Protein 3GDI (pdb70)

Foldseek 3Di:
DDAQADCSVDDDPVCPLFKWKFWAQQPQLWTRDTGPSVVVNADTHRQLVFWDVVCSVVVCVLQPVVHAEAPVCSKFKIWGF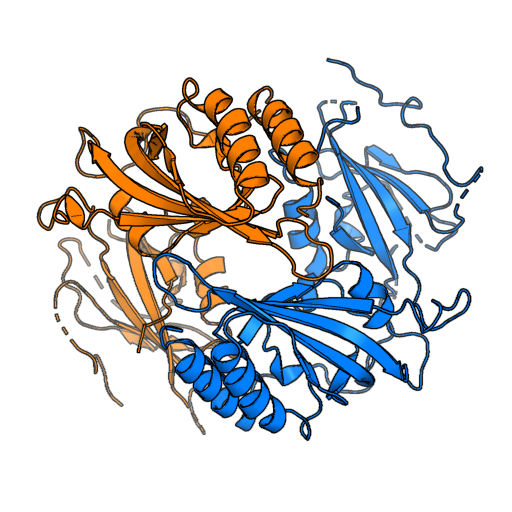PDDVTDTFIWIKHWHWHHSNITIMIMIGTDAQCLDVVHDPLVPLKWKWKDFLLQQTQFTDPSVCNQAQDTGVVRGRHHPLQQWDPVCNVVVLVVLVVALVVVFDKDWDDWTWGAGQQRFTFTWIKIKGFDADPVQQFTGMIMIMIRGNGGGPDRGRNDHYPDPPDDDCPPVSNVSSVVRSVVRRDRSD/DDAQDVHPQKWKFKAFPVAATDDTDDHDPPFDTHHQCVQWDPLCSVVVCVCAPVVNADVVQPWFWTWGHTNDTFIWTWGWHFDDVDTTIIIIIIHTAAACLDPVHDPQQPLKWKWKDFLLQQTQFTDPSCCNQFQD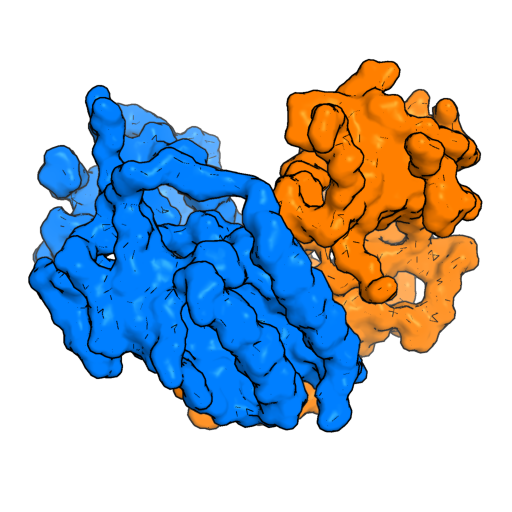TGVVRGRHHNLVFWDPVCSVVVLVVLLVQLVCLFPKDWDDWTWGAGAQGDTFIWTKIKGFDADPPQQATGMIMIMIGGNGGGPPRGRNDHYPDDDPVSNVSSVSSSVSRVDGDD

Solvent-accessible surface area: 25681 Å² total; per-residue (Å²): 126,70,56,77,14,171,134,131,18,100,61,119,66,62,114,78,80,41,32,12,16,0,2,8,5,54,137,61,20,104,12,69,47,56,24,120,51,33,84,84,25,76,117,110,26,85,6,18,109,43,6,10,107,160,0,39,79,18,8,96,39,89,9,34,66,91,25,7,22,66,98,142,146,49,10,5,6,0,27,5,4,86,50,110,205,79,209,72,36,8,0,69,0,13,3,51,33,6,82,54,106,98,0,2,11,0,47,0,58,56,15,71,3,1,8,50,77,122,135,50,63,74,125,147,25,24,0,22,4,15,1,41,18,48,1,13,4,39,34,15,41,58,107,1,1,25,2,0,2,25,2,20,44,48,3,59,82,19,8,5,0,12,9,6,38,77,70,13,50,78,47,1,37,48,0,0,104,97,2,30,139,36,36,23,134,45,41,117,62,55,70,4,83,6,30,0,65,10,31,50,66,0,23,1,32,4,16,11,2,8,10,19,24,40,69,52,92,59,7,31,7,0,6,0,73,6,70,1,118,81,18,16,172,69,65,58,0,37,42,74,44,141,82,106,152,94,141,60,80,30,108,69,7,76,111,25,25,101,69,0,29,191,43,1,29,104,61,10,167,220,101,55,39,77,83,91,102,41,74,44,4,6,11,10,6,48,123,64,13,29,102,47,53,50,84,102,113,57,106,50,122,162,40,101,8,34,107,85,4,7,86,158,0,38,76,18,10,93,41,94,9,36,46,76,45,7,82,144,95,78,116,24,6,12,0,25,15,37,55,89,100,101,56,4,12,62,2,3,8,80,39,58,99,162,111,75,67,12,1,35,1,35,3,57,39,12,64,1,1,24,44,90,83,125,48,70,69,133,148,29,28,0,21,5,18,0,36,29,38,0,17,2,42,31,12,41,56,103,0,0,22,1,1,1,16,3,18,47,45,2,62,71,27,14,5,0,68,15,5,52,75,67,8,42,82,52,1,41,59,3,0,103,87,1,13,143,21,34,22,126,45,30,123,52,63,60,3,78,8,71,0,76,3,27,40,73,0,24,0,45,2,23,10,5,9,9,21,24,35,68,48,71,79,6,28,9,0,7,0,74,5,36,0,138,78,18,16,173,69,94,56,0,34,35,89,34,127,91,129,155,141,61,22,34,105,18,14,42,88,0,28,178,34,3,87,114,69,22,143

GO terms:
  GO:0048471 perinuclear region of cytoplasm (C, IDA)
  GO:0005634 nucleus (C, IDA)
  GO:0005737 cytoplasm (C, IDA)
  GO:0000976 transcription cis-regulatory region binding (F, IDA)
  GO:0000978 RNA polymerase II cis-regulatory region sequence-specific DNA binding (F, IDA)
  GO:0003713 transcription coactivator activity (F, IDA)
  GO:0042754 negative regulation of circadian rhythm (P, IDA)
  GO:0045892 negative regulation of DNA-templated transcription (P, IDA)
  GO:0036002 pre-mRNA binding (F, IDA)
  GO:0031397 negative regulation of protein ubiquitination (P, IDA)
  GO:0032922 circadian regulation of gene expression (P, IDA)
  GO:0060567 negative regulation of termination of DNA-templated transcription (P, IDA)
  GO:0007623 circadian rhythm (P, IEP)
  GO:0002931 response to ischemia (P, IMP)
  GO:0042752 regulation of circadian rhythm (P, IMP)
  GO:0019229 regulation of vasoconstriction (P, IMP)
  GO:0019249 lactate biosynthetic process (P, IMP)
  GO:0032922 circadian regulation of gene expression (P, IMP)
  GO:0050872 white fat cell differentiation (P, IMP)
  GO:0051726 regulation of cell cycle (P, IMP)

B-factor: mean 66.13, std 23.16, range [28.27, 189.88]

Nearest PDB structures (foldseek):
  3gdi-assembly1_A  TM=1.004E+00  e=1.699E-61  Mus mu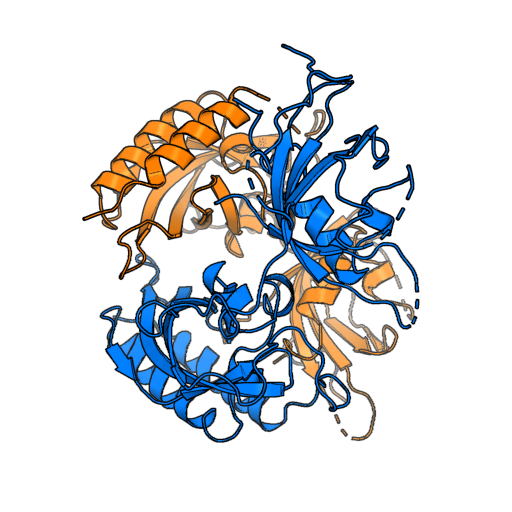sculus
  3gdi-assembly1_B  TM=9.355E-01  e=2.627E-45  Mus musculus
  4dj2-assembly2_B  TM=8.780E-01  e=1.702E-39  Mus musculus
  4dj2-assembly1_A  TM=8.784E-01  e=2.503E-38  Mus musculus
  4dj2-assembly1_C  TM=9.240E-01  e=6.689E-37  Mus musculus

Sequence (519 aa):
GSSYSMEQVEGITSENADMFAVAVSLVSGKILYISNQVASIFSDAKFVEFLAPHDVSVFHSYTTPYKLPPWSEKSFFCRVSVGKEIRYQPFRMTPYLVKVQLCCLLLAERVHSGYEAPRIPPEKRIFTTTHTPNCLFQAVDERAVPLLGYLPQDLIETPVLVQLHPSDRPLMLAIHKKILQAGGQPFDYSPIRFRTRNGEYITLDTSWSSFINPWSRKISFIIGRHKVRVGPLNEDVFAAPPCPEEKTPHPSVQELTEQIHRLLMQPVPITSEYIVADMFAVAVSLVSGKILYISNQVASIDAKFVEFLAPHDVSVFHSYTTPYKLPMEEKSFFCRVSVGRYQPFRMTPYLVKESQLCCLLLAERVHSGYEAPRIPPEKRIFTTTHTPNCLFQAVDERAVPLLGYLPQDLIETPVLVQLHPSDRPLMLAIHKKILQAGGQPFDYSPIRFRTRNGEYITLDTSWSSFINPWSRKISFIIGRHKVRVGPLNEDVFAAPPCPEPSVQELTEQIHRLLMQPVP

Secondary structure (DSSP, 8-state):
--B--TTTT---S---TTEEEEEE-TTT-BEEEE-TTTTTT---SBGGGGB-TTTHHHHHHHT-TTSS-B-----EEEEE--------EEEEEEEEEEE--EEEEEEEEE---TTSSSPPPGGG-EEEEEE-TT-BEEEE-TTHHHHHS--HHHHTTSBHHHHB-TTSHHHHHHHHHHHHHTTT--EEEEEEEEE-TTS-EEEEEEEEEEEE-TTT--EEEEEEEEEEEE--SSS-TTSPPSS----S--HHHHHHHHHHHHHTTS---/--SS-------EEEEESSS-EEEE----SS-----GGGTB-GGGHHHHHHHTSTTT-------EEEEEE---EEEEEEEEEEE-----EEEEE--BPPPTTSTT---GGG-EEEEEE-TTSBEEEE-TTHHHHHS--HHHHTTSBTGGGB-TTTTTHHHHHHHHHHHHTT--EEEEEEEEE-TTS-EEEEEEEEEEEE-TTT--EEEEEEEEEEEE--SSS-TTSPPSS---HHHHHHHHHHHHTTS---

Organism: Mus musculus (NCBI:txid10090)

InterPro domains:
  IPR000014 PAS domain [PS50112] (344-387)
  IPR000014 PAS domain [SM00091] (179-246)
  IPR000014 PAS domain [SM00091] (319-385)
  IPR000014 PAS domain [cd00130] (330-432)
  IPR013655 PAS fold 3 [PF08447] (344-428)
  IPR022728 Period circadian-like, C-terminal [PF12114] (1040-1210)
  IPR035965 PAS domain superfamily [SSF55785] (332-430)
  IPR048814 Period circadian protein homolog 1-3, PAS-A domain [PF21353] (189-313)
  IPR050760 Period circadian regulator [PTHR11269] (18-1247)
  IPR057310 Period circadian protein homolog PER 1-3, bHLH-like domain [PF23170] (102-160)

Radius of gyration: 24.11 Å; Cα contacts (8 Å, |Δi|>4): 1087; chains: 2; bounding box: 59×56×64 Å

Structure (mmCIF, N/CA/C/O backbone):
data_3GDI
#
_entry.id   3GDI
#
_cell.length_a   69.670
_cell.length_b   63.380
_cell.length_c   72.510
_cell.angle_alpha   90.000
_cell.angle_beta   102.250
_cell.angle_gamma   90.000
#
_symmetry.space_group_name_H-M   'P 1 21 1'
#
loop_
_entity.id
_entity.type
_entity.pdbx_description
1 polymer 'Period circadian protein homolog 2'
2 water water
#
loop_
_atom_site.group_PDB
_atom_site.id
_atom_site.type_symbol
_atom_site.label_atom_id
_atom_site.label_alt_id
_atom_site.label_comp_id
_atom_site.label_asym_id
_atom_site.label_entity_id
_atom_site.label_seq_id
_atom_site.pdbx_PDB_ins_code
_atom_site.Cartn_x
_atom_site.Cartn_y
_atom_site.Cartn_z
_atom_site.occupancy
_atom_site.B_iso_or_equiv
_atom_site.auth_seq_id
_atom_site.auth_comp_id
_atom_site.auth_asym_id
_atom_site.auth_atom_id
_atom_site.pdbx_PDB_model_num
ATOM 1 N N . GLY A 1 4 ? -8.418 2.384 37.038 1.00 133.36 168 GLY A N 1
ATOM 2 C CA . GLY A 1 4 ? -8.517 3.545 37.965 1.00 133.74 168 GLY A CA 1
ATOM 3 C C . GLY A 1 4 ? -8.657 3.112 39.411 1.00 134.05 168 GLY A C 1
ATOM 4 O O . GLY A 1 4 ? -9.709 3.294 40.023 1.00 133.98 168 GLY A O 1
ATOM 5 N N . SER A 1 5 ? -7.590 2.537 39.959 1.00 134.42 169 SER A N 1
ATOM 6 C CA . SER A 1 5 ? -7.587 2.068 41.340 1.00 134.44 169 SER A CA 1
ATOM 7 C C . SER A 1 5 ? -6.153 1.855 41.819 1.00 134.88 169 SER A C 1
ATOM 8 O O . SER A 1 5 ? -5.355 1.206 41.142 1.00 135.10 169 SER A O 1
ATOM 11 N N . SER A 1 6 ? -5.831 2.406 42.985 1.00 135.10 170 SER A N 1
ATOM 12 C CA . SER A 1 6 ? -4.492 2.273 43.549 1.00 135.43 170 SER A CA 1
ATOM 13 C C . SER A 1 6 ? -4.530 1.513 44.870 1.00 135.56 170 SER A C 1
ATOM 14 O O . SER A 1 6 ? -5.019 2.025 45.877 1.00 135.50 170 SER A O 1
ATOM 17 N N . TYR A 1 7 ? -4.007 0.291 44.858 1.00 135.83 171 TYR A N 1
ATOM 18 C CA . TYR A 1 7 ? -3.982 -0.548 46.051 1.00 136.07 171 TYR A CA 1
ATOM 19 C C . TYR A 1 7 ? -3.009 0.024 47.079 1.00 136.24 171 TYR A C 1
ATOM 20 O O . TYR A 1 7 ? -3.420 0.606 48.083 1.00 136.31 171 TYR A O 1
ATOM 29 N N . SER A 1 8 ? -1.719 -0.155 46.818 1.00 136.52 172 SER A N 1
ATOM 30 C CA . SER A 1 8 ? -0.659 0.344 47.691 1.00 136.74 172 SER A CA 1
ATOM 31 C C . SER A 1 8 ? -0.821 0.003 49.171 1.00 136.30 172 SER A C 1
ATOM 32 O O . SER A 1 8 ? -1.728 -0.736 49.566 1.00 136.22 172 SER A O 1
ATOM 35 N N . MET A 1 9 ? 0.082 0.552 49.979 1.00 135.64 173 MET A N 1
ATOM 36 C CA . MET A 1 9 ? 0.077 0.343 51.420 1.00 134.73 173 MET A CA 1
ATOM 37 C C . MET A 1 9 ? 0.032 -1.138 51.773 1.00 133.23 173 MET A C 1
ATOM 38 O O . MET A 1 9 ? 0.884 -1.913 51.343 1.00 132.65 173 MET A O 1
ATOM 43 N N . GLU A 1 10 ? -0.964 -1.525 52.561 1.00 131.53 174 GLU A N 1
ATOM 44 C CA . GLU A 1 10 ? -1.108 -2.913 52.966 1.00 130.11 174 GLU A CA 1
ATOM 45 C C . GLU A 1 10 ? -2.035 -3.670 52.024 1.00 129.13 174 GLU A C 1
ATOM 46 O O . GLU A 1 10 ? -2.073 -4.901 52.037 1.00 129.08 174 GLU A O 1
ATOM 52 N N . GLN A 1 11 ? -2.781 -2.937 51.202 1.00 127.81 175 GLN A N 1
ATOM 53 C CA . GLN A 1 11 ? -3.702 -3.570 50.267 1.00 126.63 175 GLN A CA 1
ATOM 54 C C . GLN A 1 11 ? -2.954 -4.465 49.291 1.00 126.31 175 GLN A C 1
ATOM 55 O O . GLN A 1 11 ? -3.560 -5.151 48.470 1.00 126.47 175 GLN A O 1
ATOM 61 N N . VAL A 1 12 ? -1.631 -4.455 49.392 1.00 126.03 176 VAL A N 1
ATOM 62 C CA . VAL A 1 12 ? -0.790 -5.276 48.535 1.00 125.82 176 VAL A CA 1
ATOM 63 C C . VAL A 1 12 ? -0.697 -6.679 49.121 1.00 126.05 176 VAL A C 1
ATOM 64 O O . VAL A 1 12 ? 0.106 -7.498 48.675 1.00 126.16 176 VAL A O 1
ATOM 68 N N . GLU A 1 13 ? -1.528 -6.950 50.123 1.00 126.34 177 GLU A N 1
ATOM 69 C CA . GLU A 1 13 ? -1.534 -8.252 50.777 1.00 126.25 177 GLU A CA 1
ATOM 70 C C . GLU A 1 13 ? -2.277 -9.337 50.010 1.00 126.92 177 GLU A C 1
ATOM 71 O O . GLU A 1 13 ? -3.285 -9.086 49.345 1.00 126.27 177 GLU A O 1
ATOM 77 N N . GLY A 1 14 ? -1.751 -10.550 50.126 1.00 127.75 178 GLY A N 1
ATOM 78 C CA . GLY A 1 14 ? -2.319 -11.706 49.463 1.00 128.89 178 GLY A CA 1
ATOM 79 C C . GLY A 1 14 ? -1.315 -12.832 49.597 1.00 129.88 178 GLY A C 1
ATOM 80 O O . GLY A 1 14 ? -0.791 -13.336 48.602 1.00 130.32 178 GLY A O 1
ATOM 81 N N . ILE A 1 15 ? -1.037 -13.217 50.839 1.00 130.24 179 ILE A N 1
ATOM 82 C CA . ILE A 1 15 ? -0.079 -14.277 51.128 1.00 130.29 179 ILE A CA 1
ATOM 83 C C . ILE A 1 15 ? -0.397 -15.569 50.382 1.00 130.67 179 ILE A C 1
ATOM 84 O O . ILE A 1 15 ? -1.563 -15.939 50.221 1.00 130.54 179 ILE A O 1
ATOM 89 N N . THR A 1 16 ? 0.653 -16.246 49.926 1.00 130.80 180 THR A N 1
ATOM 90 C CA . THR A 1 16 ? 0.511 -17.503 49.201 1.00 130.66 180 THR A CA 1
ATOM 91 C C . THR A 1 16 ? 0.984 -18.644 50.096 1.00 130.44 180 THR A C 1
ATOM 92 O O . THR A 1 16 ? 0.691 -19.813 49.843 1.00 130.43 180 THR A O 1
ATOM 96 N N . SER A 1 17 ? 1.722 -18.290 51.144 1.00 130.00 181 SER A N 1
ATOM 97 C CA . SER A 1 17 ? 2.234 -19.273 52.089 1.00 129.42 181 SER A CA 1
ATOM 98 C C . SER A 1 17 ? 1.077 -20.106 52.624 1.00 129.11 181 SER A C 1
ATOM 99 O O . SER A 1 17 ? 1.122 -21.335 52.606 1.00 128.90 181 SER A O 1
ATOM 102 N N . GLU A 1 18 ? 0.038 -19.424 53.097 1.00 128.79 182 GLU A N 1
ATOM 103 C CA . GLU A 1 18 ? -1.138 -20.093 53.638 1.00 128.60 182 GLU A CA 1
ATOM 104 C C . GLU A 1 18 ? -2.270 -20.096 52.615 1.00 128.55 182 GLU A C 1
ATOM 105 O O . GLU A 1 18 ? -2.096 -19.652 51.480 1.00 128.24 182 GLU A O 1
ATOM 107 N N . ASN A 1 23 ? 3.726 -21.197 49.754 1.00 95.96 187 ASN A N 1
ATOM 108 C CA . ASN A 1 23 ? 5.070 -21.681 49.472 1.00 95.43 187 ASN A CA 1
ATOM 109 C C . ASN A 1 23 ? 6.099 -21.002 50.359 1.00 95.27 187 ASN A C 1
ATOM 110 O O . ASN A 1 23 ? 6.073 -19.784 50.542 1.00 94.26 187 ASN A O 1
ATOM 115 N N . ALA A 1 24 ? 7.009 -21.800 50.904 1.00 95.10 188 ALA A N 1
ATOM 116 C CA . ALA A 1 24 ? 8.060 -21.275 51.762 1.00 95.17 188 ALA A CA 1
ATOM 117 C C . ALA A 1 24 ? 9.159 -20.677 50.892 1.00 94.74 188 ALA A C 1
ATOM 118 O O . ALA A 1 24 ? 10.147 -20.148 51.403 1.00 94.86 188 ALA A O 1
ATOM 120 N N . ASP A 1 25 ? 8.975 -20.760 49.576 1.00 93.75 189 ASP A N 1
ATOM 121 C CA . ASP A 1 25 ? 9.957 -20.240 48.633 1.00 92.39 189 ASP A CA 1
ATOM 122 C C . ASP A 1 25 ? 9.477 -19.068 47.784 1.00 91.24 189 ASP A C 1
ATOM 123 O O . ASP A 1 25 ? 10.180 -18.638 46.874 1.00 92.26 189 ASP A O 1
ATOM 128 N N . MET A 1 26 ? 8.289 -18.549 48.072 1.00 89.71 190 MET A N 1
ATOM 129 C CA . MET A 1 26 ? 7.773 -17.416 47.310 1.00 88.34 190 MET A CA 1
ATOM 130 C C . MET A 1 26 ? 7.848 -16.096 48.069 1.00 86.20 190 MET A C 1
ATOM 131 O O . MET A 1 26 ? 8.103 -16.066 49.272 1.00 86.20 190 MET A O 1
ATOM 136 N N . PHE A 1 27 ? 7.644 -15.002 47.346 1.00 83.29 191 PHE A N 1
ATOM 137 C CA . PHE A 1 27 ? 7.652 -13.675 47.938 1.00 81.16 191 PHE A CA 1
ATOM 138 C C . PHE A 1 27 ? 7.120 -12.679 46.927 1.00 79.84 191 PHE A C 1
ATOM 139 O O . PHE A 1 27 ? 7.160 -12.921 45.724 1.00 80.19 191 PHE A O 1
ATOM 147 N N . ALA A 1 28 ? 6.599 -11.566 47.422 1.00 78.98 192 ALA A N 1
ATOM 148 C CA . ALA A 1 28 ? 6.053 -10.535 46.554 1.00 77.80 192 ALA A CA 1
ATOM 149 C C . ALA A 1 28 ? 6.853 -9.254 46.718 1.00 77.17 192 ALA A C 1
ATOM 150 O O . ALA A 1 28 ? 7.463 -9.024 47.763 1.00 76.75 192 ALA A O 1
ATOM 152 N N . VAL A 1 29 ? 6.852 -8.426 45.680 1.00 76.33 193 VAL A N 1
ATOM 153 C CA . VAL A 1 29 ? 7.578 -7.167 45.711 1.00 75.11 193 VAL A CA 1
ATOM 154 C C . VAL A 1 29 ? 6.981 -6.176 44.720 1.00 74.43 193 VAL A C 1
ATOM 155 O O . VAL A 1 29 ? 6.657 -6.532 43.588 1.00 73.64 193 VAL A O 1
ATOM 159 N N . ALA A 1 30 ? 6.821 -4.934 45.166 1.00 73.90 194 ALA A N 1
ATOM 160 C CA . ALA A 1 30 ? 6.278 -3.872 44.328 1.00 73.53 194 ALA A CA 1
ATOM 161 C C . ALA A 1 30 ? 7.443 -2.945 44.044 1.00 72.80 194 ALA A C 1
ATOM 162 O O . ALA A 1 30 ? 8.120 -2.501 44.965 1.00 72.71 194 ALA A O 1
ATOM 164 N N . VAL A 1 31 ? 7.672 -2.650 42.771 1.00 72.66 195 VAL A N 1
ATOM 165 C CA . VAL A 1 31 ? 8.792 -1.807 42.378 1.00 72.63 195 VAL A CA 1
ATOM 166 C C . VAL A 1 31 ? 8.378 -0.584 41.574 1.00 74.16 195 VAL A C 1
ATOM 167 O O . VAL A 1 31 ? 7.732 -0.706 40.536 1.00 75.52 195 VAL A O 1
ATOM 171 N N . SER A 1 32 ? 8.763 0.594 42.056 1.00 74.92 196 SER A N 1
ATOM 172 C CA . SER A 1 32 ? 8.443 1.839 41.376 1.00 75.62 196 SER A CA 1
ATOM 173 C C . SER A 1 32 ? 8.876 1.747 39.929 1.00 75.66 196 SER A C 1
ATOM 174 O O . SER A 1 32 ? 10.045 1.503 39.648 1.00 75.74 196 SER A O 1
ATOM 177 N N . LEU A 1 33 ? 7.937 1.956 39.014 1.00 76.44 197 LEU A N 1
ATOM 178 C CA . LEU A 1 33 ? 8.242 1.886 37.592 1.00 78.25 197 LEU A CA 1
ATOM 179 C C . LEU A 1 33 ? 9.118 3.063 37.156 1.00 78.82 197 LEU A C 1
ATOM 180 O O . LEU A 1 33 ? 9.681 3.061 36.062 1.00 78.62 197 LEU A O 1
ATOM 185 N N . VAL A 1 34 ? 9.238 4.061 38.028 1.00 79.84 198 VAL A N 1
ATOM 186 C CA . VAL A 1 34 ? 10.040 5.247 37.744 1.00 80.10 198 VAL A CA 1
ATOM 187 C C . VAL A 1 34 ? 11.369 5.210 38.504 1.00 80.36 198 VAL A C 1
ATOM 188 O O . VAL A 1 34 ? 12.430 5.437 37.923 1.00 80.24 198 VAL A O 1
ATOM 192 N N . SER A 1 35 ? 11.296 4.913 39.800 1.00 81.08 199 SER A N 1
ATOM 193 C CA . SER A 1 35 ? 12.474 4.849 40.671 1.00 81.10 199 SER A C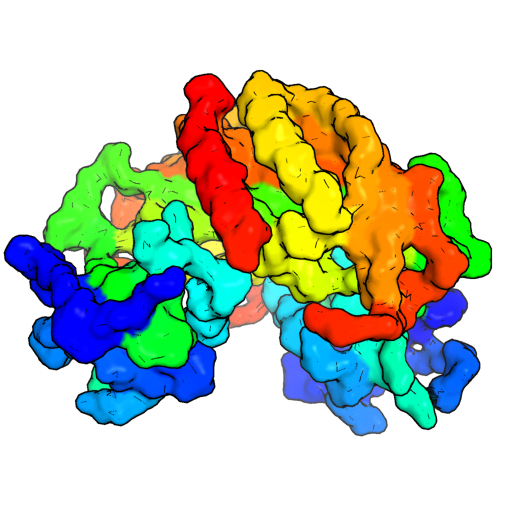A 1
ATOM 194 C C . SER A 1 35 ? 13.297 3.572 40.538 1.00 80.18 199 SER A C 1
ATOM 195 O O . SER A 1 35 ? 14.516 3.615 40.384 1.00 79.06 199 SER A O 1
ATOM 198 N N . GLY A 1 36 ? 12.617 2.434 40.603 1.00 79.68 200 GLY A N 1
ATOM 199 C CA . GLY A 1 36 ? 13.303 1.162 40.544 1.00 78.27 200 GLY A CA 1
ATOM 200 C C . GLY A 1 36 ? 13.405 0.749 41.996 1.00 78.75 200 GLY A C 1
ATOM 201 O O . GLY A 1 36 ? 13.884 -0.332 42.325 1.00 78.51 200 GLY A O 1
ATOM 202 N N . LYS A 1 37 ? 12.930 1.644 42.862 1.00 79.18 201 LYS A N 1
ATOM 203 C CA . LYS A 1 37 ? 12.929 1.449 44.309 1.00 79.28 201 LYS A CA 1
ATOM 204 C C . LYS A 1 37 ? 11.902 0.402 44.724 1.00 79.23 201 LYS A C 1
ATOM 205 O O . LYS A 1 37 ? 10.842 0.286 44.114 1.00 78.41 201 LYS A O 1
ATOM 211 N N . ILE A 1 38 ? 12.217 -0.354 45.770 1.00 79.55 202 ILE A N 1
ATOM 212 C CA . ILE A 1 38 ? 11.303 -1.367 46.279 1.00 79.80 202 ILE A CA 1
ATOM 213 C C . ILE A 1 38 ? 10.282 -0.674 47.175 1.00 81.86 202 ILE A C 1
ATOM 214 O O . ILE A 1 38 ? 10.567 -0.391 48.337 1.00 82.04 202 ILE A O 1
ATOM 219 N N . LEU A 1 39 ? 9.100 -0.391 46.633 1.00 84.39 203 LEU A N 1
ATOM 220 C CA . LEU A 1 39 ? 8.047 0.268 47.405 1.00 87.01 203 LEU A CA 1
ATOM 221 C C . LEU A 1 39 ? 7.540 -0.685 48.487 1.00 89.41 203 LEU A C 1
ATOM 222 O O . LEU A 1 39 ? 7.484 -0.327 49.661 1.00 89.87 203 LEU A O 1
ATOM 227 N N . TYR A 1 40 ? 7.174 -1.900 48.085 1.00 92.42 204 TYR A N 1
ATOM 228 C CA . TYR A 1 40 ? 6.693 -2.917 49.021 1.00 95.25 204 TYR A CA 1
ATOM 229 C C . TYR A 1 40 ? 7.437 -4.235 48.817 1.00 96.87 204 TYR A C 1
ATOM 230 O O . TYR A 1 40 ? 7.689 -4.643 47.682 1.00 97.62 204 TYR A O 1
ATOM 239 N N . ILE A 1 41 ? 7.788 -4.894 49.918 1.00 98.07 205 ILE A N 1
ATOM 240 C CA . ILE A 1 41 ? 8.493 -6.170 49.861 1.00 99.45 205 ILE A CA 1
ATOM 241 C C . ILE A 1 41 ? 7.800 -7.151 50.813 1.00 101.70 205 ILE A C 1
ATOM 242 O O . ILE A 1 41 ? 7.554 -6.832 51.977 1.00 102.23 205 ILE A O 1
ATOM 247 N N . SER A 1 42 ? 7.471 -8.336 50.304 1.00 103.83 206 SER A N 1
ATOM 248 C CA . SER A 1 42 ? 6.795 -9.359 51.098 1.00 105.27 206 SER A CA 1
ATOM 249 C C . SER A 1 42 ? 7.724 -9.992 52.127 1.00 106.61 206 SER A C 1
ATOM 250 O O . SER A 1 42 ? 8.942 -10.028 51.944 1.00 106.68 206 SER A O 1
ATOM 253 N N . ASN A 1 43 ? 7.141 -10.488 53.213 1.00 108.36 207 ASN A N 1
ATOM 254 C CA . ASN A 1 43 ? 7.911 -11.126 54.275 1.00 110.38 207 ASN A CA 1
ATOM 255 C C . ASN A 1 43 ? 8.463 -12.468 53.796 1.00 111.93 207 ASN A C 1
ATOM 256 O O . ASN A 1 43 ? 8.266 -12.848 52.638 1.00 112.73 207 ASN A O 1
ATOM 261 N N . GLN A 1 44 ? 9.153 -13.176 54.688 1.00 112.63 208 GLN A N 1
ATOM 262 C CA . GLN A 1 44 ? 9.734 -14.479 54.369 1.00 113.17 208 GLN A CA 1
ATOM 263 C C . GLN A 1 44 ? 10.959 -14.347 53.464 1.00 113.09 208 GLN A C 1
ATOM 264 O O . GLN A 1 44 ? 11.695 -15.312 53.255 1.00 113.29 208 GLN A O 1
ATOM 270 N N . VAL A 1 45 ? 11.178 -13.149 52.931 1.00 112.81 209 VAL A N 1
ATOM 271 C CA . VAL A 1 45 ? 12.319 -12.904 52.059 1.00 112.56 209 VAL A CA 1
ATOM 272 C C . VAL A 1 45 ? 13.635 -13.178 52.781 1.00 112.59 209 VAL A C 1
ATOM 273 O O . VAL A 1 45 ? 14.473 -13.934 52.289 1.00 113.10 209 VAL A O 1
ATOM 277 N N . ALA A 1 46 ? 13.819 -12.564 53.945 1.00 112.39 210 ALA A N 1
ATOM 278 C CA . ALA A 1 46 ? 15.040 -12.764 54.719 1.00 112.09 210 ALA A CA 1
ATOM 279 C C . ALA A 1 46 ? 15.137 -14.234 55.095 1.00 111.78 210 ALA A C 1
ATOM 280 O O . ALA A 1 46 ? 16.229 -14.758 55.318 1.00 112.31 210 ALA A O 1
ATOM 282 N N . SER A 1 47 ? 13.980 -14.889 55.162 1.00 111.03 211 SER A N 1
ATOM 283 C CA . SER A 1 47 ? 13.903 -16.306 55.500 1.00 110.12 211 SER A CA 1
ATOM 284 C C . SER A 1 47 ? 14.592 -17.151 54.434 1.00 109.65 211 SER A C 1
ATOM 285 O O . SER A 1 47 ? 15.508 -17.917 54.737 1.00 109.54 211 SER A O 1
ATOM 288 N N . ILE A 1 48 ? 14.151 -17.005 53.187 1.00 108.94 212 ILE A N 1
ATOM 289 C CA . ILE A 1 48 ? 14.737 -17.754 52.081 1.00 108.02 212 ILE A CA 1
ATOM 290 C C . ILE A 1 48 ? 16.126 -17.224 51.716 1.00 107.45 212 ILE A C 1
ATOM 291 O O . ILE A 1 48 ? 16.685 -17.589 50.681 1.00 107.64 212 ILE A O 1
ATOM 296 N N . PHE A 1 49 ? 16.670 -16.363 52.577 1.00 106.14 213 PHE A N 1
ATOM 297 C CA . PHE A 1 49 ? 17.998 -15.781 52.388 1.00 104.71 213 PHE A CA 1
ATOM 298 C C . PHE A 1 49 ? 18.721 -15.629 53.727 1.00 104.29 213 PHE A C 1
ATOM 299 O O . PHE A 1 49 ? 18.570 -16.452 54.631 1.00 102.79 213 PHE A O 1
ATOM 307 N N . SER A 1 57 ? 16.569 -3.989 53.581 1.00 93.45 221 SER A N 1
ATOM 308 C CA . SER A 1 57 ? 17.031 -3.654 52.235 1.00 92.90 221 SER A CA 1
ATOM 309 C C . SER A 1 57 ? 16.550 -2.264 51.799 1.00 92.62 221 SER A C 1
ATOM 310 O O . SER A 1 57 ? 17.195 -1.255 52.091 1.00 93.01 221 SER A O 1
ATOM 313 N N . ASP A 1 58 ? 15.420 -2.223 51.096 1.00 91.71 222 ASP A N 1
ATOM 314 C CA . ASP A 1 58 ? 14.826 -0.971 50.618 1.00 90.39 222 ASP A CA 1
ATOM 315 C C . ASP A 1 58 ? 15.741 -0.134 49.718 1.00 87.61 222 ASP A C 1
ATOM 316 O O . ASP A 1 58 ? 16.329 0.859 50.162 1.00 87.53 222 ASP A O 1
ATOM 321 N N . ALA A 1 59 ? 15.839 -0.544 48.452 1.00 83.40 223 ALA A N 1
ATOM 322 C CA . ALA A 1 59 ? 16.657 0.129 47.437 1.00 77.76 223 ALA A CA 1
ATOM 323 C C . ALA A 1 59 ? 16.096 -0.243 46.068 1.00 73.67 223 ALA A C 1
ATOM 324 O O . ALA A 1 59 ? 14.912 -0.556 45.940 1.00 72.63 223 ALA A O 1
ATOM 326 N N . LYS A 1 60 ? 16.932 -0.203 45.039 1.00 69.59 224 LYS A N 1
ATOM 327 C CA . LYS A 1 60 ? 16.459 -0.592 43.717 1.00 66.26 224 LYS A CA 1
ATOM 328 C C . LYS A 1 60 ? 16.475 -2.125 43.671 1.00 62.31 224 LYS A C 1
ATOM 329 O O . LYS A 1 60 ? 17.478 -2.751 44.005 1.00 61.78 224 LYS A O 1
ATOM 335 N N . PHE A 1 61 ? 15.360 -2.730 43.281 1.00 59.45 225 PHE A N 1
ATOM 336 C CA . PHE A 1 61 ? 15.288 -4.187 43.221 1.00 56.18 225 PHE A CA 1
ATOM 337 C C . PHE A 1 61 ? 16.336 -4.790 42.293 1.00 53.87 225 PHE A C 1
ATOM 338 O O . PHE A 1 61 ? 16.871 -5.856 42.579 1.00 52.80 225 PHE A O 1
ATOM 346 N N . VAL A 1 62 ? 16.636 -4.124 41.185 1.00 51.90 226 VAL A N 1
ATOM 347 C CA . VAL A 1 62 ? 17.617 -4.683 40.262 1.00 52.39 226 VAL A CA 1
ATOM 348 C C . VAL A 1 62 ? 18.983 -4.914 40.894 1.00 52.61 226 VAL A C 1
ATOM 349 O O . VAL A 1 62 ? 19.729 -5.785 40.454 1.00 53.91 226 VAL A O 1
ATOM 353 N N . GLU A 1 63 ? 19.310 -4.160 41.936 1.00 53.45 227 GLU A N 1
ATOM 354 C CA . GLU A 1 63 ? 20.611 -4.317 42.578 1.00 53.61 227 GLU A CA 1
ATOM 355 C C . GLU A 1 63 ? 20.822 -5.686 43.231 1.00 52.63 227 GLU A C 1
ATOM 356 O O . GLU A 1 63 ? 21.958 -6.062 43.514 1.00 51.92 227 GLU A O 1
ATOM 362 N N . PHE A 1 64 ? 19.738 -6.430 43.459 1.00 52.49 228 PHE A N 1
ATOM 363 C CA . PHE A 1 64 ? 19.826 -7.767 44.061 1.00 51.31 228 PHE A CA 1
ATOM 364 C C . PHE A 1 64 ? 19.719 -8.893 43.030 1.00 50.67 228 PHE A C 1
ATOM 365 O O . PHE A 1 64 ? 19.538 -10.052 43.394 1.00 52.35 228 PHE A O 1
ATOM 373 N N . LEU A 1 65 ? 19.824 -8.542 41.752 1.00 49.84 229 LEU A N 1
ATOM 374 C CA . LEU A 1 65 ? 19.743 -9.499 40.650 1.00 48.06 229 LEU A CA 1
ATOM 375 C C . LEU A 1 65 ? 21.127 -9.775 40.069 1.00 49.51 229 LEU A C 1
ATOM 376 O O . LEU A 1 65 ? 22.045 -8.966 40.209 1.00 49.84 229 LEU A O 1
ATOM 381 N N . ALA A 1 66 ? 21.280 -10.919 39.418 1.00 50.09 230 ALA A N 1
ATOM 382 C CA . ALA A 1 66 ? 22.545 -11.225 38.781 1.00 51.43 230 ALA A CA 1
ATOM 383 C C . ALA A 1 66 ? 22.694 -10.075 37.782 1.00 53.51 230 ALA A C 1
ATOM 384 O O . ALA A 1 66 ? 21.714 -9.656 37.159 1.00 52.12 230 ALA A O 1
ATOM 386 N N . PRO A 1 67 ? 23.910 -9.534 37.629 1.00 55.20 231 PRO A N 1
ATOM 387 C CA . PRO A 1 67 ? 24.109 -8.424 36.688 1.00 55.91 231 PRO A CA 1
ATOM 388 C C . PRO A 1 67 ? 23.640 -8.699 35.257 1.00 55.47 231 PRO A C 1
ATOM 389 O O . PRO A 1 67 ? 23.225 -7.781 34.553 1.00 55.96 231 PRO A O 1
ATOM 393 N N . HIS A 1 68 ? 23.701 -9.957 34.830 1.00 55.29 232 HIS A N 1
ATOM 394 C CA . HIS A 1 68 ? 23.263 -10.323 33.486 1.00 54.93 232 HIS A CA 1
ATOM 395 C C . HIS A 1 68 ? 21.747 -10.350 33.354 1.00 54.27 232 HIS A C 1
ATOM 396 O O . HIS A 1 68 ? 21.215 -10.208 32.256 1.00 54.89 232 HIS A O 1
ATOM 403 N N . ASP A 1 69 ? 21.047 -10.540 34.469 1.00 54.15 233 ASP A N 1
ATOM 404 C CA . ASP A 1 69 ? 19.595 -10.621 34.439 1.00 51.97 233 ASP A CA 1
ATOM 405 C C . ASP A 1 69 ? 18.879 -9.284 34.546 1.00 51.97 233 ASP A C 1
ATOM 406 O O . ASP A 1 69 ? 17.666 -9.206 34.347 1.00 55.71 233 ASP A O 1
ATOM 411 N N . VAL A 1 70 ? 19.625 -8.227 34.844 1.00 50.23 234 VAL A N 1
ATOM 412 C CA . VAL A 1 70 ? 19.043 -6.893 34.967 1.00 47.15 234 VAL A CA 1
ATOM 413 C C . VAL A 1 70 ? 18.349 -6.432 33.686 1.00 46.97 234 VAL A C 1
ATOM 414 O O . VAL A 1 70 ? 17.201 -5.983 33.729 1.00 46.76 234 VAL A O 1
ATOM 418 N N . SER A 1 71 ? 19.049 -6.536 32.556 1.00 46.58 235 SER A N 1
ATOM 419 C CA . SER A 1 71 ? 18.494 -6.133 31.262 1.00 47.01 235 SER A CA 1
ATOM 420 C C . SER A 1 71 ? 17.239 -6.954 30.980 1.00 47.92 235 SER A C 1
ATOM 421 O O . SER A 1 71 ? 16.271 -6.456 30.388 1.00 49.16 235 SER A O 1
ATOM 424 N N . VAL A 1 72 ? 17.259 -8.212 31.417 1.00 46.78 236 VAL A N 1
ATOM 425 C CA . VAL A 1 72 ? 16.124 -9.114 31.243 1.00 46.79 236 VAL A CA 1
ATOM 426 C C . VAL A 1 72 ? 14.918 -8.596 32.032 1.00 47.27 236 VAL A C 1
ATOM 427 O O . VAL A 1 72 ? 13.822 -8.467 31.493 1.00 46.97 236 VAL A O 1
ATOM 431 N N . PHE A 1 73 ? 15.142 -8.294 33.309 1.00 48.43 237 PHE A N 1
ATOM 432 C CA . PHE A 1 73 ? 14.103 -7.784 34.202 1.00 49.34 237 PHE A CA 1
ATOM 433 C C . PHE A 1 73 ? 13.411 -6.545 33.642 1.00 49.75 237 PHE A C 1
ATOM 434 O O . PHE A 1 73 ? 12.201 -6.432 33.700 1.00 50.94 237 PHE A O 1
ATOM 442 N N . HIS A 1 74 ? 14.187 -5.610 33.113 1.00 51.84 238 HIS A N 1
ATOM 443 C CA . HIS A 1 74 ? 13.633 -4.386 32.546 1.00 53.62 238 HIS A CA 1
ATOM 444 C C . HIS A 1 74 ? 12.802 -4.691 31.310 1.00 56.81 238 HIS A C 1
ATOM 445 O O . HIS A 1 74 ? 11.730 -4.117 31.101 1.00 57.25 238 HIS A O 1
ATOM 452 N N . SER A 1 75 ? 13.304 -5.604 30.488 1.00 59.33 239 SER A N 1
ATOM 453 C CA . SER A 1 75 ? 12.603 -5.988 29.269 1.00 60.02 239 SER A CA 1
ATOM 454 C C . SER A 1 75 ? 11.205 -6.546 29.547 1.00 59.95 239 SER A C 1
ATOM 455 O O . SER A 1 75 ? 10.242 -6.160 28.893 1.00 62.09 239 SER A O 1
ATOM 458 N N . TYR A 1 76 ? 11.097 -7.442 30.521 1.00 58.91 240 TYR A N 1
ATOM 459 C CA . TYR A 1 76 ? 9.819 -8.053 30.858 1.00 60.11 240 TYR A CA 1
ATOM 460 C C . TYR A 1 76 ? 8.958 -7.220 31.800 1.00 61.04 240 TYR A C 1
ATOM 461 O O . TYR A 1 76 ? 7.833 -7.599 32.109 1.00 61.98 240 TYR A O 1
ATOM 470 N N . THR A 1 77 ? 9.480 -6.092 32.263 1.00 61.99 241 THR A N 1
ATOM 471 C CA . THR A 1 77 ? 8.725 -5.237 33.171 1.00 61.46 241 THR A CA 1
ATOM 472 C C . THR A 1 77 ? 8.414 -3.926 32.474 1.00 63.91 241 THR A C 1
ATOM 473 O O . THR A 1 77 ? 7.910 -2.985 33.084 1.00 63.37 241 THR A O 1
ATOM 477 N N . THR A 1 78 ? 8.724 -3.880 31.182 1.00 66.85 242 THR A N 1
ATOM 478 C CA . THR A 1 78 ? 8.472 -2.706 30.354 1.00 69.37 242 THR A CA 1
ATOM 479 C C . THR A 1 78 ? 6.973 -2.423 30.369 1.00 71.81 242 THR A C 1
ATOM 480 O O . THR A 1 78 ? 6.166 -3.325 30.150 1.00 73.00 242 THR A O 1
ATOM 484 N N . PRO A 1 79 ? 6.582 -1.165 30.632 1.00 74.07 243 PRO A N 1
ATOM 485 C CA . PRO A 1 79 ? 5.185 -0.720 30.689 1.00 75.39 243 PRO A CA 1
ATOM 486 C C . PRO A 1 79 ? 4.242 -1.223 29.594 1.00 76.56 243 PRO A C 1
ATOM 487 O O . PRO A 1 79 ? 3.237 -1.860 29.903 1.00 75.80 243 PRO A O 1
ATOM 491 N N . TYR A 1 80 ? 4.547 -0.951 28.326 1.00 78.31 244 TYR A N 1
ATOM 492 C CA . TYR A 1 80 ? 3.656 -1.399 27.255 1.00 80.54 244 TYR A CA 1
ATOM 493 C C . TYR A 1 80 ? 3.467 -2.916 27.225 1.00 81.80 244 TYR A C 1
ATOM 494 O O . TYR A 1 80 ? 2.845 -3.457 26.314 1.00 80.85 244 TYR A O 1
ATOM 503 N N . LYS A 1 81 ? 4.018 -3.596 28.222 1.00 83.57 245 LYS A N 1
ATOM 504 C CA . LYS A 1 81 ? 3.873 -5.041 28.344 1.00 85.64 245 LYS A CA 1
ATOM 505 C C . LYS A 1 81 ? 3.154 -5.254 29.664 1.00 88.62 245 LYS A C 1
ATOM 506 O O . LYS A 1 81 ? 2.561 -4.323 30.210 1.00 89.70 245 LYS A O 1
ATOM 512 N N . LEU A 1 82 ? 3.210 -6.472 30.182 1.00 92.08 246 LEU A N 1
ATOM 513 C CA . LEU A 1 82 ? 2.569 -6.779 31.457 1.00 95.55 246 LEU A CA 1
ATOM 514 C C . LEU A 1 82 ? 1.058 -6.578 31.410 1.00 98.00 246 LEU A C 1
ATOM 515 O O . LEU A 1 82 ? 0.543 -5.782 30.622 1.00 97.54 246 LEU A O 1
ATOM 520 N N . PRO A 1 83 ? 0.327 -7.316 32.257 1.00 100.48 247 PRO A N 1
ATOM 521 C CA . PRO A 1 83 ? -1.129 -7.205 32.315 1.00 102.49 247 PRO A CA 1
ATOM 522 C C . PRO A 1 83 ? -1.570 -6.569 33.637 1.00 103.89 247 PRO A C 1
ATOM 523 O O . PRO A 1 83 ? -1.075 -6.934 34.708 1.00 104.43 247 PRO A O 1
ATOM 527 N N . PRO A 1 84 ? -2.497 -5.598 33.577 1.00 104.62 248 PRO A N 1
ATOM 528 C CA . PRO A 1 84 ? -2.977 -4.943 34.797 1.00 104.76 248 PRO A CA 1
ATOM 529 C C . PRO A 1 84 ? -3.550 -6.008 35.727 1.00 104.98 248 PRO A C 1
ATOM 530 O O . PRO A 1 84 ? -4.212 -6.936 35.266 1.00 104.83 248 PRO A O 1
ATOM 534 N N . TRP A 1 85 ? -3.296 -5.892 37.025 1.00 105.26 249 TRP A N 1
ATOM 535 C CA . TRP A 1 85 ? -3.818 -6.884 37.954 1.00 106.46 249 TRP A CA 1
ATOM 536 C C . TRP A 1 85 ? -5.338 -6.886 37.892 1.00 107.35 249 TRP A C 1
ATOM 537 O O . TRP A 1 85 ? -5.989 -5.996 38.444 1.00 107.87 249 TRP A O 1
ATOM 548 N N . SER A 1 86 ? -5.895 -7.890 37.219 1.00 107.96 250 SER A N 1
ATOM 549 C CA . SER A 1 86 ? -7.343 -8.024 37.067 1.00 108.26 250 SER A CA 1
ATOM 550 C C . SER A 1 86 ? -7.984 -6.726 36.576 1.00 107.94 250 SER A C 1
ATOM 551 O O . SER A 1 86 ? -8.173 -6.530 35.375 1.00 107.61 250 SER A O 1
ATOM 554 N N . GLU A 1 101 ? 3.018 -18.552 29.461 1.00 81.81 265 GLU A N 1
ATOM 555 C CA . GLU A 1 101 ? 2.695 -17.528 30.453 1.00 81.28 265 GLU A CA 1
ATOM 556 C C . GLU A 1 101 ? 3.627 -16.336 30.279 1.00 80.25 265 GLU A C 1
ATOM 557 O O . GLU A 1 101 ? 4.665 -16.448 29.630 1.00 80.59 265 GLU A O 1
ATOM 563 N N . LYS A 1 102 ? 3.253 -15.198 30.856 1.00 78.91 266 LYS A N 1
ATOM 564 C CA . LYS A 1 102 ? 4.070 -13.992 30.762 1.00 76.59 266 LYS A CA 1
ATOM 565 C C . LYS A 1 102 ? 4.991 -13.848 31.968 1.00 74.53 266 LYS A C 1
ATOM 566 O O . LYS A 1 102 ? 5.025 -12.799 32.607 1.00 74.47 266 LYS A O 1
ATOM 572 N N . SER A 1 103 ? 5.731 -14.916 32.268 1.00 71.29 267 SER A N 1
ATOM 573 C CA . SER A 1 103 ? 6.677 -14.935 33.379 1.00 67.60 267 SER A CA 1
ATOM 574 C C . SER A 1 103 ? 8.091 -15.121 32.851 1.00 65.78 267 SER A C 1
ATOM 575 O O . SER A 1 103 ? 8.297 -15.777 31.832 1.00 66.46 267 SER A O 1
ATOM 578 N N . PHE A 1 104 ? 9.064 -14.545 33.548 1.00 63.21 268 PHE A N 1
ATOM 579 C CA . PHE A 1 104 ? 10.463 -14.656 33.152 1.00 60.82 268 PHE A CA 1
ATOM 580 C C . PHE A 1 104 ? 11.257 -15.124 34.368 1.00 59.06 268 PHE A C 1
ATOM 581 O O . PHE A 1 104 ? 10.706 -15.218 35.467 1.00 59.63 268 PHE A O 1
ATOM 589 N N . PHE A 1 105 ? 12.539 -15.420 34.178 1.00 56.93 269 PHE A N 1
ATOM 590 C CA . PHE A 1 105 ? 13.382 -15.883 35.279 1.00 54.55 269 PHE A CA 1
ATOM 591 C C . PHE A 1 105 ? 14.541 -14.951 35.617 1.00 54.30 269 PHE A C 1
ATOM 592 O O . PHE A 1 105 ? 15.137 -14.332 34.742 1.00 51.24 269 PHE A O 1
ATOM 600 N N . CYS A 1 106 ? 14.863 -14.883 36.902 1.00 55.98 270 CYS A N 1
ATOM 601 C CA . CYS A 1 106 ? 15.953 -14.048 37.398 1.00 57.31 270 CYS A CA 1
ATOM 602 C C . CYS A 1 106 ? 16.637 -14.698 38.588 1.00 56.36 270 CYS A C 1
ATOM 603 O O . CYS A 1 106 ? 15.998 -15.395 39.382 1.00 55.34 270 CYS A O 1
ATOM 606 N N . ARG A 1 107 ? 17.945 -14.483 38.697 1.00 56.44 271 ARG A N 1
ATOM 607 C CA . ARG A 1 107 ? 18.715 -15.014 39.815 1.00 56.45 271 ARG A CA 1
ATOM 608 C C . ARG A 1 107 ? 18.811 -13.869 40.818 1.00 56.59 271 ARG A C 1
ATOM 609 O O . ARG A 1 107 ? 19.247 -12.771 40.476 1.00 54.70 271 ARG A O 1
ATOM 617 N N . VAL A 1 108 ? 18.375 -14.121 42.046 1.00 57.71 272 VAL A N 1
ATOM 618 C CA . VAL A 1 108 ? 18.381 -13.094 43.086 1.00 58.30 272 VAL A CA 1
ATOM 619 C C . VAL A 1 108 ? 19.345 -13.416 44.222 1.00 59.36 272 VAL A C 1
ATOM 620 O O . VAL A 1 108 ? 19.557 -14.578 44.556 1.00 58.87 272 VAL A O 1
ATOM 624 N N . SER A 1 109 ? 19.925 -12.374 44.807 1.00 62.01 273 SER A N 1
ATOM 625 C CA . SER A 1 109 ? 20.871 -12.526 45.910 1.00 65.97 273 SER A CA 1
ATOM 626 C C . SER A 1 109 ? 20.848 -11.333 46.847 1.00 68.77 273 SER A C 1
ATOM 627 O O . SER A 1 109 ? 20.924 -10.189 46.399 1.00 69.04 273 SER A O 1
ATOM 630 N N . VAL A 1 110 ? 20.748 -11.602 48.146 1.00 72.45 274 VAL A N 1
ATOM 631 C CA . VAL A 1 110 ? 20.749 -10.537 49.144 1.00 75.09 274 VAL A CA 1
ATOM 632 C C . VAL A 1 110 ? 22.212 -10.243 49.483 1.00 77.42 274 VAL A C 1
ATOM 633 O O . VAL A 1 110 ? 22.639 -10.355 50.636 1.00 78.54 274 VAL A O 1
ATOM 637 N N . GLY A 1 111 ? 22.979 -9.883 48.456 1.00 78.81 275 GLY A N 1
ATOM 638 C CA . GLY A 1 111 ? 24.385 -9.581 48.643 1.00 81.37 275 GLY A CA 1
ATOM 639 C C . GLY A 1 111 ? 25.185 -10.705 49.280 1.00 83.01 275 GLY A C 1
ATOM 640 O O . GLY A 1 111 ? 24.667 -11.789 49.558 1.00 84.80 275 GLY A O 1
ATOM 641 N N . LYS A 1 112 ? 26.464 -10.439 49.512 1.00 83.83 276 LYS A N 1
ATOM 642 C CA . LYS A 1 112 ? 27.355 -11.417 50.113 1.00 84.93 276 LYS A CA 1
ATOM 643 C C . LYS A 1 112 ? 28.326 -10.702 51.042 1.00 85.39 276 LYS A C 1
ATOM 644 O O . LYS A 1 112 ? 28.240 -9.484 51.215 1.00 86.18 276 LYS A O 1
ATOM 646 N N . GLU A 1 117 ? 32.482 -15.256 47.584 1.00 85.79 281 GLU A N 1
ATOM 647 C CA . GLU A 1 117 ? 31.651 -14.904 46.441 1.00 85.03 281 GLU A CA 1
ATOM 648 C C . GLU A 1 117 ? 30.158 -14.896 46.744 1.00 84.41 281 GLU A C 1
ATOM 649 O O . GLU A 1 117 ? 29.700 -15.507 47.712 1.00 84.26 281 GLU A O 1
ATOM 655 N N . ILE A 1 118 ? 29.413 -14.202 45.887 1.00 83.42 282 ILE A N 1
ATOM 656 C CA . ILE A 1 118 ? 27.966 -14.066 46.006 1.00 82.39 282 ILE A CA 1
ATOM 657 C C . ILE A 1 118 ? 27.202 -15.347 45.683 1.00 80.71 282 ILE A C 1
ATOM 658 O O . ILE A 1 118 ? 27.617 -16.133 44.836 1.00 81.11 282 ILE A O 1
ATOM 663 N N . ARG A 1 119 ? 26.079 -15.551 46.361 1.00 78.69 283 ARG A N 1
ATOM 664 C CA . ARG A 1 119 ? 25.261 -16.730 46.126 1.00 76.67 283 ARG A CA 1
ATOM 665 C C . ARG A 1 119 ? 23.872 -16.370 45.605 1.00 73.34 283 ARG A C 1
ATOM 666 O O . ARG A 1 119 ? 23.086 -15.705 46.280 1.00 72.01 283 ARG A O 1
ATOM 674 N N . TYR A 1 120 ? 23.582 -16.824 44.392 1.00 69.88 284 TYR A N 1
ATOM 675 C CA . TYR A 1 120 ? 22.306 -16.559 43.741 1.00 66.03 284 TYR A CA 1
ATOM 676 C C . TYR A 1 120 ? 21.356 -17.752 43.788 1.00 64.87 284 TYR A C 1
ATOM 677 O O . TYR A 1 120 ? 21.772 -18.888 43.992 1.00 66.14 284 TYR A O 1
ATOM 686 N N . GLN A 1 121 ? 20.074 -17.480 43.599 1.00 63.49 285 GLN A N 1
ATOM 687 C CA . GLN A 1 121 ? 19.063 -18.519 43.584 1.00 63.51 285 GLN A CA 1
ATOM 688 C C . GLN A 1 121 ? 18.063 -18.157 42.498 1.00 62.86 285 GLN A C 1
ATOM 689 O O . GLN A 1 121 ? 17.503 -17.061 42.507 1.00 64.05 285 GLN A O 1
ATOM 695 N N . PRO A 1 122 ? 17.826 -19.073 41.546 1.00 61.11 286 PRO A N 1
ATOM 696 C CA . PRO A 1 122 ? 16.882 -18.825 40.455 1.00 59.31 286 PRO A CA 1
ATOM 697 C C . PRO A 1 122 ? 15.460 -18.596 40.960 1.00 58.22 286 PRO A C 1
ATOM 698 O O . PRO A 1 122 ? 15.013 -19.255 41.891 1.00 58.53 286 PRO A O 1
ATOM 702 N N . PHE A 1 123 ? 14.760 -17.650 40.344 1.00 57.55 287 PHE A N 1
ATOM 703 C CA . PHE A 1 123 ? 13.387 -17.327 40.729 1.00 57.31 287 PHE A CA 1
ATOM 704 C C . PHE A 1 123 ? 12.515 -17.140 39.499 1.00 58.63 287 PHE A C 1
ATOM 705 O O . PHE A 1 123 ? 12.928 -16.528 38.515 1.00 58.75 287 PHE A O 1
ATOM 713 N N . ARG A 1 124 ? 11.311 -17.684 39.543 1.00 60.71 288 ARG A N 1
ATOM 714 C CA . ARG A 1 124 ? 10.403 -17.516 38.429 1.00 62.34 288 ARG A CA 1
ATOM 715 C C . ARG A 1 124 ? 9.574 -16.335 38.859 1.00 63.19 288 ARG A C 1
ATOM 716 O O . ARG A 1 124 ? 9.098 -16.301 39.990 1.00 64.20 288 ARG A O 1
ATOM 724 N N . MET A 1 125 ? 9.402 -15.361 37.977 1.00 63.99 289 MET A N 1
ATOM 725 C CA . MET A 1 125 ? 8.636 -14.186 38.339 1.00 64.86 289 MET A CA 1
ATOM 726 C C . MET A 1 125 ? 7.543 -13.813 37.352 1.00 65.63 289 MET A C 1
ATOM 727 O O . MET A 1 125 ? 7.720 -13.920 36.140 1.00 66.12 289 MET A O 1
ATOM 732 N N . THR A 1 126 ? 6.407 -13.379 37.886 1.00 66.25 290 THR A N 1
ATOM 733 C CA . THR A 1 126 ? 5.278 -12.967 37.066 1.00 67.61 290 THR A CA 1
ATOM 734 C C . THR A 1 126 ? 5.048 -11.496 37.388 1.00 68.95 290 THR A C 1
ATOM 735 O O . THR A 1 126 ? 4.813 -11.135 38.544 1.00 68.96 290 THR A O 1
ATOM 739 N N . PRO A 1 127 ? 5.126 -10.628 36.367 1.00 69.91 291 PRO A N 1
ATOM 740 C CA . PRO A 1 127 ? 4.947 -9.180 36.475 1.00 72.18 291 PRO A CA 1
ATOM 741 C C . PRO A 1 127 ? 3.523 -8.668 36.291 1.00 75.41 291 PRO A C 1
ATOM 742 O O . PRO A 1 127 ? 2.842 -9.022 35.324 1.00 75.43 291 PRO A O 1
ATOM 746 N N . TYR A 1 128 ? 3.095 -7.811 37.214 1.00 78.29 292 TYR A N 1
ATOM 747 C CA . TYR A 1 128 ? 1.762 -7.218 37.168 1.00 81.55 292 TYR A CA 1
ATOM 748 C C . TYR A 1 128 ? 1.847 -5.703 37.325 1.00 83.20 292 TYR A C 1
ATOM 749 O O . TYR A 1 128 ? 2.571 -5.202 38.186 1.00 83.44 292 TYR A O 1
ATOM 758 N N . LEU A 1 129 ? 1.110 -4.979 36.488 1.00 85.37 293 LEU A N 1
ATOM 759 C CA . LEU A 1 129 ? 1.095 -3.521 36.548 1.00 87.91 293 LEU A CA 1
ATOM 760 C C . LEU A 1 129 ? 0.133 -3.115 37.673 1.00 89.96 293 LEU A C 1
ATOM 761 O O . LEU A 1 129 ? -1.020 -3.548 37.691 1.00 91.14 293 LEU A O 1
ATOM 766 N N . VAL A 1 130 ? 0.609 -2.296 38.612 1.00 92.09 294 VAL A N 1
ATOM 767 C CA . VAL A 1 130 ? -0.210 -1.865 39.753 1.00 93.44 294 VAL A CA 1
ATOM 768 C C . VAL A 1 130 ? 0.105 -0.449 40.258 1.00 94.72 294 VAL A C 1
ATOM 769 O O . VAL A 1 130 ? 1.267 -0.055 40.351 1.00 95.29 294 VAL A O 1
ATOM 773 N N . LYS A 1 131 ? -0.943 0.301 40.600 1.00 96.13 295 LYS A N 1
ATOM 774 C CA . LYS A 1 131 ? -0.804 1.672 41.098 1.00 97.23 295 LYS A CA 1
ATOM 775 C C . LYS A 1 131 ? -0.601 1.759 42.616 1.00 97.35 295 LYS A C 1
ATOM 776 O O . LYS A 1 131 ? -1.108 0.929 43.372 1.00 97.11 295 LYS A O 1
ATOM 782 N N . VAL A 1 132 ? 0.134 2.779 43.051 1.00 97.37 296 VAL A N 1
ATOM 783 C CA . VAL A 1 132 ? 0.404 2.992 44.470 1.00 97.71 296 VAL A CA 1
ATOM 784 C C . VAL A 1 132 ? -0.026 4.389 44.917 1.00 98.00 296 VAL A C 1
ATOM 785 O O . VAL A 1 132 ? 0.650 5.383 44.642 1.00 98.05 296 VAL A O 1
ATOM 789 N N . GLN A 1 141 ? 0.882 6.940 41.559 1.00 96.98 305 GLN A N 1
ATOM 790 C CA . GLN A 1 141 ? 1.957 6.428 40.716 1.00 97.51 305 GLN A CA 1
ATOM 791 C C . GLN A 1 141 ? 1.722 4.967 40.361 1.00 97.32 305 GLN A C 1
ATOM 792 O O . GLN A 1 141 ? 1.370 4.159 41.224 1.00 96.98 305 GLN A O 1
ATOM 798 N N . LEU A 1 142 ? 1.927 4.628 39.093 1.00 96.68 306 LEU A N 1
ATOM 799 C CA . LEU A 1 142 ? 1.750 3.255 38.644 1.00 95.92 306 LEU A CA 1
ATOM 800 C C . LEU A 1 142 ? 3.103 2.547 38.604 1.00 94.60 306 LEU A C 1
ATOM 801 O O . LEU A 1 142 ? 4.023 2.984 37.908 1.00 93.62 306 LEU A O 1
ATOM 806 N N . CYS A 1 143 ? 3.219 1.459 39.365 1.00 93.03 307 CYS A N 1
ATOM 807 C CA . CYS A 1 143 ? 4.458 0.689 39.428 1.00 90.74 307 CYS A CA 1
ATOM 808 C C . CYS A 1 143 ? 4.301 -0.723 38.846 1.00 88.69 307 CYS A C 1
ATOM 809 O O . CYS A 1 143 ? 3.619 -0.917 37.838 1.00 88.30 307 CYS A O 1
ATOM 812 N N . CYS A 1 144 ? 4.937 -1.703 39.485 1.00 86.09 308 CYS A N 1
ATOM 813 C CA . CYS A 1 144 ? 4.886 -3.090 39.026 1.00 82.54 308 CYS A CA 1
ATOM 814 C C . CYS A 1 144 ? 5.085 -4.084 40.164 1.00 78.91 308 CYS A C 1
ATOM 815 O O . CYS A 1 144 ? 6.127 -4.100 40.809 1.00 78.16 308 CYS A O 1
ATOM 818 N N . LEU A 1 145 ? 4.081 -4.911 40.412 1.00 75.33 309 LEU A N 1
ATOM 819 C CA . LEU A 1 145 ? 4.195 -5.900 41.464 1.00 73.52 309 LEU A CA 1
ATOM 820 C C . LEU A 1 145 ? 4.615 -7.188 40.785 1.00 71.90 309 LEU A C 1
ATOM 821 O O . LEU A 1 145 ? 4.350 -7.385 39.598 1.00 72.00 309 LEU A O 1
ATOM 826 N N . LEU A 1 146 ? 5.284 -8.058 41.529 1.00 69.40 310 LEU A N 1
ATOM 827 C CA . LEU A 1 146 ? 5.741 -9.320 40.970 1.00 67.81 310 LEU A CA 1
ATOM 828 C C . LEU A 1 146 ? 5.699 -10.446 41.975 1.00 66.84 310 LEU A C 1
ATOM 829 O O . LEU A 1 146 ? 6.114 -10.290 43.122 1.00 65.66 310 LEU A O 1
ATOM 834 N N . LEU A 1 147 ? 5.190 -11.585 41.532 1.00 66.78 311 LEU A N 1
ATOM 835 C CA . LEU A 1 147 ? 5.131 -12.761 42.378 1.00 67.97 311 LEU A CA 1
ATOM 836 C C . LEU A 1 147 ? 6.364 -13.567 41.992 1.00 68.87 311 LEU A C 1
ATOM 837 O O . LEU A 1 147 ? 6.512 -13.966 40.834 1.00 70.17 311 LEU A O 1
ATOM 842 N N . ALA A 1 148 ? 7.253 -13.787 42.956 1.00 67.69 312 ALA A N 1
ATOM 843 C CA . ALA A 1 148 ? 8.483 -14.515 42.707 1.00 66.73 312 ALA A CA 1
ATOM 844 C C . ALA A 1 148 ? 8.509 -15.845 43.424 1.00 68.14 312 ALA A C 1
ATOM 845 O O . ALA A 1 148 ? 8.322 -15.908 44.634 1.00 68.66 312 ALA A O 1
ATOM 847 N N . GLU A 1 149 ? 8.760 -16.909 42.672 1.00 69.81 313 GLU A N 1
ATOM 848 C CA . GLU A 1 149 ? 8.824 -18.248 43.237 1.00 70.61 313 GLU A CA 1
ATOM 849 C C . GLU A 1 149 ? 10.187 -18.882 43.003 1.00 70.11 313 GLU A C 1
ATOM 850 O O . GLU A 1 149 ? 10.669 -18.945 41.870 1.00 71.23 313 GLU A O 1
ATOM 856 N N . ARG A 1 150 ? 10.805 -19.347 44.081 1.00 69.05 314 ARG A N 1
ATOM 857 C CA . ARG A 1 150 ? 12.112 -19.984 44.003 1.00 68.15 314 ARG A CA 1
ATOM 858 C C . ARG A 1 150 ? 11.952 -21.268 43.187 1.00 67.18 314 ARG A C 1
ATOM 859 O O . ARG A 1 150 ? 11.004 -22.023 43.397 1.00 66.00 314 ARG A O 1
ATOM 867 N N . VAL A 1 151 ? 12.874 -21.499 42.255 1.00 65.88 315 VAL A N 1
ATOM 868 C CA . VAL A 1 151 ? 12.841 -22.677 41.395 1.00 64.41 315 VAL A CA 1
ATOM 869 C C . VAL A 1 151 ? 13.777 -23.782 41.878 1.00 64.98 315 VAL A C 1
ATOM 870 O O . VAL A 1 151 ? 14.918 -23.523 42.272 1.00 64.42 315 VAL A O 1
ATOM 874 N N . HIS A 1 152 ? 13.285 -25.018 41.835 1.00 65.87 316 HIS A N 1
ATOM 875 C CA . HIS A 1 152 ? 14.064 -26.177 42.269 1.00 65.27 316 HIS A CA 1
ATOM 876 C C . HIS A 1 152 ? 14.413 -27.154 41.156 1.00 63.29 316 HIS A C 1
ATOM 877 O O . HIS A 1 152 ? 13.607 -27.424 40.264 1.00 62.50 316 HIS A O 1
ATOM 884 N N . SER A 1 153 ? 15.628 -27.682 41.226 1.00 61.18 317 SER A N 1
ATOM 885 C CA . SER A 1 153 ? 16.095 -28.649 40.256 1.00 59.20 317 SER A CA 1
ATOM 886 C C . SER A 1 153 ? 15.105 -29.803 40.212 1.00 59.42 317 SER A C 1
ATOM 887 O O . SER A 1 153 ? 14.802 -30.401 41.241 1.00 60.39 317 SER A O 1
ATOM 890 N N . GLY A 1 154 ? 14.597 -30.116 39.025 1.00 58.55 318 GLY A N 1
ATOM 891 C CA . GLY A 1 154 ? 13.643 -31.206 38.903 1.00 58.98 318 GLY A CA 1
ATOM 892 C C . GLY A 1 154 ? 14.220 -32.584 39.188 1.00 58.13 318 GLY A C 1
ATOM 893 O O . GLY A 1 154 ? 13.510 -33.584 39.096 1.00 59.05 318 GLY A O 1
ATOM 894 N N . TYR A 1 155 ? 15.502 -32.646 39.533 1.00 57.97 319 TYR A N 1
ATOM 895 C CA . TYR A 1 155 ? 16.149 -33.920 39.825 1.00 59.46 319 TYR A CA 1
ATOM 896 C C . TYR A 1 155 ? 16.343 -34.132 41.327 1.00 61.57 319 TYR A C 1
ATOM 897 O O . TYR A 1 155 ? 17.092 -35.016 41.745 1.00 61.48 319 TYR A O 1
ATOM 906 N N . GLU A 1 156 ? 15.673 -33.320 42.139 1.00 63.30 320 GLU A N 1
ATOM 907 C CA . GLU A 1 156 ? 15.786 -33.454 43.586 1.00 65.58 320 GLU A CA 1
ATOM 908 C C . GLU A 1 156 ? 14.449 -33.186 44.285 1.00 67.63 320 GLU A C 1
ATOM 909 O O . GLU A 1 156 ? 13.713 -32.269 43.919 1.00 68.94 320 GLU A O 1
ATOM 915 N N . ALA A 1 157 ? 14.142 -34.009 45.283 1.00 69.20 321 ALA A N 1
ATOM 916 C CA . ALA A 1 157 ? 12.905 -33.899 46.052 1.00 71.44 321 ALA A CA 1
ATOM 917 C C . ALA A 1 157 ? 12.402 -32.465 46.151 1.00 72.05 321 ALA A C 1
ATOM 918 O O . ALA A 1 157 ? 13.094 -31.601 46.686 1.00 72.61 321 ALA A O 1
ATOM 920 N N . PRO A 1 158 ? 11.191 -32.192 45.636 1.00 73.01 322 PRO A N 1
ATOM 921 C CA . PRO A 1 158 ? 10.275 -33.127 44.961 1.00 73.62 322 PRO A CA 1
ATOM 922 C C . PRO A 1 158 ? 10.719 -33.389 43.520 1.00 73.40 322 PRO A C 1
ATOM 923 O O . PRO A 1 158 ? 10.649 -32.495 42.670 1.00 72.85 322 PRO A O 1
ATOM 927 N N . ARG A 1 159 ? 11.167 -34.610 43.244 1.00 73.00 323 ARG A N 1
ATOM 928 C CA . ARG A 1 159 ? 11.634 -34.951 41.906 1.00 73.23 323 ARG A CA 1
ATOM 929 C C . ARG A 1 159 ? 10.526 -35.035 40.876 1.00 72.04 323 ARG A C 1
ATOM 930 O O . ARG A 1 159 ? 9.525 -35.727 41.074 1.00 73.10 323 ARG A O 1
ATOM 938 N N . ILE A 1 160 ? 10.721 -34.324 39.769 1.00 70.32 324 ILE A N 1
ATOM 939 C CA . ILE A 1 160 ? 9.762 -34.319 38.671 1.00 67.65 324 ILE A CA 1
ATOM 940 C C . ILE A 1 160 ? 9.647 -35.737 38.103 1.00 66.32 324 ILE A C 1
ATOM 941 O O . ILE A 1 160 ? 10.644 -36.347 37.713 1.00 64.92 324 ILE A O 1
ATOM 946 N N . PRO A 1 161 ? 8.427 -36.285 38.059 1.00 66.21 325 PRO A N 1
ATOM 947 C CA . PRO A 1 161 ? 8.272 -37.640 37.519 1.00 66.79 325 PRO A CA 1
ATOM 948 C C . PRO A 1 161 ? 8.929 -37.756 36.133 1.00 65.83 325 PRO A C 1
ATOM 949 O O . PRO A 1 161 ? 8.715 -36.916 35.261 1.00 65.74 325 PRO A O 1
ATOM 953 N N . PRO A 1 162 ? 9.734 -38.803 35.917 1.00 65.35 326 PRO A N 1
ATOM 954 C CA . PRO A 1 162 ? 10.411 -39.002 34.633 1.00 66.67 326 PRO A CA 1
ATOM 955 C C . PRO A 1 162 ? 9.528 -38.910 33.385 1.00 67.99 326 PRO A C 1
ATOM 956 O O . PRO A 1 162 ? 9.992 -38.487 32.328 1.00 69.50 326 PRO A O 1
ATOM 960 N N . GLU A 1 163 ? 8.264 -39.304 33.502 1.00 68.12 327 GLU A N 1
ATOM 961 C CA . GLU A 1 163 ? 7.356 -39.271 32.357 1.00 68.24 327 GLU A CA 1
ATOM 962 C C . GLU A 1 163 ? 6.907 -37.850 32.047 1.00 66.51 327 GLU A C 1
ATOM 963 O O . GLU A 1 163 ? 6.224 -37.609 31.049 1.00 66.94 327 GLU A O 1
ATOM 969 N N . LYS A 1 164 ? 7.285 -36.913 32.907 1.00 63.37 328 LYS A N 1
ATOM 970 C CA . LYS A 1 164 ? 6.900 -35.528 32.713 1.00 61.64 328 LYS A CA 1
ATOM 971 C C . LYS A 1 164 ? 8.086 -34.573 32.644 1.00 58.42 328 LYS A C 1
ATOM 972 O O . LYS A 1 164 ? 7.917 -33.364 32.734 1.00 57.33 328 LYS A O 1
ATOM 978 N N . ARG A 1 165 ? 9.286 -35.122 32.488 1.00 54.90 329 ARG A N 1
ATOM 979 C CA . ARG A 1 165 ? 10.490 -34.306 32.383 1.00 51.98 329 ARG A CA 1
ATOM 980 C C . ARG A 1 165 ? 10.607 -33.984 30.911 1.00 48.86 329 ARG A C 1
ATOM 981 O O . ARG A 1 165 ? 11.460 -34.505 30.210 1.00 48.81 329 ARG A O 1
ATOM 989 N N . ILE A 1 166 ? 9.709 -33.121 30.459 1.00 47.61 330 ILE A N 1
ATOM 990 C CA . ILE A 1 166 ? 9.624 -32.711 29.069 1.00 43.38 330 ILE A CA 1
ATOM 991 C C . ILE A 1 166 ? 9.780 -31.210 28.897 1.00 42.35 330 ILE A C 1
ATOM 992 O O . ILE A 1 166 ? 9.124 -30.418 29.572 1.00 41.13 330 ILE A O 1
ATOM 997 N N . PHE A 1 167 ? 10.656 -30.820 27.987 1.00 42.12 331 PHE A N 1
ATOM 998 C CA . PHE A 1 167 ? 10.840 -29.404 27.691 1.00 43.91 331 PHE A CA 1
ATOM 999 C C . PHE A 1 167 ? 11.057 -29.251 26.181 1.00 43.92 331 PHE A C 1
ATOM 1000 O O . PHE A 1 167 ? 11.413 -30.214 25.498 1.00 43.19 331 PHE A O 1
ATOM 1008 N N . THR A 1 168 ? 10.821 -28.055 25.656 1.00 45.11 332 THR A N 1
ATOM 1009 C CA . THR A 1 168 ? 11.009 -27.834 24.229 1.00 47.58 332 THR A CA 1
ATOM 1010 C C . THR A 1 168 ? 12.006 -26.720 23.934 1.00 46.40 332 THR A C 1
ATOM 1011 O O . THR A 1 168 ? 12.249 -25.849 24.758 1.00 46.21 332 THR A O 1
ATOM 1015 N N . THR A 1 169 ? 12.589 -26.773 22.744 1.00 46.93 333 THR A N 1
ATOM 1016 C CA . THR A 1 169 ? 13.539 -25.772 22.302 1.00 43.56 333 THR A CA 1
ATOM 1017 C C . THR A 1 169 ? 13.173 -25.406 20.873 1.00 43.80 333 THR A C 1
ATOM 1018 O O . THR A 1 169 ? 12.653 -26.236 20.116 1.00 40.95 333 THR A O 1
ATOM 1022 N N . THR A 1 170 ? 13.444 -24.157 20.514 1.00 42.67 334 THR A N 1
ATOM 1023 C CA . THR A 1 170 ? 13.172 -23.662 19.173 1.00 41.83 334 THR A CA 1
ATOM 1024 C C . THR A 1 170 ? 14.433 -22.979 18.663 1.00 41.13 334 THR A C 1
ATOM 1025 O O . THR A 1 170 ? 15.111 -22.303 19.418 1.00 45.60 334 THR A O 1
ATOM 1029 N N . HIS A 1 171 ? 14.776 -23.179 17.403 1.00 40.08 335 HIS A N 1
ATOM 1030 C CA . HIS A 1 171 ? 15.933 -22.497 16.860 1.00 39.87 335 HIS A CA 1
ATOM 1031 C C . HIS A 1 171 ? 15.764 -22.096 15.396 1.00 40.55 335 HIS A C 1
ATOM 1032 O O . HIS A 1 171 ? 14.989 -22.697 14.653 1.00 42.55 335 HIS A O 1
ATOM 1039 N N . THR A 1 172 ? 16.449 -21.028 15.010 1.00 38.97 336 THR A N 1
ATOM 1040 C CA . THR A 1 172 ? 16.387 -20.529 13.650 1.00 36.80 336 THR A CA 1
ATOM 1041 C C . THR A 1 172 ? 17.318 -21.347 12.762 1.00 36.55 336 THR A C 1
ATOM 1042 O O . THR A 1 172 ? 18.119 -22.147 13.246 1.00 36.96 336 THR A O 1
ATOM 1046 N N . PRO A 1 173 ? 17.223 -21.164 11.443 1.00 36.54 337 PRO A N 1
ATOM 1047 C CA . PRO A 1 173 ? 18.097 -21.938 10.562 1.00 35.35 337 PRO A CA 1
ATOM 1048 C C . PRO A 1 173 ? 19.581 -21.766 10.848 1.00 36.71 337 PRO A C 1
ATOM 1049 O O . PRO A 1 173 ? 20.348 -22.706 10.670 1.00 38.56 337 PRO A O 1
ATOM 1053 N N . ASN A 1 174 ? 19.991 -20.578 11.302 1.00 39.62 338 ASN A N 1
ATOM 1054 C CA . ASN A 1 174 ? 21.408 -20.328 11.613 1.00 39.29 338 ASN A CA 1
ATOM 1055 C C . ASN A 1 174 ? 21.822 -21.109 12.863 1.00 40.37 338 ASN A C 1
ATOM 1056 O O . ASN A 1 174 ? 22.947 -20.975 13.352 1.00 40.68 338 ASN A O 1
ATOM 1061 N N . CYS A 1 175 ? 20.899 -21.912 13.383 1.00 40.73 339 CYS A N 1
ATOM 1062 C CA . CYS A 1 175 ? 21.163 -22.751 14.545 1.00 42.95 339 CYS A CA 1
ATOM 1063 C C . CYS A 1 175 ? 21.440 -22.094 15.894 1.00 42.45 339 CYS A C 1
ATOM 1064 O O . CYS A 1 175 ? 22.163 -22.658 16.711 1.00 42.30 339 CYS A O 1
ATOM 1067 N N . LEU A 1 176 ? 20.876 -20.910 16.117 1.00 40.31 340 LEU A N 1
ATOM 1068 C CA . LEU A 1 176 ? 20.999 -20.228 17.399 1.00 40.12 340 LEU A CA 1
ATOM 1069 C C . LEU A 1 176 ? 19.626 -20.388 18.060 1.00 39.55 340 LEU A C 1
ATOM 1070 O O . LEU A 1 176 ? 18.598 -20.217 17.400 1.00 38.09 340 LEU A O 1
ATOM 1075 N N . PHE A 1 177 ? 19.593 -20.720 19.345 1.00 39.02 341 PHE A N 1
ATOM 1076 C CA . PHE A 1 177 ? 18.305 -20.881 20.034 1.00 38.40 341 PHE A CA 1
ATOM 1077 C C . PHE A 1 177 ? 17.449 -19.642 19.817 1.00 37.72 341 PHE A C 1
ATOM 1078 O O . PHE A 1 177 ? 17.973 -18.541 19.692 1.00 41.09 341 PHE A O 1
ATOM 1086 N N . GLN A 1 178 ? 16.133 -19.817 19.769 1.00 35.22 342 GLN A N 1
ATOM 1087 C CA . GLN A 1 178 ? 15.223 -18.688 19.617 1.00 34.52 342 GLN A CA 1
ATOM 1088 C C . GLN A 1 178 ? 14.411 -18.567 20.910 1.00 35.43 342 GLN A C 1
ATOM 1089 O O . GLN A 1 178 ? 13.987 -17.476 21.319 1.00 31.20 342 GLN A O 1
ATOM 1095 N N . ALA A 1 179 ? 14.197 -19.717 21.539 1.00 34.60 343 ALA A N 1
ATOM 1096 C CA . ALA A 1 179 ? 13.457 -19.776 22.775 1.00 36.57 343 ALA A CA 1
ATOM 1097 C C . ALA A 1 179 ? 13.637 -21.144 23.388 1.00 38.77 343 ALA A C 1
ATOM 1098 O O . ALA A 1 179 ? 13.984 -22.111 22.703 1.00 38.10 343 ALA A O 1
ATOM 1100 N N . VAL A 1 180 ? 13.417 -21.191 24.694 1.00 40.06 344 VAL A N 1
ATOM 1101 C CA . VAL A 1 180 ? 13.489 -22.405 25.477 1.00 43.60 344 VAL A CA 1
ATOM 1102 C C . VAL A 1 180 ? 12.249 -22.270 26.348 1.00 44.72 344 VAL A C 1
ATOM 1103 O O . VAL A 1 180 ? 12.005 -21.196 26.909 1.00 43.57 344 VAL A O 1
ATOM 1107 N N . ASP A 1 181 ? 11.451 -23.326 26.460 1.00 45.36 345 ASP A N 1
ATOM 1108 C CA . ASP A 1 181 ? 10.246 -23.199 27.258 1.00 48.04 345 ASP A CA 1
ATOM 1109 C C . ASP A 1 181 ? 10.536 -23.327 28.745 1.00 47.84 345 ASP A C 1
ATOM 1110 O O . ASP A 1 181 ? 11.550 -23.893 29.158 1.00 48.58 345 ASP A O 1
ATOM 1115 N N . GLU A 1 182 ? 9.643 -22.772 29.549 1.00 49.34 346 GLU A N 1
ATOM 1116 C CA . GLU A 1 182 ? 9.812 -22.762 30.993 1.00 51.35 346 GLU A CA 1
ATOM 1117 C C . GLU A 1 182 ? 10.124 -24.081 31.672 1.00 50.52 346 GLU A C 1
ATOM 1118 O O . GLU A 1 182 ? 10.807 -24.095 32.694 1.00 50.93 346 GLU A O 1
ATOM 1124 N N . ARG A 1 183 ? 9.631 -25.185 31.122 1.00 50.04 347 ARG A N 1
ATOM 1125 C CA . ARG A 1 183 ? 9.867 -26.487 31.728 1.00 50.85 347 ARG A CA 1
ATOM 1126 C C . ARG A 1 183 ? 11.335 -26.870 31.663 1.00 50.49 347 ARG A C 1
ATOM 1127 O O . ARG A 1 183 ? 11.786 -27.764 32.382 1.00 52.47 347 ARG A O 1
ATOM 1135 N N . ALA A 1 184 ? 12.080 -26.179 30.809 1.00 49.11 348 ALA A N 1
ATOM 1136 C CA . ALA A 1 184 ? 13.501 -26.452 30.629 1.00 48.19 348 ALA A CA 1
ATOM 1137 C C . ALA A 1 184 ? 14.384 -25.936 31.761 1.00 48.43 348 ALA A C 1
ATOM 1138 O O . ALA A 1 184 ? 15.396 -26.562 32.093 1.00 50.19 348 ALA A O 1
ATOM 1140 N N . VAL A 1 185 ? 14.021 -24.801 32.353 1.00 46.52 349 VAL A N 1
ATOM 1141 C CA . VAL A 1 185 ? 14.842 -24.247 33.421 1.00 45.91 349 VAL A CA 1
ATOM 1142 C C . VAL A 1 185 ? 15.123 -25.279 34.513 1.00 45.49 349 VAL A C 1
ATOM 1143 O O . VAL A 1 185 ? 16.274 -25.516 34.871 1.00 44.81 349 VAL A O 1
ATOM 1147 N N . PRO A 1 186 ? 14.076 -25.919 35.049 1.00 45.86 350 PRO A N 1
ATOM 1148 C CA . PRO A 1 186 ? 14.299 -26.919 36.098 1.00 46.76 350 PRO A CA 1
ATOM 1149 C C . PRO A 1 186 ? 15.047 -28.172 35.620 1.00 47.18 350 PRO A C 1
ATOM 1150 O O . PRO A 1 186 ? 15.657 -28.882 36.420 1.00 48.17 350 PRO A O 1
ATOM 1154 N N . LEU A 1 187 ? 15.009 -28.458 34.325 1.00 46.89 351 LEU A N 1
ATOM 1155 C CA . LEU A 1 187 ? 15.693 -29.655 33.837 1.00 46.04 351 LEU A CA 1
ATOM 1156 C C . LEU A 1 187 ? 17.098 -29.395 33.296 1.00 45.76 351 LEU A C 1
ATOM 1157 O O . LEU A 1 187 ? 17.859 -30.334 33.077 1.00 45.82 351 LEU A O 1
ATOM 1162 N N . LEU A 1 188 ? 17.453 -28.125 33.098 1.00 45.19 352 LEU A N 1
ATOM 1163 C CA . LEU A 1 188 ? 18.769 -27.795 32.557 1.00 42.86 352 LEU A CA 1
ATOM 1164 C C . LEU A 1 188 ? 19.666 -26.963 33.456 1.00 41.79 352 LEU A C 1
ATOM 1165 O O . LEU A 1 188 ? 20.882 -27.088 33.400 1.00 42.42 352 LEU A O 1
ATOM 1170 N N . GLY A 1 189 ? 19.078 -26.111 34.281 1.00 42.56 353 GLY A N 1
ATOM 1171 C CA . GLY A 1 189 ? 19.893 -25.275 35.146 1.00 44.45 353 GLY A CA 1
ATOM 1172 C C . GLY A 1 189 ? 20.095 -23.879 34.570 1.00 45.53 353 GLY A C 1
ATOM 1173 O O . GLY A 1 189 ? 20.463 -22.948 35.295 1.00 45.90 353 GLY A O 1
ATOM 1174 N N . TYR A 1 190 ? 19.859 -23.727 33.268 1.00 42.95 354 TYR A N 1
ATOM 1175 C CA . TYR A 1 190 ? 20.005 -22.424 32.633 1.00 42.33 354 TYR A CA 1
ATOM 1176 C C . TYR A 1 190 ? 18.688 -21.680 32.663 1.00 40.94 354 TYR A C 1
ATOM 1177 O O . TYR A 1 190 ? 17.628 -22.296 32.707 1.00 40.10 354 TYR A O 1
ATOM 1186 N N . LEU A 1 191 ? 18.759 -20.353 32.636 1.00 41.33 355 LEU A N 1
ATOM 1187 C CA . LEU A 1 191 ? 17.554 -19.533 32.562 1.00 41.43 355 LEU A CA 1
ATOM 1188 C C . LEU A 1 191 ? 17.417 -19.239 31.056 1.00 41.49 355 LEU A C 1
ATOM 1189 O O . LEU A 1 191 ? 18.421 -19.163 30.337 1.00 42.19 355 LEU A O 1
ATOM 1194 N N . PRO A 1 192 ? 16.185 -19.081 30.554 1.00 41.19 356 PRO A N 1
ATOM 1195 C CA . PRO A 1 192 ? 16.014 -18.817 29.119 1.00 41.82 356 PRO A CA 1
ATOM 1196 C C . PRO A 1 192 ? 17.036 -17.898 28.464 1.00 43.28 356 PRO A C 1
ATOM 1197 O O . PRO A 1 192 ? 17.537 -18.198 27.386 1.00 45.79 356 PRO A O 1
ATOM 1201 N N . GLN A 1 193 ? 17.365 -16.795 29.126 1.00 43.03 357 GLN A N 1
ATOM 1202 C CA . GLN A 1 193 ? 18.294 -15.820 28.579 1.00 41.46 357 GLN A CA 1
ATOM 1203 C C . GLN A 1 193 ? 19.730 -16.281 28.426 1.00 44.31 357 GLN A C 1
ATOM 1204 O O . GLN A 1 193 ? 20.509 -15.629 27.722 1.00 46.48 357 GLN A O 1
ATOM 1210 N N . ASP A 1 194 ? 20.093 -17.384 29.081 1.00 44.21 358 ASP A N 1
ATOM 1211 C CA . ASP A 1 194 ? 21.456 -17.887 28.977 1.00 44.42 358 ASP A CA 1
ATOM 1212 C C . ASP A 1 194 ? 21.678 -18.617 27.662 1.00 44.91 358 ASP A C 1
ATOM 1213 O O . ASP A 1 194 ? 22.794 -18.661 27.152 1.00 45.11 358 ASP A O 1
ATOM 1218 N N . LEU A 1 195 ? 20.600 -19.180 27.123 1.00 45.59 359 LEU A N 1
ATOM 1219 C CA . LEU A 1 195 ? 20.639 -19.952 25.883 1.00 43.87 359 LEU A CA 1
ATOM 1220 C C . LEU A 1 195 ? 20.140 -19.228 24.636 1.00 43.18 359 LEU A C 1
ATOM 1221 O O . LEU A 1 195 ? 20.516 -19.591 23.528 1.00 42.63 359 LEU A O 1
ATOM 1226 N N . ILE A 1 196 ? 19.297 -18.215 24.800 1.00 42.42 360 ILE A N 1
ATOM 1227 C CA . ILE A 1 196 ? 18.785 -17.507 23.635 1.00 43.98 360 ILE A CA 1
ATOM 1228 C C . ILE A 1 196 ? 19.907 -16.831 22.853 1.00 44.90 360 ILE A C 1
ATOM 1229 O O . ILE A 1 196 ? 20.709 -16.102 23.425 1.00 45.99 360 ILE A O 1
ATOM 1234 N N . GLU A 1 197 ? 19.954 -17.088 21.545 1.00 45.43 361 GLU A N 1
ATOM 1235 C CA . GLU A 1 197 ? 20.959 -16.516 20.646 1.00 46.99 361 GLU A CA 1
ATOM 1236 C C . GLU A 1 197 ? 22.336 -17.176 20.699 1.00 45.97 361 GLU A C 1
ATOM 1237 O O . GLU A 1 197 ? 23.316 -16.610 20.198 1.00 47.31 361 GLU A O 1
ATOM 1243 N N . THR A 1 198 ? 22.428 -18.357 21.300 1.00 42.89 362 THR A N 1
ATOM 1244 C CA . THR A 1 198 ? 23.707 -19.054 21.361 1.00 40.98 362 THR A CA 1
ATOM 1245 C C . THR A 1 198 ? 23.628 -20.310 20.493 1.00 40.90 362 THR A C 1
ATOM 1246 O O . THR A 1 198 ? 22.539 -20.823 20.234 1.00 40.31 362 THR A O 1
ATOM 1250 N N . PRO A 1 199 ? 24.783 -20.829 20.036 1.00 41.55 363 PRO A N 1
ATOM 1251 C CA . PRO A 1 199 ? 24.774 -22.028 19.192 1.00 39.82 363 PRO A CA 1
ATOM 1252 C C . PRO A 1 199 ? 24.146 -23.233 19.855 1.00 40.48 363 PRO A C 1
ATOM 1253 O O . PRO A 1 199 ? 24.499 -23.595 20.969 1.00 42.78 363 PRO A O 1
ATOM 1257 N N . VAL A 1 200 ? 23.213 -23.849 19.151 1.00 40.01 364 VAL A N 1
ATOM 1258 C CA . VAL A 1 200 ? 22.546 -25.046 19.623 1.00 40.31 364 VAL A CA 1
ATOM 1259 C C . VAL A 1 200 ? 23.586 -26.143 19.807 1.00 41.23 364 VAL A C 1
ATOM 1260 O O . VAL A 1 200 ? 23.613 -26.828 20.825 1.00 44.01 364 VAL A O 1
ATOM 1264 N N . LEU A 1 201 ? 24.443 -26.296 18.804 1.00 41.47 365 LEU A N 1
ATOM 1265 C CA . LEU A 1 201 ? 25.475 -27.323 18.800 1.00 41.86 365 LEU A CA 1
ATOM 1266 C C . LEU A 1 201 ? 26.456 -27.286 19.959 1.00 41.76 365 LEU A C 1
ATOM 1267 O O . LEU A 1 201 ? 27.031 -28.309 20.322 1.00 39.81 365 LEU A O 1
ATOM 1272 N N . VAL A 1 202 ? 26.654 -26.107 20.532 1.00 42.64 366 VAL A N 1
ATOM 1273 C CA . VAL A 1 202 ? 27.572 -25.960 21.650 1.00 44.41 366 VAL A CA 1
ATOM 1274 C C . VAL A 1 202 ? 27.098 -26.763 22.862 1.00 45.86 366 VAL A C 1
ATOM 1275 O O . VAL A 1 202 ? 27.904 -27.392 23.553 1.00 48.24 366 VAL A O 1
ATOM 1279 N N . GLN A 1 203 ? 25.791 -26.770 23.100 1.00 45.52 367 GLN A N 1
ATOM 1280 C CA . GLN A 1 203 ? 25.226 -27.505 24.228 1.00 45.65 367 GLN A CA 1
ATOM 1281 C C . GLN A 1 203 ? 25.227 -29.015 24.034 1.00 45.66 367 GLN A C 1
ATOM 1282 O O . GLN A 1 203 ? 25.028 -29.760 24.983 1.00 50.15 367 GLN A O 1
ATOM 1288 N N . LEU A 1 204 ? 25.432 -29.481 22.813 1.00 44.40 368 LEU A N 1
ATOM 1289 C CA . LEU A 1 204 ? 25.421 -30.917 22.579 1.00 43.70 368 LEU A CA 1
ATOM 1290 C C . LEU A 1 204 ? 26.770 -31.545 22.869 1.00 44.24 368 LEU A C 1
ATOM 1291 O O . LEU A 1 204 ? 27.803 -30.895 22.755 1.00 46.84 368 LEU A O 1
ATOM 1296 N N . HIS A 1 205 ? 26.762 -32.813 23.259 1.00 43.82 369 HIS A N 1
ATOM 1297 C CA . HIS A 1 205 ? 28.001 -33.505 23.530 1.00 45.65 369 HIS A CA 1
ATOM 1298 C C . HIS A 1 205 ? 28.770 -33.513 22.216 1.00 46.63 369 HIS A C 1
ATOM 1299 O O . HIS A 1 205 ? 28.181 -33.688 21.153 1.00 45.10 369 HIS A O 1
ATOM 1306 N N . PRO A 1 206 ? 30.096 -33.316 22.270 1.00 47.96 370 PRO A N 1
ATOM 1307 C CA . PRO A 1 206 ? 30.909 -33.311 21.048 1.00 49.12 370 PRO A CA 1
ATOM 1308 C C . PRO A 1 206 ? 30.743 -34.532 20.134 1.00 50.46 370 PRO A C 1
ATOM 1309 O O . PRO A 1 206 ? 31.013 -34.455 18.942 1.00 51.32 370 PRO A O 1
ATOM 1313 N N . SER A 1 207 ? 30.290 -35.654 20.679 1.00 52.93 371 SER A N 1
ATOM 1314 C CA . SER A 1 207 ? 30.100 -36.858 19.865 1.00 53.83 371 SER A CA 1
ATOM 1315 C C . SER A 1 207 ? 28.694 -36.969 19.269 1.00 53.87 371 SER A C 1
ATOM 1316 O O . SER A 1 207 ? 28.418 -37.878 18.492 1.00 53.34 371 SER A O 1
ATOM 1319 N N . ASP A 1 208 ? 27.808 -36.050 19.642 1.00 54.02 372 ASP A N 1
ATOM 1320 C CA . ASP A 1 208 ? 26.447 -36.055 19.132 1.00 53.14 372 ASP A CA 1
ATOM 1321 C C . ASP A 1 208 ? 26.200 -34.841 18.243 1.00 54.37 372 ASP A C 1
ATOM 1322 O O . ASP A 1 208 ? 25.070 -34.572 17.845 1.00 56.59 372 ASP A O 1
ATOM 1327 N N . ARG A 1 209 ? 27.262 -34.106 17.931 1.00 53.03 373 ARG A N 1
ATOM 1328 C CA . ARG A 1 209 ? 27.141 -32.935 17.080 1.00 52.71 373 ARG A CA 1
ATOM 1329 C C . ARG A 1 209 ? 26.991 -33.311 15.611 1.00 54.38 373 ARG A C 1
ATOM 1330 O O . ARG A 1 209 ? 26.109 -32.799 14.918 1.00 54.98 373 ARG A O 1
ATOM 1338 N N . PRO A 1 210 ? 27.866 -34.193 15.106 1.00 55.29 374 PRO A N 1
ATOM 1339 C CA . PRO A 1 210 ? 27.735 -34.579 13.698 1.00 54.78 374 PRO A CA 1
ATOM 1340 C C . PRO A 1 210 ? 26.342 -35.162 13.429 1.00 54.33 374 PRO A C 1
ATOM 1341 O O . PRO A 1 210 ? 25.829 -35.092 12.314 1.00 55.34 374 PRO A O 1
ATOM 1345 N N . LEU A 1 211 ? 25.732 -35.738 14.458 1.00 54.27 375 LEU A N 1
ATOM 1346 C CA . LEU A 1 211 ? 24.399 -36.313 14.310 1.00 53.87 375 LEU A CA 1
ATOM 1347 C C . LEU A 1 211 ? 23.415 -35.232 13.893 1.00 51.83 375 LEU A C 1
ATOM 1348 O O . LEU A 1 211 ? 22.467 -35.501 13.160 1.00 52.60 375 LEU A O 1
ATOM 1353 N N . MET A 1 212 ? 23.642 -34.012 14.369 1.00 49.42 376 MET A N 1
ATOM 1354 C CA . MET A 1 212 ? 22.756 -32.904 14.046 1.00 50.23 376 MET A CA 1
ATOM 1355 C C . MET A 1 212 ? 22.616 -32.682 12.551 1.00 49.05 376 MET A C 1
ATOM 1356 O O . MET A 1 212 ? 21.561 -32.262 12.078 1.00 47.98 376 MET A O 1
ATOM 1361 N N . LEU A 1 213 ? 23.674 -32.977 11.805 1.00 49.53 377 LEU A N 1
ATOM 1362 C CA . LEU A 1 213 ? 23.634 -32.800 10.361 1.00 52.02 377 LEU A CA 1
ATOM 1363 C C . LEU A 1 213 ? 22.585 -33.710 9.734 1.00 53.04 377 LEU A C 1
ATOM 1364 O O . LEU A 1 213 ? 21.828 -33.285 8.860 1.00 55.55 377 LEU A O 1
ATOM 1369 N N . ALA A 1 214 ? 22.541 -34.960 10.186 1.00 51.52 378 ALA A N 1
ATOM 1370 C CA . ALA A 1 214 ? 21.588 -35.932 9.668 1.00 50.02 378 ALA A CA 1
ATOM 1371 C C . ALA A 1 214 ? 20.192 -35.625 10.172 1.00 49.54 378 ALA A C 1
ATOM 1372 O O . ALA A 1 214 ? 19.199 -35.869 9.494 1.00 51.38 378 ALA A O 1
ATOM 1374 N N . ILE A 1 215 ? 20.111 -35.084 11.374 1.00 48.05 379 ILE A N 1
ATOM 1375 C CA . ILE A 1 215 ? 18.815 -34.767 11.926 1.00 45.40 379 ILE A CA 1
ATOM 1376 C C . ILE A 1 215 ? 18.158 -33.672 11.108 1.00 45.32 379 ILE A C 1
ATOM 1377 O O . ILE A 1 215 ? 16.978 -33.757 10.794 1.00 44.73 379 ILE A O 1
ATOM 1382 N N . HIS A 1 216 ? 18.910 -32.644 10.737 1.00 46.27 380 HIS A N 1
ATOM 1383 C CA . HIS A 1 216 ? 18.289 -31.587 9.957 1.00 48.16 380 HIS A CA 1
ATOM 1384 C C . HIS A 1 216 ? 17.894 -32.053 8.561 1.00 48.43 380 HIS A C 1
ATOM 1385 O O . HIS A 1 216 ? 16.859 -31.638 8.041 1.00 47.75 380 HIS A O 1
ATOM 1392 N N . LYS A 1 217 ? 18.694 -32.936 7.970 1.00 50.40 381 LYS A N 1
ATOM 1393 C CA . LYS A 1 217 ? 18.377 -33.470 6.648 1.00 51.68 381 LYS A CA 1
ATOM 1394 C C . LYS A 1 217 ? 17.024 -34.174 6.697 1.00 51.85 381 LYS A C 1
ATOM 1395 O O . LYS A 1 217 ? 16.205 -34.023 5.792 1.00 49.74 381 LYS A O 1
ATOM 1401 N N . LYS A 1 218 ? 16.786 -34.939 7.757 1.00 51.91 382 LYS A N 1
ATOM 1402 C CA . LYS A 1 218 ? 15.513 -35.626 7.879 1.00 54.26 382 LYS A CA 1
ATOM 1403 C C . LYS A 1 218 ? 14.402 -34.623 8.170 1.00 54.39 382 LYS A C 1
ATOM 1404 O O . LYS A 1 218 ? 13.272 -34.797 7.717 1.00 55.35 382 LYS A O 1
ATOM 1410 N N . ILE A 1 219 ? 14.720 -33.572 8.920 1.00 53.49 383 ILE A N 1
ATOM 1411 C CA . ILE A 1 219 ? 13.712 -32.576 9.265 1.00 52.55 383 ILE A CA 1
ATOM 1412 C C . ILE A 1 219 ? 13.103 -31.882 8.057 1.00 52.89 383 ILE A C 1
ATOM 1413 O O . ILE A 1 219 ? 11.886 -31.784 7.954 1.00 50.79 383 ILE A O 1
ATOM 1418 N N . LEU A 1 220 ? 13.925 -31.390 7.140 1.00 53.61 384 LEU A N 1
ATOM 1419 C CA . LEU A 1 220 ? 13.338 -30.714 6.000 1.00 57.31 384 LEU A CA 1
ATOM 1420 C C . LEU A 1 220 ? 12.775 -31.755 5.045 1.00 58.92 384 LEU A C 1
ATOM 1421 O O . LEU A 1 220 ? 11.862 -31.474 4.268 1.00 59.27 384 LEU A O 1
ATOM 1426 N N . GLN A 1 221 ? 13.306 -32.968 5.128 1.00 59.83 385 GLN A N 1
ATOM 1427 C CA . GLN A 1 221 ? 12.829 -34.059 4.294 1.00 61.77 385 GLN A CA 1
ATOM 1428 C C . GLN A 1 221 ? 11.435 -34.458 4.785 1.00 60.87 385 GLN A C 1
ATOM 1429 O O . GLN A 1 221 ? 10.547 -34.762 3.994 1.00 62.24 385 GLN A O 1
ATOM 1435 N N . ALA A 1 222 ? 11.250 -34.440 6.100 1.00 59.57 386 ALA A N 1
ATOM 1436 C CA . ALA A 1 222 ? 9.975 -34.797 6.708 1.00 59.10 386 ALA A CA 1
ATOM 1437 C C . ALA A 1 222 ? 8.920 -33.726 6.463 1.00 60.62 386 ALA A C 1
ATOM 1438 O O . ALA A 1 222 ? 7.743 -33.915 6.783 1.00 61.27 386 ALA A O 1
ATOM 1440 N N . GLY A 1 223 ? 9.356 -32.596 5.911 1.00 60.74 387 GLY A N 1
ATOM 1441 C CA . GLY A 1 223 ? 8.452 -31.499 5.616 1.00 60.22 387 GLY A CA 1
ATOM 1442 C C . GLY A 1 223 ? 7.473 -31.080 6.701 1.00 61.23 387 GLY A C 1
ATOM 1443 O O . GLY A 1 223 ? 6.391 -30.582 6.390 1.00 63.18 387 GLY A O 1
ATOM 1444 N N . GLY A 1 224 ? 7.828 -31.268 7.968 1.00 61.41 388 GLY A N 1
ATOM 1445 C CA . GLY A 1 224 ? 6.924 -30.861 9.034 1.00 61.05 388 GLY A CA 1
ATOM 1446 C C . GLY A 1 224 ? 6.383 -31.980 9.907 1.00 60.80 388 GLY A C 1
ATOM 1447 O O . GLY A 1 224 ? 5.969 -31.735 11.040 1.00 62.50 388 GLY A O 1
ATOM 1448 N N . GLN A 1 225 ? 6.373 -33.204 9.390 1.00 58.49 389 GLN A N 1
ATOM 1449 C CA . GLN A 1 225 ? 5.885 -34.346 10.155 1.00 56.68 389 GLN A CA 1
ATOM 1450 C C . GLN A 1 225 ? 6.928 -34.694 11.222 1.00 53.19 389 GLN A C 1
ATOM 1451 O O . GLN A 1 225 ? 8.066 -35.042 10.904 1.00 53.13 389 GLN A O 1
ATOM 1457 N N . PRO A 1 226 ? 6.555 -34.604 12.505 1.00 50.25 390 PRO A N 1
ATOM 1458 C CA . PRO A 1 226 ? 7.488 -34.916 13.599 1.00 49.48 390 PRO A CA 1
ATOM 1459 C C . PRO A 1 226 ? 8.085 -36.326 13.517 1.00 49.47 390 PRO A C 1
ATOM 1460 O O . PRO A 1 226 ? 7.456 -37.241 12.993 1.00 50.26 390 PRO A O 1
ATOM 1464 N N . PHE A 1 227 ? 9.297 -36.496 14.032 1.00 49.29 391 PHE A N 1
ATOM 1465 C CA . PHE A 1 227 ? 9.929 -37.809 14.039 1.00 50.45 391 PHE A CA 1
ATOM 1466 C C . PHE A 1 227 ? 10.875 -37.927 15.228 1.00 51.77 391 PHE A C 1
ATOM 1467 O O . PHE A 1 227 ? 11.458 -36.940 15.671 1.00 50.14 391 PHE A O 1
ATOM 1475 N N . ASP A 1 228 ? 11.023 -39.145 15.739 1.00 53.48 392 ASP A N 1
ATOM 1476 C CA . ASP A 1 228 ? 11.875 -39.390 16.890 1.00 54.01 392 ASP A CA 1
ATOM 1477 C C . ASP A 1 228 ? 13.323 -39.717 16.581 1.00 55.70 392 ASP A C 1
ATOM 1478 O O . ASP A 1 228 ? 13.657 -40.297 15.546 1.00 53.64 392 ASP A O 1
ATOM 1483 N N . TYR A 1 229 ? 14.180 -39.319 17.509 1.00 57.61 393 TYR A N 1
ATOM 1484 C CA . TYR A 1 229 ? 15.593 -39.591 17.418 1.00 60.89 393 TYR A CA 1
ATOM 1485 C C . TYR A 1 229 ? 16.134 -39.575 18.830 1.00 61.25 393 TYR A C 1
ATOM 1486 O O . TYR A 1 229 ? 15.845 -38.669 19.607 1.00 63.01 393 TYR A O 1
ATOM 1495 N N . SER A 1 230 ? 16.918 -40.592 19.155 1.00 62.27 394 SER A N 1
ATOM 1496 C CA . SER A 1 230 ? 17.522 -40.722 20.470 1.00 60.72 394 SER A CA 1
ATOM 1497 C C . SER A 1 230 ? 18.628 -41.760 20.399 1.00 57.88 394 SER A C 1
ATOM 1498 O O . SER A 1 230 ? 18.599 -42.641 19.539 1.00 58.87 394 SER A O 1
ATOM 1501 N N . PRO A 1 231 ? 19.619 -41.668 21.300 1.00 54.41 395 PRO A N 1
ATOM 1502 C CA . PRO A 1 231 ? 19.675 -40.629 22.326 1.00 52.07 395 PRO A CA 1
ATOM 1503 C C . PRO A 1 231 ? 20.599 -39.496 21.896 1.00 50.23 395 PRO A C 1
ATOM 1504 O O . PRO A 1 231 ? 21.463 -39.672 21.040 1.00 50.41 395 PRO A O 1
ATOM 1508 N N . ILE A 1 232 ? 20.405 -38.336 22.499 1.00 45.88 396 ILE A N 1
ATOM 1509 C CA . ILE A 1 232 ? 21.234 -37.180 22.233 1.00 43.90 396 ILE A CA 1
ATOM 1510 C C . ILE A 1 232 ? 21.600 -36.696 23.629 1.00 43.04 396 ILE A C 1
ATOM 1511 O O . ILE A 1 232 ? 20.763 -36.725 24.528 1.00 42.83 396 ILE A O 1
ATOM 1516 N N . ARG A 1 233 ? 22.844 -36.283 23.825 1.00 43.47 397 ARG A N 1
ATOM 1517 C CA . ARG A 1 233 ? 23.259 -35.784 25.124 1.00 44.32 397 ARG A CA 1
ATOM 1518 C C . ARG A 1 233 ? 23.333 -34.268 25.079 1.00 44.96 397 ARG A C 1
ATOM 1519 O O . ARG A 1 233 ? 23.926 -33.696 24.175 1.00 46.87 397 ARG A O 1
ATOM 1527 N N . PHE A 1 234 ? 22.705 -33.629 26.059 1.00 44.91 398 PHE A N 1
ATOM 1528 C CA . PHE A 1 234 ? 22.635 -32.174 26.154 1.00 44.63 398 PHE A CA 1
ATOM 1529 C C . PHE A 1 234 ? 23.311 -31.713 27.454 1.00 47.83 398 PHE A C 1
ATOM 1530 O O . PHE A 1 234 ? 23.015 -32.245 28.532 1.00 48.73 398 PHE A O 1
ATOM 1538 N N . ARG A 1 235 ? 24.204 -30.729 27.364 1.00 47.16 399 ARG A N 1
ATOM 1539 C CA . ARG A 1 235 ? 24.901 -30.237 28.544 1.00 49.00 399 ARG A CA 1
ATOM 1540 C C . ARG A 1 235 ? 24.062 -29.312 29.419 1.00 50.88 399 ARG A C 1
ATOM 1541 O O . ARG A 1 235 ? 23.364 -28.426 28.924 1.00 53.01 399 ARG A O 1
ATOM 1549 N N . THR A 1 236 ? 24.134 -29.515 30.729 1.00 49.97 400 THR A N 1
ATOM 1550 C CA . THR A 1 236 ? 23.376 -28.677 31.640 1.00 51.54 400 THR A CA 1
ATOM 1551 C C . THR A 1 236 ? 24.280 -27.597 32.228 1.00 53.03 400 THR A C 1
ATOM 1552 O O . THR A 1 236 ? 25.477 -27.538 31.932 1.00 51.04 400 THR A O 1
ATOM 1556 N N . ARG A 1 237 ? 23.689 -26.754 33.069 1.00 54.79 401 ARG A N 1
ATOM 1557 C CA . ARG A 1 237 ? 24.387 -25.645 33.704 1.00 56.44 401 ARG A CA 1
ATOM 1558 C C . ARG A 1 237 ? 25.585 -26.097 34.534 1.00 55.87 401 ARG A C 1
ATOM 1559 O O . ARG A 1 237 ? 26.590 -25.402 34.586 1.00 54.34 401 ARG A O 1
ATOM 1567 N N . ASN A 1 238 ? 25.481 -27.258 35.177 1.00 55.88 402 ASN A N 1
ATOM 1568 C CA . ASN A 1 238 ? 26.572 -27.754 36.009 1.00 55.15 402 ASN A CA 1
ATOM 1569 C C . ASN A 1 238 ? 27.627 -28.557 35.246 1.00 55.54 402 ASN A C 1
ATOM 1570 O O . ASN A 1 238 ? 28.445 -29.254 35.850 1.00 55.75 402 ASN A O 1
ATOM 1575 N N . GLY A 1 239 ? 27.608 -28.461 33.918 1.00 54.54 403 GLY A N 1
ATOM 1576 C CA . GLY A 1 239 ? 28.601 -29.162 33.115 1.00 53.14 403 GLY A CA 1
ATOM 1577 C C . GLY A 1 239 ? 28.319 -30.633 32.889 1.00 52.27 403 GLY A C 1
ATOM 1578 O O . GLY A 1 239 ? 29.036 -31.312 32.154 1.00 51.31 403 GLY A O 1
ATOM 1579 N N . GLU A 1 240 ? 27.259 -31.125 33.513 1.00 51.77 404 GLU A N 1
ATOM 1580 C CA . GLU A 1 240 ? 26.879 -32.521 33.389 1.00 52.11 404 GLU A CA 1
ATOM 1581 C C . GLU A 1 240 ? 25.885 -32.668 32.249 1.00 51.27 404 GLU A C 1
ATOM 1582 O O . GLU A 1 240 ? 25.082 -31.768 32.000 1.00 51.41 404 GLU A O 1
ATOM 1588 N N . TYR A 1 241 ? 25.932 -33.815 31.578 1.00 50.10 405 TYR A N 1
ATOM 1589 C CA . TYR A 1 241 ? 25.043 -34.115 30.462 1.00 47.57 405 TYR A CA 1
ATOM 1590 C C . TYR A 1 241 ? 23.833 -34.949 30.865 1.00 46.39 405 TYR A C 1
ATOM 1591 O O . TYR A 1 241 ? 23.936 -35.814 31.724 1.00 47.26 405 TYR A O 1
ATOM 1600 N N . ILE A 1 242 ? 22.689 -34.678 30.245 1.00 43.35 406 ILE A N 1
ATOM 1601 C CA . ILE A 1 242 ? 21.492 -35.468 30.486 1.00 42.70 406 ILE A CA 1
ATOM 1602 C C . ILE A 1 242 ? 21.184 -36.113 29.136 1.00 43.34 406 ILE A C 1
ATOM 1603 O O . ILE A 1 242 ? 21.486 -35.541 28.087 1.00 42.83 406 ILE A O 1
ATOM 1608 N N . THR A 1 243 ? 20.620 -37.314 29.156 1.00 43.19 407 THR A N 1
ATOM 1609 C CA . THR A 1 243 ? 20.310 -38.016 27.922 1.00 43.60 407 THR A CA 1
ATOM 1610 C C . THR A 1 243 ? 18.882 -37.755 27.515 1.00 45.48 407 THR A C 1
ATOM 1611 O O . THR A 1 243 ? 17.948 -38.009 28.272 1.00 46.26 407 THR A O 1
ATOM 1615 N N . LEU A 1 244 ? 18.722 -37.255 26.298 1.00 47.22 408 LEU A N 1
ATOM 1616 C CA . LEU A 1 244 ? 17.410 -36.925 25.773 1.00 47.15 408 LEU A CA 1
ATOM 1617 C C . LEU A 1 244 ? 16.866 -37.871 24.710 1.00 48.22 408 LEU A C 1
ATOM 1618 O O . LEU A 1 244 ? 17.617 -38.506 23.968 1.00 47.96 408 LEU A O 1
ATOM 1623 N N . ASP A 1 245 ? 15.540 -37.962 24.680 1.00 49.79 409 ASP A N 1
ATOM 1624 C CA . ASP A 1 245 ? 14.790 -38.725 23.689 1.00 49.91 409 ASP A CA 1
ATOM 1625 C C . ASP A 1 245 ? 14.090 -37.545 23.024 1.00 48.29 409 ASP A C 1
ATOM 1626 O O . ASP A 1 245 ? 13.297 -36.844 23.657 1.00 46.44 409 ASP A O 1
ATOM 1631 N N . THR A 1 246 ? 14.390 -37.310 21.755 1.00 46.45 410 THR A N 1
ATOM 1632 C CA . THR A 1 246 ? 13.823 -36.158 21.092 1.00 45.95 410 THR A CA 1
ATOM 1633 C C . THR A 1 246 ? 12.930 -36.402 19.907 1.00 44.60 410 THR A C 1
ATOM 1634 O O . THR A 1 246 ? 13.091 -37.366 19.167 1.00 45.44 410 THR A O 1
ATOM 1638 N N . SER A 1 247 ? 11.981 -35.494 19.745 1.00 43.05 411 SER A N 1
ATOM 1639 C CA . SER A 1 247 ? 11.052 -35.515 18.631 1.00 42.97 411 SER A CA 1
ATOM 1640 C C . SER A 1 247 ? 11.325 -34.196 17.900 1.00 41.40 411 SER A C 1
ATOM 1641 O O . SER A 1 247 ? 11.270 -33.129 18.502 1.00 40.23 411 SER A O 1
ATOM 1644 N N . TRP A 1 248 ? 11.636 -34.272 16.613 1.00 38.45 412 TRP A N 1
ATOM 1645 C CA . TRP A 1 248 ? 11.947 -33.076 15.846 1.00 39.22 412 TRP A CA 1
ATOM 1646 C C . TRP A 1 248 ? 10.895 -32.664 14.817 1.00 40.94 412 TRP A C 1
ATOM 1647 O O . TRP A 1 248 ? 10.268 -33.508 14.177 1.00 40.35 412 TRP A O 1
ATOM 1658 N N . SER A 1 249 ? 10.723 -31.351 14.660 1.00 40.88 413 SER A N 1
ATOM 1659 C CA . SER A 1 249 ? 9.768 -30.805 13.704 1.00 40.95 413 SER A CA 1
ATOM 1660 C C . SER A 1 249 ? 10.210 -29.416 13.217 1.00 41.54 413 SER A C 1
ATOM 1661 O O . SER A 1 249 ? 11.206 -28.862 13.694 1.00 40.75 413 SER A O 1
ATOM 1664 N N . SER A 1 250 ? 9.481 -28.849 12.262 1.00 40.13 414 SER A N 1
ATOM 1665 C CA . SER A 1 250 ? 9.845 -27.534 11.754 1.00 38.31 414 SER A CA 1
ATOM 1666 C C . SER A 1 250 ? 8.630 -26.711 11.395 1.00 37.95 414 SER A C 1
ATOM 1667 O O . SER A 1 250 ? 7.557 -27.253 11.146 1.00 38.72 414 SER A O 1
ATOM 1670 N N . PHE A 1 251 ? 8.799 -25.394 11.398 1.00 35.94 415 PHE A N 1
ATOM 1671 C CA . PHE A 1 251 ? 7.730 -24.505 10.993 1.00 36.23 415 PHE A CA 1
ATOM 1672 C C . PHE A 1 251 ? 8.162 -24.029 9.608 1.00 37.56 415 PHE A C 1
ATOM 1673 O O . PHE A 1 251 ? 9.243 -23.467 9.454 1.00 37.62 415 PHE A O 1
ATOM 1681 N N . ILE A 1 252 ? 7.338 -24.292 8.593 1.00 39.92 416 ILE A N 1
ATOM 1682 C CA . ILE A 1 252 ? 7.672 -23.894 7.224 1.00 41.15 416 ILE A CA 1
ATOM 1683 C C . ILE A 1 252 ? 6.869 -22.700 6.718 1.00 40.68 416 ILE A C 1
ATOM 1684 O O . ILE A 1 252 ? 5.641 -22.722 6.701 1.00 44.13 416 ILE A O 1
ATOM 1689 N N . ASN A 1 253 ? 7.570 -21.651 6.312 1.00 40.19 417 ASN A N 1
ATOM 1690 C CA . ASN A 1 253 ? 6.905 -20.469 5.781 1.00 39.54 417 ASN A CA 1
ATOM 1691 C C . ASN A 1 253 ? 6.072 -20.950 4.584 1.00 39.46 417 ASN A C 1
ATOM 1692 O O . ASN A 1 253 ? 6.625 -21.441 3.605 1.00 39.31 417 ASN A O 1
ATOM 1697 N N . PRO A 1 254 ? 4.738 -20.824 4.651 1.00 38.50 418 PRO A N 1
ATOM 1698 C CA . PRO A 1 254 ? 3.899 -21.270 3.531 1.00 40.94 418 PRO A CA 1
ATOM 1699 C C . PRO A 1 254 ? 4.126 -20.555 2.197 1.00 41.47 418 PRO A C 1
ATOM 1700 O O . PRO A 1 254 ? 4.003 -21.159 1.134 1.00 42.53 418 PRO A O 1
ATOM 1704 N N . TRP A 1 255 ? 4.473 -19.275 2.250 1.00 42.02 419 TRP A N 1
ATOM 1705 C CA . TRP A 1 255 ? 4.683 -18.500 1.031 1.00 40.25 419 TRP A CA 1
ATOM 1706 C C . TRP A 1 255 ? 6.043 -18.715 0.367 1.00 41.65 419 TRP A C 1
ATOM 1707 O O . TRP A 1 255 ? 6.135 -18.755 -0.853 1.00 43.93 419 TRP A O 1
ATOM 1718 N N . SER A 1 256 ? 7.099 -18.873 1.157 1.00 41.48 420 SER A N 1
ATOM 1719 C CA . SER A 1 256 ? 8.424 -19.076 0.586 1.00 41.34 420 SER A CA 1
ATOM 1720 C C . SER A 1 256 ? 8.815 -20.540 0.571 1.00 42.35 420 SER A C 1
ATOM 1721 O O . SER A 1 256 ? 9.721 -20.936 -0.155 1.00 43.21 420 SER A O 1
ATOM 1724 N N . ARG A 1 257 ? 8.147 -21.338 1.393 1.00 42.76 421 ARG A N 1
ATOM 1725 C CA . ARG A 1 257 ? 8.445 -22.755 1.480 1.00 42.63 421 ARG A CA 1
ATOM 1726 C C . ARG A 1 257 ? 9.763 -23.024 2.206 1.00 44.15 421 ARG A C 1
ATOM 1727 O O . ARG A 1 257 ? 10.230 -24.158 2.259 1.00 45.69 421 ARG A O 1
ATOM 1735 N N . LYS A 1 258 ? 10.365 -21.982 2.770 1.00 43.94 422 LYS A N 1
ATOM 1736 C CA . LYS A 1 258 ? 11.612 -22.154 3.503 1.00 44.18 422 LYS A CA 1
ATOM 1737 C C . LYS A 1 258 ? 11.317 -22.317 4.983 1.00 43.62 422 LYS A C 1
ATOM 1738 O O . LYS A 1 258 ? 10.382 -21.707 5.517 1.00 43.06 422 LYS A O 1
ATOM 1744 N N . ILE A 1 259 ? 12.117 -23.154 5.633 1.00 41.31 423 ILE A N 1
ATOM 1745 C CA . ILE A 1 259 ? 11.987 -23.415 7.057 1.00 38.69 423 ILE A CA 1
ATOM 1746 C C . ILE A 1 259 ? 12.348 -22.146 7.826 1.00 39.22 423 ILE A C 1
ATOM 1747 O O . ILE A 1 259 ? 13.395 -21.547 7.562 1.00 37.64 423 ILE A O 1
ATOM 1752 N N . SER A 1 260 ? 11.474 -21.738 8.756 1.00 38.51 424 SER A N 1
ATOM 1753 C CA . SER A 1 260 ? 11.693 -20.552 9.586 1.00 37.18 424 SER A CA 1
ATOM 1754 C C . SER A 1 260 ? 12.208 -20.911 10.989 1.00 38.64 424 SER A C 1
ATOM 1755 O O . SER A 1 260 ? 12.995 -20.160 11.570 1.00 39.32 424 SER A O 1
ATOM 1758 N N . PHE A 1 261 ? 11.750 -22.039 11.534 1.00 35.64 425 PHE A N 1
ATOM 1759 C CA . PHE A 1 261 ? 12.177 -22.498 12.856 1.00 35.59 425 PHE A CA 1
ATOM 1760 C C . PHE A 1 261 ? 12.265 -24.022 12.903 1.00 36.23 425 PHE A C 1
ATOM 1761 O O . PHE A 1 261 ? 11.589 -24.713 12.154 1.00 35.60 425 PHE A O 1
ATOM 1769 N N . ILE A 1 262 ? 13.083 -24.533 13.814 1.00 37.04 426 ILE A N 1
ATOM 1770 C CA . ILE A 1 262 ? 13.217 -25.969 14.026 1.00 37.74 426 ILE A CA 1
ATOM 1771 C C . ILE A 1 262 ? 12.760 -26.107 15.467 1.00 39.77 426 ILE A C 1
ATOM 1772 O O . ILE A 1 262 ? 13.292 -25.412 16.328 1.00 40.93 426 ILE A O 1
ATOM 1777 N N . ILE A 1 263 ? 11.777 -26.964 15.740 1.00 40.19 427 ILE A N 1
ATOM 1778 C CA . ILE A 1 263 ? 11.298 -27.153 17.108 1.00 40.15 427 ILE A CA 1
ATOM 1779 C C . ILE A 1 263 ? 11.530 -28.561 17.599 1.00 40.67 427 ILE A C 1
ATOM 1780 O O . ILE A 1 263 ? 11.283 -29.524 16.877 1.00 42.37 427 ILE A O 1
ATOM 1785 N N . GLY A 1 264 ? 11.995 -28.680 18.837 1.00 40.03 428 GLY A N 1
ATOM 1786 C CA . GLY A 1 264 ? 12.245 -29.987 19.404 1.00 37.23 428 GLY A CA 1
ATOM 1787 C C . GLY A 1 264 ? 11.513 -30.154 20.720 1.00 39.24 428 GLY A C 1
ATOM 1788 O O . GLY A 1 264 ? 11.410 -29.220 21.512 1.00 38.43 428 GLY A O 1
ATOM 1789 N N . ARG A 1 265 ? 10.982 -31.349 20.949 1.00 40.64 429 ARG A N 1
ATOM 1790 C CA . ARG A 1 265 ? 10.274 -31.644 22.185 1.00 41.11 429 ARG A CA 1
ATOM 1791 C C . ARG A 1 265 ? 11.096 -32.726 22.833 1.00 40.45 429 ARG A C 1
ATOM 1792 O O . ARG A 1 265 ? 11.130 -33.851 22.351 1.00 41.44 429 ARG A O 1
ATOM 1800 N N . HIS A 1 266 ? 11.745 -32.385 23.935 1.00 41.53 430 HIS A N 1
ATOM 1801 C CA . HIS A 1 266 ? 12.628 -33.317 24.604 1.00 43.26 430 HIS A CA 1
ATOM 1802 C C . HIS A 1 266 ? 12.124 -33.989 25.861 1.00 44.79 430 HIS A C 1
ATOM 1803 O O . HIS A 1 266 ? 11.394 -33.402 26.653 1.00 45.32 430 HIS A O 1
ATOM 1810 N N . LYS A 1 267 ? 12.543 -35.233 26.035 1.00 46.88 431 LYS A N 1
ATOM 1811 C CA . LYS A 1 267 ? 12.183 -36.008 27.207 1.00 48.05 431 LYS A CA 1
ATOM 1812 C C . LYS A 1 267 ? 13.507 -36.478 27.773 1.00 48.07 431 LYS A C 1
ATOM 1813 O O . LYS A 1 267 ? 14.259 -37.195 27.102 1.00 44.60 431 LYS A O 1
ATOM 1819 N N . VAL A 1 268 ? 13.820 -36.043 28.989 1.00 47.83 432 VAL A N 1
ATOM 1820 C CA . VAL A 1 268 ? 15.071 -36.457 29.595 1.00 50.83 432 VAL A CA 1
ATOM 1821 C C . VAL A 1 268 ? 14.874 -37.841 30.173 1.00 52.76 432 VAL A C 1
ATOM 1822 O O . VAL A 1 268 ? 14.143 -38.040 31.140 1.00 55.80 432 VAL A O 1
ATOM 1826 N N . ARG A 1 269 ? 15.522 -38.806 29.536 1.00 54.91 433 ARG A N 1
ATOM 1827 C CA . ARG A 1 269 ? 15.427 -40.194 29.937 1.00 56.62 433 ARG A CA 1
ATOM 1828 C C . ARG A 1 269 ? 16.418 -40.503 31.060 1.00 56.29 433 ARG A C 1
ATOM 1829 O O . ARG A 1 269 ? 16.175 -41.384 31.892 1.00 57.34 433 ARG A O 1
ATOM 1837 N N . VAL A 1 270 ? 17.532 -39.778 31.079 1.00 53.47 434 VAL A N 1
ATOM 1838 C CA . VAL A 1 270 ? 18.544 -39.959 32.117 1.00 49.47 434 VAL A CA 1
ATOM 1839 C C . VAL A 1 270 ? 19.052 -38.604 32.598 1.00 48.84 434 VAL A C 1
ATOM 1840 O O . VAL A 1 270 ? 19.719 -37.882 31.864 1.00 48.28 434 VAL A O 1
ATOM 1844 N N . GLY A 1 271 ? 18.709 -38.258 33.833 1.00 49.85 435 GLY A N 1
ATOM 1845 C CA . GLY A 1 271 ? 19.138 -36.996 34.407 1.00 48.81 435 GLY A CA 1
ATOM 1846 C C . GLY A 1 271 ? 20.627 -36.999 34.662 1.00 50.47 435 GLY A C 1
ATOM 1847 O O . GLY A 1 271 ? 21.295 -37.994 34.380 1.00 48.14 435 GLY A O 1
ATOM 1848 N N . PRO A 1 272 ? 21.178 -35.902 35.208 1.00 53.49 436 PRO A N 1
ATOM 1849 C CA . PRO A 1 272 ? 22.610 -35.775 35.500 1.00 56.00 436 PRO A CA 1
ATOM 1850 C C . PRO A 1 272 ? 23.051 -36.561 36.739 1.00 59.16 436 PRO A C 1
ATOM 1851 O O . PRO A 1 272 ? 22.219 -37.050 37.505 1.00 60.24 436 PRO A O 1
ATOM 1855 N N . LEU A 1 273 ? 24.361 -36.673 36.934 1.00 61.14 437 LEU A N 1
ATOM 1856 C CA . LEU A 1 273 ? 24.893 -37.396 38.079 1.00 63.83 437 LEU A CA 1
ATOM 1857 C C . LEU A 1 273 ? 24.701 -36.563 39.346 1.00 65.57 437 LEU A C 1
ATOM 1858 O O . LEU A 1 273 ? 24.443 -37.108 40.415 1.00 65.82 437 LEU A O 1
ATOM 1863 N N . ASN A 1 274 ? 24.832 -35.243 39.214 1.00 68.32 438 ASN A N 1
ATOM 1864 C CA . ASN A 1 274 ? 24.651 -34.305 40.325 1.00 69.13 438 ASN A CA 1
ATOM 1865 C C . ASN A 1 274 ? 23.270 -33.680 40.168 1.00 70.21 438 ASN A C 1
ATOM 1866 O O . ASN A 1 274 ? 23.016 -32.959 39.203 1.00 70.48 438 ASN A O 1
ATOM 1871 N N . GLU A 1 275 ? 22.395 -33.946 41.132 1.00 70.02 439 GLU A N 1
ATOM 1872 C CA . GLU A 1 275 ? 21.022 -33.461 41.107 1.00 69.77 439 GLU A CA 1
ATOM 1873 C C . GLU A 1 275 ? 20.781 -31.956 41.105 1.00 68.75 439 GLU A C 1
ATOM 1874 O O . GLU A 1 275 ? 19.739 -31.510 40.628 1.00 68.38 439 GLU A O 1
ATOM 1880 N N . ASP A 1 276 ? 21.703 -31.166 41.644 1.00 68.68 440 ASP A N 1
ATOM 1881 C CA . ASP A 1 276 ? 21.499 -29.715 41.638 1.00 68.41 440 ASP A CA 1
ATOM 1882 C C . ASP A 1 276 ? 21.995 -29.208 40.294 1.00 67.09 440 ASP A C 1
ATOM 1883 O O . ASP A 1 276 ? 23.192 -28.977 40.099 1.00 67.16 440 ASP A O 1
ATOM 1888 N N . VAL A 1 277 ? 21.064 -29.034 39.367 1.00 64.50 441 VAL A N 1
ATOM 1889 C CA . VAL A 1 277 ? 21.406 -28.604 38.028 1.00 62.31 441 VAL A CA 1
ATOM 1890 C C . VAL A 1 277 ? 21.756 -27.115 37.912 1.00 63.30 441 VAL A C 1
ATOM 1891 O O . VAL A 1 277 ? 22.274 -26.669 36.886 1.00 63.42 441 VAL A O 1
ATOM 1895 N N . PHE A 1 278 ? 21.503 -26.353 38.973 1.00 64.06 442 PHE A N 1
ATOM 1896 C CA . PHE A 1 278 ? 21.806 -24.923 38.973 1.00 65.30 442 PHE A CA 1
ATOM 1897 C C . PHE A 1 278 ? 23.218 -24.589 39.447 1.00 67.48 442 PHE A C 1
ATOM 1898 O O . PHE A 1 278 ? 23.702 -23.472 39.233 1.00 68.36 442 PHE A O 1
ATOM 1906 N N . ALA A 1 279 ? 23.879 -25.551 40.085 1.00 68.38 443 ALA A N 1
ATOM 1907 C CA . ALA A 1 279 ? 25.242 -25.344 40.562 1.00 69.42 443 ALA A CA 1
ATOM 1908 C C . ALA A 1 279 ? 26.104 -24.910 39.381 1.00 71.51 443 ALA A C 1
ATOM 1909 O O . ALA A 1 279 ? 25.644 -24.917 38.238 1.00 72.24 443 ALA A O 1
ATOM 1911 N N . ALA A 1 280 ? 27.350 -24.534 39.651 1.00 74.14 444 ALA A N 1
ATOM 1912 C CA . ALA A 1 280 ? 28.259 -24.102 38.594 1.00 76.18 444 ALA A CA 1
ATOM 1913 C C . ALA A 1 280 ? 29.191 -25.239 38.194 1.00 79.08 444 ALA A C 1
ATOM 1914 O O . ALA A 1 280 ? 29.430 -26.152 38.977 1.00 78.22 444 ALA A O 1
ATOM 1916 N N . PRO A 1 281 ? 29.717 -25.205 36.958 1.00 83.43 445 PRO A N 1
ATOM 1917 C CA . PRO A 1 281 ? 30.630 -26.245 36.469 1.00 86.87 445 PRO A CA 1
ATOM 1918 C C . PRO A 1 281 ? 32.088 -25.958 36.840 1.00 90.56 445 PRO A C 1
ATOM 1919 O O . PRO A 1 281 ? 32.538 -24.812 36.787 1.00 90.57 445 PRO A O 1
ATOM 1923 N N . PRO A 1 282 ? 32.840 -27.000 37.232 1.00 94.04 446 PRO A N 1
ATOM 1924 C CA . PRO A 1 282 ? 34.248 -26.827 37.604 1.00 97.44 446 PRO A CA 1
ATOM 1925 C C . PRO A 1 282 ? 35.132 -26.644 36.372 1.00 100.38 446 PRO A C 1
ATOM 1926 O O . PRO A 1 282 ? 36.309 -27.019 36.381 1.00 101.11 446 PRO A O 1
ATOM 1930 N N . CYS A 1 283 ? 34.554 -26.077 35.316 1.00 103.19 447 CYS A N 1
ATOM 1931 C CA . CYS A 1 283 ? 35.273 -25.842 34.067 1.00 106.54 447 CYS A CA 1
ATOM 1932 C C . CYS A 1 283 ? 35.265 -24.342 33.773 1.00 108.74 447 CYS A C 1
ATOM 1933 O O . CYS A 1 283 ? 34.228 -23.688 33.901 1.00 108.45 447 CYS A O 1
ATOM 1936 N N . PRO A 1 284 ? 36.425 -23.780 33.377 1.00 110.69 448 PRO A N 1
ATOM 1937 C CA . PRO A 1 284 ? 36.609 -22.359 33.053 1.00 111.74 448 PRO A CA 1
ATOM 1938 C C . PRO A 1 284 ? 35.579 -21.819 32.070 1.00 113.07 448 PRO A C 1
ATOM 1939 O O . PRO A 1 284 ? 35.899 -21.544 30.912 1.00 112.64 448 PRO A O 1
ATOM 1943 N N . GLU A 1 285 ? 34.347 -21.660 32.548 1.00 115.10 449 GLU A N 1
ATOM 1944 C CA . GLU A 1 285 ? 33.243 -21.165 31.733 1.00 116.80 449 GLU A CA 1
ATOM 1945 C C . GLU A 1 285 ? 33.291 -21.730 30.319 1.00 118.00 449 GLU A C 1
ATOM 1946 O O . GLU A 1 285 ? 33.954 -22.739 30.060 1.00 118.15 449 GLU A O 1
ATOM 1952 N N . GLU A 1 286 ? 32.577 -21.079 29.409 1.00 118.84 450 GLU A N 1
ATOM 1953 C CA . GLU A 1 286 ? 32.552 -21.509 28.021 1.00 119.58 450 GLU A CA 1
ATOM 1954 C C . GLU A 1 286 ? 33.756 -20.939 27.294 1.00 119.44 450 GLU A C 1
ATOM 1955 O O . GLU A 1 286 ? 34.788 -20.668 27.910 1.00 120.25 450 GLU A O 1
ATOM 1961 N N . LYS A 1 287 ? 33.630 -20.757 25.985 1.00 118.44 451 LYS A N 1
ATOM 1962 C CA . LYS A 1 287 ? 34.732 -20.220 25.204 1.00 117.41 451 LYS A CA 1
ATOM 1963 C C . LYS A 1 287 ? 34.242 -19.369 24.046 1.00 116.81 451 LYS A C 1
ATOM 1964 O O . LYS A 1 287 ? 33.331 -18.554 24.197 1.00 116.55 451 LYS A O 1
ATOM 1970 N N . THR A 1 288 ? 34.860 -19.571 22.890 1.00 116.14 452 THR A N 1
ATOM 1971 C CA . THR A 1 288 ? 34.525 -18.838 21.679 1.00 115.39 452 THR A CA 1
ATOM 1972 C C . THR A 1 288 ? 34.969 -19.616 20.444 1.00 114.41 452 THR A C 1
ATOM 1973 O O . THR A 1 288 ? 34.248 -19.669 19.447 1.00 114.60 452 THR A O 1
ATOM 1977 N N . PRO A 1 289 ? 36.167 -20.229 20.495 1.00 113.50 453 PRO A N 1
ATOM 1978 C CA . PRO A 1 289 ? 36.692 -21.004 19.366 1.00 112.64 453 PRO A CA 1
ATOM 1979 C C . PRO A 1 289 ? 35.643 -21.849 18.646 1.00 111.22 453 PRO A C 1
ATOM 1980 O O . PRO A 1 289 ? 35.143 -21.456 17.592 1.00 111.45 453 PRO A O 1
ATOM 1984 N N . HIS A 1 290 ? 35.314 -23.007 19.206 1.00 109.25 454 HIS A N 1
ATOM 1985 C CA . HIS A 1 290 ? 34.314 -23.869 18.590 1.00 107.57 454 HIS A CA 1
ATOM 1986 C C . HIS A 1 290 ? 34.745 -24.175 17.153 1.00 105.67 454 HIS A C 1
ATOM 1987 O O . HIS A 1 290 ? 33.992 -23.950 16.204 1.00 106.09 454 HIS A O 1
ATOM 1994 N N . PRO A 1 291 ? 35.967 -24.697 16.978 1.00 103.10 455 PRO A N 1
ATOM 1995 C CA . PRO A 1 291 ? 36.504 -25.031 15.655 1.00 100.57 455 PRO A CA 1
ATOM 1996 C C . PRO A 1 291 ? 35.495 -25.723 14.745 1.00 97.90 455 PRO A C 1
ATOM 1997 O O . PRO A 1 291 ? 35.080 -25.186 13.718 1.00 96.92 455 PRO A O 1
ATOM 2001 N N . SER A 1 292 ? 35.112 -26.926 15.148 1.00 95.56 456 SER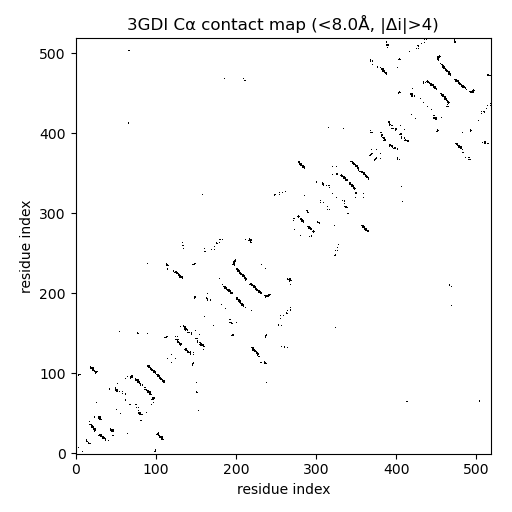 A N 1
ATOM 2002 C CA . SER A 1 292 ? 34.176 -27.741 14.395 1.00 92.87 456 SER A CA 1
ATOM 2003 C C . SER A 1 292 ? 32.732 -27.253 14.455 1.00 90.52 456 SER A C 1
ATOM 2004 O O . SER A 1 292 ? 31.971 -27.458 13.510 1.00 91.17 456 SER A O 1
ATOM 2007 N N . VAL A 1 293 ? 32.348 -26.616 15.557 1.00 86.81 457 VAL A N 1
ATOM 2008 C CA . VAL A 1 293 ? 30.981 -26.125 15.688 1.00 83.25 457 VAL A CA 1
ATOM 2009 C C . VAL A 1 293 ? 30.648 -25.113 14.604 1.00 81.76 457 VAL A C 1
ATOM 2010 O O . VAL A 1 293 ? 29.596 -25.199 13.980 1.00 82.88 457 VAL A O 1
ATOM 2014 N N . GLN A 1 294 ? 31.541 -24.158 14.374 1.00 79.98 458 GLN A N 1
ATOM 2015 C CA . GLN A 1 294 ? 31.313 -23.149 13.345 1.00 78.57 458 GLN A CA 1
ATOM 2016 C C . GLN A 1 294 ? 31.086 -23.846 12.007 1.00 76.46 458 GLN A C 1
ATOM 2017 O O . GLN A 1 294 ? 30.121 -23.569 11.300 1.00 75.17 458 GLN A O 1
ATOM 2023 N N . GLU A 1 295 ? 31.991 -24.758 11.680 1.00 75.27 459 GLU A N 1
ATOM 2024 C CA . GLU A 1 295 ? 31.936 -25.520 10.440 1.00 74.69 459 GLU A CA 1
ATOM 2025 C C . GLU A 1 295 ? 30.612 -26.250 10.244 1.00 71.95 459 GLU A C 1
ATOM 2026 O O . GLU A 1 295 ? 29.963 -26.121 9.203 1.00 71.56 459 GLU A O 1
ATOM 2032 N N . LEU A 1 296 ? 30.230 -27.034 11.247 1.00 68.62 460 LEU A N 1
ATOM 2033 C CA . LEU A 1 296 ? 29.003 -27.818 11.198 1.00 65.12 460 LEU A CA 1
ATOM 2034 C C . LEU A 1 296 ? 27.766 -26.918 11.164 1.00 64.03 460 LEU A C 1
ATOM 2035 O O . LEU A 1 296 ? 26.761 -27.244 10.534 1.00 61.45 460 LEU A O 1
ATOM 2040 N N . THR A 1 297 ? 27.857 -25.780 11.845 1.00 62.59 461 THR A N 1
ATOM 2041 C CA . THR A 1 297 ? 26.765 -24.831 11.903 1.00 61.08 461 THR A CA 1
ATOM 2042 C C . THR A 1 297 ? 26.459 -24.262 10.522 1.00 62.31 461 THR A C 1
ATOM 2043 O O . THR A 1 297 ? 25.348 -24.406 10.024 1.00 63.38 461 THR A O 1
ATOM 2047 N N . GLU A 1 298 ? 27.440 -23.632 9.888 1.00 64.18 462 GLU A N 1
ATOM 2048 C CA . GLU A 1 298 ? 27.202 -23.047 8.571 1.00 66.86 462 GLU A CA 1
ATOM 2049 C C . GLU A 1 298 ? 26.767 -24.112 7.565 1.00 64.91 462 GLU A C 1
ATOM 2050 O O . GLU A 1 298 ? 26.051 -23.829 6.602 1.00 64.73 462 GLU A O 1
ATOM 2056 N N . GLN A 1 299 ? 27.192 -25.342 7.815 1.00 62.14 463 GLN A N 1
ATOM 2057 C CA . GLN A 1 299 ? 26.868 -26.470 6.955 1.00 60.55 463 GLN A CA 1
ATOM 2058 C C . GLN A 1 299 ? 25.376 -26.781 7.041 1.00 58.54 463 GLN A C 1
ATOM 2059 O O . GLN A 1 299 ? 24.738 -27.121 6.046 1.00 57.55 463 GLN A O 1
ATOM 2065 N N . ILE A 1 300 ? 24.827 -26.668 8.246 1.00 56.23 464 ILE A N 1
ATOM 2066 C CA . ILE A 1 300 ? 23.414 -26.930 8.476 1.00 53.86 464 ILE A CA 1
ATOM 2067 C C . ILE A 1 300 ? 22.582 -25.765 7.943 1.00 54.59 464 ILE A C 1
ATOM 2068 O O . ILE A 1 300 ? 21.589 -25.974 7.245 1.00 53.44 464 ILE A O 1
ATOM 2073 N N . HIS A 1 301 ? 22.995 -24.541 8.264 1.00 52.84 465 HIS A N 1
ATOM 2074 C CA . HIS A 1 301 ? 22.278 -23.358 7.805 1.00 54.88 465 HIS A CA 1
ATOM 2075 C C . HIS A 1 301 ? 22.141 -23.403 6.284 1.00 55.84 465 HIS A C 1
ATOM 2076 O O . HIS A 1 301 ? 21.085 -23.110 5.738 1.00 53.75 465 HIS A O 1
ATOM 2083 N N . ARG A 1 302 ? 23.227 -23.767 5.608 1.00 58.43 466 ARG A N 1
ATOM 2084 C CA . ARG A 1 302 ? 23.229 -23.871 4.156 1.00 60.84 466 ARG A CA 1
ATOM 2085 C C . ARG A 1 302 ? 22.097 -24.807 3.751 1.00 59.53 466 ARG A C 1
ATOM 2086 O O . ARG A 1 302 ? 21.292 -24.491 2.881 1.00 61.57 466 ARG A O 1
ATOM 2094 N N . LEU A 1 303 ? 22.040 -25.960 4.401 1.00 57.76 467 LEU A N 1
ATOM 2095 C CA . LEU A 1 303 ? 21.011 -26.957 4.129 1.00 57.01 467 LEU A CA 1
ATOM 2096 C C . LEU A 1 303 ? 19.580 -26.403 4.272 1.00 55.44 467 LEU A C 1
ATOM 2097 O O . LEU A 1 303 ? 18.734 -26.616 3.408 1.00 54.48 467 LEU A O 1
ATOM 2102 N N . LEU A 1 304 ? 19.319 -25.694 5.366 1.00 53.48 468 LEU A N 1
ATOM 2103 C CA . LEU A 1 304 ? 17.997 -25.139 5.627 1.00 52.17 468 LEU A CA 1
ATOM 2104 C C . LEU A 1 304 ? 17.597 -23.964 4.738 1.00 52.86 468 LEU A C 1
ATOM 2105 O O . LEU A 1 304 ? 16.502 -23.421 4.879 1.00 51.67 468 LEU A O 1
ATOM 2110 N N . MET A 1 305 ? 18.475 -23.557 3.833 1.00 54.62 469 MET A N 1
ATOM 2111 C CA . MET A 1 305 ? 18.151 -22.446 2.948 1.00 56.04 469 MET A CA 1
ATOM 2112 C C . MET A 1 305 ? 17.325 -22.927 1.756 1.00 56.88 469 MET A C 1
ATOM 2113 O O . MET A 1 305 ? 16.747 -22.127 1.038 1.00 58.45 469 MET A O 1
ATOM 2118 N N . GLN A 1 306 ? 17.264 -24.235 1.540 1.00 58.36 470 GLN A N 1
ATOM 2119 C CA . GLN A 1 306 ? 16.504 -24.760 0.410 1.00 59.61 470 GLN A CA 1
ATOM 2120 C C . GLN A 1 306 ? 15.012 -24.860 0.670 1.00 60.31 470 GLN A C 1
ATOM 2121 O O . GLN A 1 306 ? 14.583 -25.289 1.741 1.00 58.27 470 GLN A O 1
ATOM 2127 N N . PRO A 1 307 ? 14.196 -24.445 -0.313 1.00 62.07 471 PRO A N 1
ATOM 2128 C CA . PRO A 1 307 ? 12.737 -24.501 -0.180 1.00 63.47 471 PRO A CA 1
ATOM 2129 C C . PRO A 1 307 ? 12.329 -25.956 -0.019 1.00 64.61 471 PRO A C 1
ATOM 2130 O O . PRO A 1 307 ? 12.885 -26.835 -0.673 1.00 63.69 471 PRO A O 1
ATOM 2134 N N . VAL A 1 308 ? 11.374 -26.206 0.866 1.00 67.02 472 VAL A N 1
ATOM 2135 C CA . VAL A 1 308 ? 10.890 -27.554 1.108 1.00 69.38 472 VAL A CA 1
ATOM 2136 C C . VAL A 1 308 ? 9.659 -27.775 0.242 1.00 72.02 472 VAL A C 1
ATOM 2137 O O . VAL A 1 308 ? 8.536 -27.540 0.685 1.00 72.92 472 VAL A O 1
ATOM 2141 N N . PRO A 1 309 ? 9.851 -28.224 -1.010 1.00 74.36 473 PRO A N 1
ATOM 2142 C CA . PRO A 1 309 ? 8.696 -28.450 -1.878 1.00 75.89 473 PRO A CA 1
ATOM 2143 C C . PRO A 1 309 ? 7.860 -29.623 -1.376 1.00 76.50 473 PRO A C 1
ATOM 2144 O O . PRO A 1 309 ? 8.454 -30.576 -0.812 1.00 75.75 473 PRO A O 1
ATOM 2149 N N . ILE B 1 15 ? 46.241 -9.264 2.639 1.00 116.61 179 ILE B N 1
ATOM 2150 C CA . ILE B 1 15 ? 45.082 -8.402 3.009 1.00 116.43 179 ILE B CA 1
ATOM 2151 C C . ILE B 1 15 ? 44.261 -8.049 1.764 1.00 117.02 179 ILE B C 1
ATOM 2152 O O . ILE B 1 15 ? 44.818 -7.820 0.689 1.00 115.94 179 ILE B O 1
ATOM 2157 N N . THR B 1 16 ? 42.937 -8.014 1.920 1.00 118.16 180 THR B N 1
ATOM 2158 C CA . THR B 1 16 ? 42.021 -7.708 0.818 1.00 119.12 180 THR B CA 1
ATOM 2159 C C . THR B 1 16 ? 40.965 -6.680 1.227 1.00 119.95 180 THR B C 1
ATOM 2160 O O . THR B 1 16 ? 40.062 -6.990 2.006 1.00 119.74 180 THR B O 1
ATOM 2164 N N . SER B 1 17 ? 41.070 -5.465 0.695 1.00 120.90 181 SER B N 1
ATOM 2165 C CA . SER B 1 17 ? 40.109 -4.411 1.014 1.00 121.92 181 SER B CA 1
ATOM 2166 C C . SER B 1 17 ? 39.033 -4.306 -0.071 1.00 122.50 181 SER B C 1
ATOM 2167 O O . SER B 1 17 ? 39.348 -4.215 -1.261 1.00 123.09 181 SER B O 1
ATOM 2169 N N . GLU B 1 18 ? 37.767 -4.327 0.347 1.00 122.19 182 GLU B N 1
ATOM 2170 C CA . GLU B 1 18 ? 36.631 -4.237 -0.571 1.00 121.66 182 GLU B CA 1
ATOM 2171 C C . GLU B 1 18 ? 36.652 -5.357 -1.612 1.00 121.14 182 GLU B C 1
ATOM 2172 O O . GLU B 1 18 ? 36.765 -5.102 -2.814 1.00 121.04 182 GLU B O 1
ATOM 2174 N N . TYR B 1 19 ? 36.528 -6.595 -1.143 1.00 120.16 183 TYR B N 1
ATOM 2175 C CA . TYR B 1 19 ? 36.549 -7.758 -2.021 1.00 119.19 183 TYR B CA 1
ATOM 2176 C C . TYR B 1 19 ? 35.259 -7.938 -2.822 1.00 118.69 183 TYR B C 1
ATOM 2177 O O . TYR B 1 19 ? 35.267 -7.842 -4.050 1.00 118.94 183 TYR B O 1
ATOM 2179 N N . ILE B 1 20 ? 34.155 -8.192 -2.124 1.00 117.41 184 ILE B N 1
ATOM 2180 C CA . ILE B 1 20 ? 32.859 -8.409 -2.767 1.00 115.85 184 ILE B CA 1
ATOM 2181 C C . ILE B 1 20 ? 32.320 -7.224 -3.575 1.00 115.09 184 ILE B C 1
ATOM 2182 O O . ILE B 1 20 ? 31.213 -7.291 -4.111 1.00 114.57 184 ILE B O 1
ATOM 2184 N N . VAL B 1 21 ? 33.094 -6.146 -3.663 1.00 114.21 185 VAL B N 1
ATOM 2185 C CA . VAL B 1 21 ? 32.676 -4.963 -4.416 1.00 113.49 185 VAL B CA 1
ATOM 2186 C C . VAL B 1 21 ? 33.833 -3.985 -4.597 1.00 113.26 185 VAL B C 1
ATOM 2187 O O . VAL B 1 21 ? 34.726 -4.206 -5.416 1.00 112.40 185 VAL B O 1
ATOM 2189 N N . ALA B 1 24 ? 28.663 0.333 -5.780 1.00 92.57 188 ALA B N 1
ATOM 2190 C CA . ALA B 1 24 ? 28.640 1.772 -5.538 1.00 93.28 188 ALA B CA 1
ATOM 2191 C C . ALA B 1 24 ? 27.668 2.145 -4.412 1.00 93.24 188 ALA B C 1
ATOM 2192 O O . ALA B 1 24 ? 26.769 1.372 -4.073 1.00 93.47 188 ALA B O 1
ATOM 2194 N N . ASP B 1 25 ? 27.863 3.331 -3.836 1.00 93.04 189 ASP B N 1
ATOM 2195 C CA . ASP B 1 25 ? 27.022 3.836 -2.747 1.00 92.93 189 ASP B CA 1
ATOM 2196 C C . ASP B 1 25 ? 27.206 3.072 -1.431 1.00 92.46 189 ASP B C 1
ATOM 2197 O O . ASP B 1 25 ? 26.826 3.547 -0.359 1.00 92.00 189 ASP B O 1
ATOM 2202 N N . MET B 1 26 ? 27.797 1.888 -1.523 1.00 91.56 190 MET B N 1
ATOM 2203 C CA . MET B 1 26 ? 28.043 1.056 -0.355 1.00 90.35 190 MET B CA 1
ATOM 2204 C C . MET B 1 26 ? 29.542 1.002 -0.039 1.00 89.07 190 MET B C 1
ATOM 2205 O O . MET B 1 26 ? 30.372 0.890 -0.942 1.00 90.06 190 MET B O 1
ATOM 2210 N N . PHE B 1 27 ? 29.885 1.079 1.242 1.00 86.42 191 PHE B N 1
ATOM 2211 C CA . PHE B 1 27 ? 31.281 1.039 1.666 1.00 84.04 191 PHE B CA 1
ATOM 2212 C C . PHE B 1 27 ? 31.568 -0.255 2.424 1.00 82.48 191 PHE B C 1
ATOM 2213 O O . PHE B 1 27 ? 30.774 -1.194 2.387 1.00 83.48 191 PHE B O 1
ATOM 2221 N N . ALA B 1 28 ? 32.706 -0.310 3.103 1.00 79.73 192 ALA B N 1
ATOM 2222 C CA . ALA B 1 28 ? 33.060 -1.497 3.867 1.00 77.71 192 ALA B CA 1
ATOM 2223 C C . ALA B 1 28 ? 34.017 -1.140 4.986 1.00 76.38 192 ALA B C 1
ATOM 2224 O O . ALA B 1 28 ? 34.649 -0.081 4.969 1.00 75.05 192 ALA B O 1
ATOM 2226 N N . VAL B 1 29 ? 34.110 -2.032 5.963 1.00 74.82 193 VAL B N 1
ATOM 2227 C CA . VAL B 1 29 ? 34.990 -1.832 7.097 1.00 74.74 193 VAL B CA 1
ATOM 2228 C C . VAL B 1 29 ? 35.308 -3.142 7.787 1.00 74.54 193 VAL B C 1
ATOM 2229 O O . VAL B 1 29 ? 34.551 -4.110 7.716 1.00 74.00 193 VAL B O 1
ATOM 2233 N N . ALA B 1 30 ? 36.455 -3.156 8.448 1.00 74.84 194 ALA B N 1
ATOM 2234 C CA . ALA B 1 30 ? 36.914 -4.311 9.196 1.00 74.88 194 ALA B CA 1
ATOM 2235 C C . ALA B 1 30 ? 37.129 -3.769 10.599 1.00 75.16 194 ALA B C 1
ATOM 2236 O O . ALA B 1 30 ? 37.807 -2.757 10.778 1.00 74.68 194 ALA B O 1
ATOM 2238 N N . VAL B 1 31 ? 36.536 -4.419 11.592 1.00 75.17 195 VAL B N 1
ATOM 2239 C CA . VAL B 1 31 ? 36.681 -3.952 12.962 1.00 75.52 195 VAL B CA 1
ATOM 2240 C C . VAL B 1 31 ? 37.271 -5.018 13.872 1.00 75.57 195 VAL B C 1
ATOM 2241 O O . VAL B 1 31 ? 36.907 -6.193 13.796 1.00 75.50 195 VAL B O 1
ATOM 2245 N N . SER B 1 32 ? 38.195 -4.594 14.727 1.00 75.62 196 SER B N 1
ATOM 2246 C CA . SER B 1 32 ? 38.839 -5.501 15.660 1.00 76.57 196 SER B CA 1
ATOM 2247 C C . SER B 1 32 ? 37.818 -6.012 16.658 1.00 76.15 196 SER B C 1
ATOM 2248 O O . SER B 1 32 ? 37.074 -5.228 17.244 1.00 75.62 196 SER B O 1
ATOM 2251 N N . LEU B 1 33 ? 37.781 -7.326 16.852 1.00 76.31 197 LEU B N 1
ATOM 2252 C CA . LEU B 1 33 ? 36.848 -7.910 17.803 1.00 77.02 197 LEU B CA 1
ATOM 2253 C C . LEU B 1 33 ? 37.389 -7.774 19.217 1.00 77.81 197 LEU B C 1
ATOM 2254 O O . LEU B 1 33 ? 36.952 -8.469 20.131 1.00 78.45 197 LEU B O 1
ATOM 2259 N N . VAL B 1 34 ? 38.350 -6.872 19.389 1.00 79.60 198 VAL B N 1
ATOM 2260 C CA . VAL B 1 34 ? 38.945 -6.621 20.694 1.00 81.00 198 VAL B CA 1
ATOM 2261 C C . VAL B 1 34 ? 39.121 -5.124 20.912 1.00 82.64 198 VAL B C 1
ATOM 2262 O O . VAL B 1 34 ? 39.265 -4.672 22.044 1.00 83.22 198 VAL B O 1
ATOM 2266 N N . SER B 1 35 ? 39.100 -4.352 19.830 1.00 84.37 199 SER B N 1
ATOM 2267 C CA . SER B 1 35 ? 39.265 -2.910 19.940 1.00 87.19 199 SER B CA 1
ATOM 2268 C C . SER B 1 35 ? 38.436 -2.099 18.939 1.00 89.53 199 SER B C 1
ATOM 2269 O O . SER B 1 35 ? 37.211 -2.046 19.048 1.00 89.64 199 SER B O 1
ATOM 2272 N N . GLY B 1 36 ? 39.101 -1.478 17.961 1.00 91.47 200 GLY B N 1
ATOM 2273 C CA . GLY B 1 36 ? 38.390 -0.643 16.999 1.00 91.47 200 GLY B CA 1
ATOM 2274 C C . GLY B 1 36 ? 38.534 -0.831 15.494 1.00 91.26 200 GLY B C 1
ATOM 2275 O O . GLY B 1 36 ? 38.758 -1.938 14.996 1.00 90.66 200 GLY B O 1
ATOM 2276 N N . LYS B 1 37 ? 38.405 0.288 14.779 1.00 91.05 201 LYS B N 1
ATOM 2277 C CA . LYS B 1 37 ? 38.447 0.339 13.313 1.00 91.49 201 LYS B CA 1
ATOM 2278 C C . LYS B 1 37 ? 39.810 0.254 12.635 1.00 91.80 201 LYS B C 1
ATOM 2279 O O . LYS B 1 37 ? 40.593 1.204 12.656 1.00 91.23 201 LYS B O 1
ATOM 2285 N N . ILE B 1 38 ? 40.068 -0.879 11.995 1.00 93.23 202 ILE B N 1
ATOM 2286 C CA . ILE B 1 38 ? 41.323 -1.100 11.296 1.00 94.50 202 ILE B CA 1
ATOM 2287 C C . ILE B 1 38 ? 41.228 -0.619 9.852 1.00 96.18 202 ILE B C 1
ATOM 2288 O O . ILE B 1 38 ? 41.906 0.331 9.458 1.00 96.38 202 ILE B O 1
ATOM 2293 N N . LEU B 1 39 ? 40.373 -1.270 9.070 1.00 98.05 203 LEU B N 1
ATOM 2294 C CA . LEU B 1 39 ? 40.205 -0.915 7.665 1.00 99.60 203 LEU B CA 1
ATOM 2295 C C . LEU B 1 39 ? 38.894 -0.193 7.373 1.00 101.34 203 LEU B C 1
ATOM 2296 O O . LEU B 1 39 ? 37.842 -0.536 7.913 1.00 102.27 203 LEU B O 1
ATOM 2301 N N . TYR B 1 40 ? 38.984 0.816 6.514 1.00 103.01 204 TYR B N 1
ATOM 2302 C CA . TYR B 1 40 ? 37.843 1.613 6.077 1.00 104.77 204 TYR B CA 1
ATOM 2303 C C . TYR B 1 40 ? 38.116 1.860 4.600 1.00 106.66 204 TYR B C 1
ATOM 2304 O O . TYR B 1 40 ? 39.263 1.740 4.163 1.00 107.20 204 TYR B O 1
ATOM 2306 N N . ILE B 1 41 ? 37.093 2.192 3.818 1.00 108.68 205 ILE B N 1
ATOM 2307 C CA . ILE B 1 41 ? 37.336 2.425 2.398 1.00 110.95 205 ILE B CA 1
ATOM 2308 C C . ILE B 1 41 ? 36.600 3.586 1.743 1.00 112.27 205 ILE B C 1
ATOM 2309 O O . ILE B 1 41 ? 36.097 4.491 2.411 1.00 112.39 205 ILE B O 1
ATOM 2314 N N . SER B 1 42 ? 36.555 3.534 0.416 1.00 114.27 206 SER B N 1
ATOM 2315 C CA . SER B 1 42 ? 35.930 4.557 -0.410 1.00 116.11 206 SER B CA 1
ATOM 2316 C C . SER B 1 42 ? 34.590 5.079 0.076 1.00 117.39 206 SER B C 1
ATOM 2317 O O . SER B 1 42 ? 33.596 4.355 0.093 1.00 117.62 206 SER B O 1
ATOM 2320 N N . ASN B 1 43 ? 34.574 6.346 0.471 1.00 118.88 207 ASN B N 1
ATOM 2321 C CA . ASN B 1 43 ? 33.348 6.994 0.904 1.00 120.49 207 ASN B CA 1
ATOM 2322 C C . ASN B 1 43 ? 32.719 7.421 -0.421 1.00 122.35 207 ASN B C 1
ATOM 2323 O O . ASN B 1 43 ? 33.347 7.278 -1.472 1.00 122.48 207 ASN B O 1
ATOM 2328 N N . GLN B 1 44 ? 31.492 7.933 -0.392 1.00 124.46 208 GLN B N 1
ATOM 2329 C CA . GLN B 1 44 ? 30.839 8.359 -1.628 1.00 126.21 208 GLN B CA 1
ATOM 2330 C C . GLN B 1 44 ? 29.625 9.248 -1.376 1.00 127.36 208 GLN B C 1
ATOM 2331 O O . GLN B 1 44 ? 29.446 10.263 -2.053 1.00 127.77 208 GLN B O 1
ATOM 2337 N N . VAL B 1 45 ? 28.795 8.866 -0.408 1.00 128.17 209 VAL B N 1
ATOM 2338 C CA . VAL B 1 45 ? 27.596 9.634 -0.079 1.00 128.56 209 VAL B CA 1
ATOM 2339 C C . VAL B 1 45 ? 27.940 11.116 0.054 1.00 129.00 209 VAL B C 1
ATOM 2340 O O . VAL B 1 45 ? 28.930 11.476 0.694 1.00 129.50 209 VAL B O 1
ATOM 2344 N N . ALA B 1 46 ? 27.119 11.967 -0.557 1.00 128.97 210 ALA B N 1
ATOM 2345 C CA . ALA B 1 46 ? 27.333 13.412 -0.534 1.00 128.88 210 ALA B CA 1
ATOM 2346 C C . ALA B 1 46 ? 27.193 14.031 0.856 1.00 129.09 210 ALA B C 1
ATOM 2347 O O . ALA B 1 46 ? 26.149 14.597 1.185 1.00 129.54 210 ALA B O 1
ATOM 2349 N N . SER B 1 47 ? 28.251 13.927 1.661 1.00 128.98 211 SER B N 1
ATOM 2350 C CA . SER B 1 47 ? 28.272 14.485 3.014 1.00 128.71 211 SER B CA 1
ATOM 2351 C C . SER B 1 47 ? 29.537 14.078 3.778 1.00 128.66 211 SER B C 1
ATOM 2352 O O . SER B 1 47 ? 29.569 13.034 4.432 1.00 128.55 211 SER B O 1
ATOM 2355 N N . ILE B 1 48 ? 30.571 14.912 3.687 1.00 128.48 212 ILE B N 1
ATOM 2356 C CA . ILE B 1 48 ? 31.847 14.666 4.359 1.00 128.22 212 ILE B CA 1
ATOM 2357 C C . ILE B 1 48 ? 32.483 13.345 3.932 1.00 128.13 212 ILE B C 1
ATOM 2358 O O . ILE B 1 48 ? 33.640 13.069 4.256 1.00 127.81 212 ILE B O 1
ATOM 2360 N N . ASP B 1 58 ? 41.417 6.838 12.853 1.00 91.42 222 ASP B N 1
ATOM 2361 C CA . ASP B 1 58 ? 40.646 5.643 13.176 1.00 91.94 222 ASP B CA 1
ATOM 2362 C C . ASP B 1 58 ? 40.215 5.629 14.645 1.00 92.14 222 ASP B C 1
ATOM 2363 O O . ASP B 1 58 ? 40.977 6.026 15.535 1.00 92.39 222 ASP B O 1
ATOM 2368 N N . ALA B 1 59 ? 38.986 5.178 14.887 1.00 91.02 223 ALA B N 1
ATOM 2369 C CA . ALA B 1 59 ? 38.429 5.105 16.237 1.00 89.62 223 ALA B CA 1
ATOM 2370 C C . ALA B 1 59 ? 37.483 3.908 16.359 1.00 88.03 223 ALA B C 1
ATOM 2371 O O . ALA B 1 59 ? 37.427 3.061 15.466 1.00 88.51 223 ALA B O 1
ATOM 2373 N N . LYS B 1 60 ? 36.754 3.825 17.470 1.00 85.62 224 LYS B N 1
ATOM 2374 C CA . LYS B 1 60 ? 35.808 2.729 17.660 1.00 82.53 224 LYS B CA 1
ATOM 2375 C C . LYS B 1 60 ? 34.704 2.927 16.625 1.00 79.51 224 LYS B C 1
ATOM 2376 O O . LYS B 1 60 ? 34.186 4.033 16.470 1.00 77.58 224 LYS B O 1
ATOM 2382 N N . PHE B 1 61 ? 34.349 1.863 15.913 1.00 76.67 225 PHE B N 1
ATOM 2383 C CA . PHE B 1 61 ? 33.319 1.963 14.887 1.00 74.89 225 PHE B CA 1
ATOM 2384 C C . PHE B 1 61 ? 31.966 2.416 15.441 1.00 74.14 225 PHE B C 1
ATOM 2385 O O . PHE B 1 61 ? 31.318 3.305 14.886 1.00 73.26 225 PHE B O 1
ATOM 2393 N N . VAL B 1 62 ? 31.553 1.807 16.546 1.00 73.75 226 VAL B N 1
ATOM 2394 C CA . VAL B 1 62 ? 30.273 2.124 17.176 1.00 72.81 226 VAL B CA 1
ATOM 2395 C C . VAL B 1 62 ? 30.056 3.602 17.481 1.00 72.19 226 VAL B C 1
ATOM 2396 O O . VAL B 1 62 ? 28.927 4.030 17.717 1.00 71.94 226 VAL B O 1
ATOM 2400 N N . GLU B 1 63 ? 31.136 4.376 17.482 1.00 72.79 227 GLU B N 1
ATOM 2401 C CA . GLU B 1 63 ? 31.058 5.809 17.753 1.00 73.49 227 GLU B CA 1
ATOM 2402 C C . GLU B 1 63 ? 30.231 6.517 16.679 1.00 72.23 227 GLU B C 1
ATOM 2403 O O . GLU B 1 63 ? 29.511 7.478 16.961 1.00 69.85 227 GLU B O 1
ATOM 2409 N N . PHE B 1 64 ? 30.344 6.027 15.448 1.00 72.12 228 PHE B N 1
ATOM 2410 C CA . PHE B 1 64 ? 29.611 6.580 14.315 1.00 72.05 228 PHE B CA 1
ATOM 2411 C C . PHE B 1 64 ? 28.171 6.060 14.265 1.00 70.89 228 PHE B C 1
ATOM 2412 O O . PHE B 1 64 ? 27.273 6.730 13.759 1.00 69.85 228 PHE B O 1
ATOM 2420 N N . LEU B 1 65 ? 27.958 4.863 14.796 1.00 69.87 229 LEU B N 1
ATOM 2421 C CA . LEU B 1 65 ? 26.632 4.265 14.816 1.00 70.02 229 LEU B CA 1
ATOM 2422 C C . LEU B 1 65 ? 25.693 5.078 15.686 1.00 70.70 229 LEU B C 1
ATOM 2423 O O . LEU B 1 65 ? 26.134 5.866 16.517 1.00 71.37 229 LEU B O 1
ATOM 2428 N N . ALA B 1 66 ? 24.395 4.899 15.481 1.00 71.26 230 ALA B N 1
ATOM 2429 C CA . ALA B 1 66 ? 23.410 5.602 16.287 1.00 71.96 230 ALA B CA 1
ATOM 2430 C C . ALA B 1 66 ? 23.406 4.888 17.638 1.00 71.96 230 ALA B C 1
ATOM 2431 O O . ALA B 1 66 ? 23.490 3.665 17.696 1.00 72.52 230 ALA B O 1
ATOM 2433 N N . PRO B 1 67 ? 23.311 5.643 18.741 1.00 72.41 231 PRO B N 1
ATOM 2434 C CA . PRO B 1 67 ? 23.305 5.073 20.095 1.00 72.14 231 PRO B CA 1
ATOM 2435 C C . PRO B 1 67 ? 22.464 3.808 20.274 1.00 72.02 231 PRO B C 1
ATOM 2436 O O . PRO B 1 67 ? 22.946 2.780 20.752 1.00 71.90 231 PRO B O 1
ATOM 2440 N N . HIS B 1 68 ? 21.205 3.898 19.872 1.00 71.90 232 HIS B N 1
ATOM 2441 C CA . HIS B 1 68 ? 20.243 2.810 20.010 1.00 73.01 232 HIS B CA 1
ATOM 2442 C C . HIS B 1 68 ? 20.522 1.567 19.162 1.00 70.58 232 HIS B C 1
ATOM 2443 O O . HIS B 1 68 ? 19.772 0.589 19.207 1.00 70.92 232 HIS B O 1
ATOM 2450 N N . ASP B 1 69 ? 21.606 1.598 18.400 1.00 67.31 233 ASP B N 1
ATOM 2451 C CA . ASP B 1 69 ? 21.947 0.473 17.543 1.00 63.14 233 ASP B CA 1
ATOM 2452 C C . ASP B 1 69 ? 23.253 -0.193 17.926 1.00 61.16 233 ASP B C 1
ATOM 2453 O O . ASP B 1 69 ? 23.564 -1.278 17.434 1.00 61.03 233 ASP B O 1
ATOM 2458 N N . VAL B 1 70 ? 24.012 0.460 18.800 1.00 59.23 234 VAL B N 1
ATOM 2459 C CA . VAL B 1 70 ? 25.292 -0.070 19.252 1.00 57.70 234 VAL B CA 1
ATOM 2460 C C . VAL B 1 70 ? 25.152 -1.508 19.773 1.00 57.94 234 VAL B C 1
ATOM 2461 O O . VAL B 1 70 ? 25.975 -2.367 19.461 1.00 59.47 234 VAL B O 1
ATOM 2465 N N . SER B 1 71 ? 24.105 -1.769 20.553 1.00 56.79 235 SER B N 1
ATOM 2466 C CA . SER B 1 71 ? 23.862 -3.098 21.107 1.00 56.50 235 SER B CA 1
ATOM 2467 C C . SER B 1 71 ? 23.561 -4.094 19.990 1.00 56.33 235 SER B C 1
ATOM 2468 O O . SER B 1 71 ? 23.946 -5.268 20.053 1.00 56.05 235 SER B O 1
ATOM 2471 N N . VAL B 1 72 ? 22.853 -3.611 18.973 1.00 55.07 236 VAL B N 1
ATOM 2472 C CA . VAL B 1 72 ? 22.484 -4.418 17.821 1.00 52.39 236 VAL B CA 1
ATOM 2473 C C . VAL B 1 72 ? 23.753 -4.839 17.102 1.00 51.78 236 VAL B C 1
ATOM 2474 O O . VAL B 1 72 ? 23.960 -6.021 16.824 1.00 50.91 236 VAL B O 1
ATOM 2478 N N . PHE B 1 73 ? 24.605 -3.860 16.814 1.00 51.10 237 PHE B N 1
ATOM 2479 C CA . PHE B 1 73 ? 25.875 -4.122 16.153 1.00 50.86 237 PHE B CA 1
ATOM 2480 C C . PHE B 1 73 ? 26.696 -5.154 16.947 1.00 51.49 237 PHE B C 1
ATOM 2481 O O . PHE B 1 73 ? 27.246 -6.091 16.364 1.00 49.93 237 PHE B O 1
ATOM 2489 N N . HIS B 1 74 ? 26.769 -4.984 18.268 1.00 51.77 238 HIS B N 1
ATOM 2490 C CA . HIS B 1 74 ? 27.516 -5.911 19.120 1.00 53.52 238 HIS B CA 1
ATOM 2491 C C . HIS B 1 74 ? 26.923 -7.319 19.062 1.00 53.99 238 HIS B C 1
ATOM 2492 O O . HIS B 1 74 ? 27.640 -8.311 18.909 1.00 51.98 238 HIS B O 1
ATOM 2499 N N . SER B 1 75 ? 25.605 -7.398 19.189 1.00 55.09 239 SER B N 1
ATOM 2500 C CA . SER B 1 75 ? 24.930 -8.679 19.161 1.00 56.76 239 SER B CA 1
ATOM 2501 C C . SER B 1 75 ? 25.177 -9.456 17.879 1.00 57.58 239 SER B C 1
ATOM 2502 O O . SER B 1 75 ? 25.450 -10.654 17.919 1.00 60.37 239 SER B O 1
ATOM 2505 N N . TYR B 1 76 ? 25.080 -8.784 16.738 1.00 57.05 240 TYR B N 1
ATOM 2506 C CA . TYR B 1 76 ? 25.281 -9.463 15.465 1.00 56.46 240 TYR B CA 1
ATOM 2507 C C . TYR B 1 76 ? 26.736 -9.728 15.137 1.00 54.89 240 TYR B C 1
ATOM 2508 O O . TYR B 1 76 ? 27.043 -10.405 14.167 1.00 55.72 240 TYR B O 1
ATOM 2517 N N . THR B 1 77 ? 27.644 -9.199 15.945 1.00 55.82 241 THR B N 1
ATOM 2518 C CA . THR B 1 77 ? 29.061 -9.431 15.694 1.00 54.30 241 THR B CA 1
ATOM 2519 C C . THR B 1 77 ? 29.753 -10.209 16.804 1.00 54.75 241 THR B C 1
ATOM 2520 O O . THR B 1 77 ? 30.971 -10.303 16.795 1.00 54.41 241 THR B O 1
ATOM 2524 N N . THR B 1 78 ? 29.004 -10.761 17.761 1.00 56.24 242 THR B N 1
ATOM 2525 C CA . THR B 1 78 ? 29.666 -11.543 18.808 1.00 59.17 242 THR B CA 1
ATOM 2526 C C . THR B 1 78 ? 30.258 -12.740 18.056 1.00 60.67 242 THR B C 1
ATOM 2527 O O . THR B 1 78 ? 29.596 -13.348 17.214 1.00 60.91 242 THR B O 1
ATOM 2531 N N . PRO B 1 79 ? 31.516 -13.092 18.348 1.00 62.56 243 PRO B N 1
ATOM 2532 C CA . PRO B 1 79 ? 32.197 -14.212 17.685 1.00 63.53 243 PRO B CA 1
ATOM 2533 C C . PRO B 1 79 ? 31.404 -15.492 17.383 1.00 63.44 243 PRO B C 1
ATOM 2534 O O . PRO B 1 79 ? 31.492 -16.017 16.275 1.00 61.91 243 PRO B O 1
ATOM 2538 N N . TYR B 1 80 ? 30.634 -15.991 18.351 1.00 64.28 244 TYR B N 1
ATOM 2539 C CA . TYR B 1 80 ? 29.890 -17.228 18.144 1.00 64.48 244 TYR B CA 1
ATOM 2540 C C . TYR B 1 80 ? 28.646 -17.124 17.272 1.00 65.26 244 TYR B C 1
ATOM 2541 O O . TYR B 1 80 ? 27.743 -17.956 17.364 1.00 66.50 244 TYR B O 1
ATOM 2550 N N . LYS B 1 81 ? 28.608 -16.109 16.415 1.00 65.56 245 LYS B N 1
ATOM 2551 C CA . LYS B 1 81 ? 27.480 -15.918 15.504 1.00 64.88 245 LYS B CA 1
ATOM 2552 C C . LYS B 1 81 ? 28.008 -15.676 14.097 1.00 66.29 245 LYS B C 1
ATOM 2553 O O . LYS B 1 81 ? 27.367 -16.041 13.111 1.00 66.48 245 LYS B O 1
ATOM 2559 N N . LEU B 1 82 ? 29.186 -15.064 14.019 1.00 68.66 246 LEU B N 1
ATOM 2560 C CA . LEU B 1 82 ? 29.824 -14.739 12.748 1.00 71.64 246 LEU B CA 1
ATOM 2561 C C . LEU B 1 82 ? 30.262 -15.966 11.955 1.00 74.82 246 LEU B C 1
ATOM 2562 O O . LEU B 1 82 ? 31.017 -16.806 12.449 1.00 76.31 246 LEU B O 1
ATOM 2567 N N . PRO B 1 83 ? 29.781 -16.089 10.710 1.00 76.73 247 PRO B N 1
ATOM 2568 C CA . PRO B 1 83 ? 30.138 -17.222 9.850 1.00 77.68 247 PRO B CA 1
ATOM 2569 C C . PRO B 1 83 ? 31.581 -17.086 9.375 1.00 78.37 247 PRO B C 1
ATOM 2570 O O . PRO B 1 83 ? 31.921 -16.125 8.682 1.00 79.22 247 PRO B O 1
ATOM 2574 N N . MET B 1 99 ? 25.253 -16.773 -0.584 1.00 101.80 263 MET B N 1
ATOM 2575 C CA . MET B 1 99 ? 24.123 -17.318 0.157 1.00 102.44 263 MET B CA 1
ATOM 2576 C C . MET B 1 99 ? 22.999 -16.284 0.279 1.00 102.24 263 MET B C 1
ATOM 2577 O O . MET B 1 99 ? 22.858 -15.408 -0.577 1.00 102.97 263 MET B O 1
ATOM 2579 N N . GLU B 1 100 ? 22.207 -16.392 1.345 1.00 101.07 264 GLU B N 1
ATOM 2580 C CA . GLU B 1 100 ? 21.094 -15.478 1.583 1.00 99.66 264 GLU B CA 1
ATOM 2581 C C . GLU B 1 100 ? 21.578 -14.157 2.185 1.00 98.37 264 GLU B C 1
ATOM 2582 O O . GLU B 1 100 ? 20.896 -13.133 2.087 1.00 98.87 264 GLU B O 1
ATOM 2588 N N . GLU B 1 101 ? 22.758 -14.192 2.802 1.00 95.67 265 GLU B N 1
ATOM 2589 C CA . GLU B 1 101 ? 23.351 -13.016 3.443 1.00 92.49 265 GLU B CA 1
ATOM 2590 C C . GLU B 1 101 ? 22.530 -12.542 4.638 1.00 89.73 265 GLU B C 1
ATOM 2591 O O . GLU B 1 101 ? 21.829 -11.532 4.553 1.00 89.23 265 GLU B O 1
ATOM 2597 N N . LYS B 1 102 ? 22.621 -13.272 5.750 1.00 86.20 266 LYS B N 1
ATOM 2598 C CA . LYS B 1 102 ? 21.886 -12.912 6.962 1.00 81.91 266 LYS B CA 1
ATOM 2599 C C . LYS B 1 102 ? 22.559 -11.727 7.631 1.00 77.71 266 LYS B C 1
ATOM 2600 O O . LYS B 1 102 ? 23.400 -11.872 8.528 1.00 76.96 266 LYS B O 1
ATOM 2606 N N . SER B 1 103 ? 22.156 -10.550 7.171 1.00 71.06 267 SER B N 1
ATOM 2607 C CA . SER B 1 103 ? 22.681 -9.286 7.635 1.00 64.53 267 SER B CA 1
ATOM 2608 C C . SER B 1 103 ? 21.854 -8.698 8.775 1.00 60.81 267 SER B C 1
ATOM 2609 O O . SER B 1 103 ? 21.037 -9.380 9.394 1.00 58.53 267 SER B O 1
ATOM 2612 N N . PHE B 1 104 ? 22.095 -7.422 9.055 1.00 56.87 268 PHE B N 1
ATOM 2613 C CA . PHE B 1 104 ? 21.367 -6.696 10.086 1.00 53.95 268 PHE B CA 1
ATOM 2614 C C . PHE B 1 104 ? 21.454 -5.234 9.685 1.00 52.94 268 PHE B C 1
ATOM 2615 O O . PHE B 1 104 ? 22.183 -4.895 8.752 1.00 52.62 268 PHE B O 1
ATOM 2623 N N . PHE B 1 105 ? 20.712 -4.372 10.368 1.00 52.27 269 PHE B N 1
ATOM 2624 C CA . PHE B 1 105 ? 20.718 -2.951 10.043 1.00 51.22 269 PHE B CA 1
ATOM 2625 C C . PHE B 1 105 ? 21.010 -2.087 11.250 1.00 52.35 269 PHE B C 1
ATOM 2626 O O . PHE B 1 105 ? 20.781 -2.487 12.389 1.00 51.52 269 PHE B O 1
ATOM 2634 N N . CYS B 1 106 ? 21.490 -0.880 10.979 1.00 54.41 270 CYS B N 1
ATOM 2635 C CA . CYS B 1 106 ? 21.753 0.107 12.018 1.00 58.78 270 CYS B CA 1
ATOM 2636 C C . CYS B 1 106 ? 22.109 1.437 11.348 1.00 58.16 270 CYS B C 1
ATOM 2637 O O . CYS B 1 106 ? 22.591 1.454 10.215 1.00 58.48 270 CYS B O 1
ATOM 2640 N N . ARG B 1 107 ? 21.827 2.544 12.031 1.00 57.88 271 ARG B N 1
ATOM 2641 C CA . ARG B 1 107 ? 22.102 3.879 11.501 1.00 57.46 271 ARG B CA 1
ATOM 2642 C C . ARG B 1 107 ? 23.505 4.407 11.823 1.00 59.46 271 ARG B C 1
ATOM 2643 O O . ARG B 1 107 ? 23.950 4.389 12.975 1.00 56.95 271 ARG B O 1
ATOM 2651 N N . VAL B 1 108 ? 24.194 4.897 10.799 1.00 62.32 272 VAL B N 1
ATOM 2652 C CA . VAL B 1 108 ? 25.527 5.456 10.981 1.00 65.61 272 VAL B CA 1
ATOM 2653 C C . VAL B 1 108 ? 25.416 6.976 10.908 1.00 68.14 272 VAL B C 1
ATOM 2654 O O . VAL B 1 108 ? 24.503 7.498 10.269 1.00 67.71 272 VAL B O 1
ATOM 2658 N N . SER B 1 109 ? 26.335 7.678 11.572 1.00 71.77 273 SER B N 1
ATOM 2659 C CA . SER B 1 109 ? 26.320 9.146 11.616 1.00 75.36 273 SER B CA 1
ATOM 2660 C C . SER B 1 109 ? 27.000 9.816 10.437 1.00 76.78 273 SER B C 1
ATOM 2661 O O . SER B 1 109 ? 27.826 9.213 9.756 1.00 77.43 273 SER B O 1
ATOM 2664 N N . VAL B 1 110 ? 26.653 11.079 10.215 1.00 79.25 274 VAL B N 1
ATOM 2665 C CA . VAL B 1 110 ? 27.221 11.859 9.119 1.00 81.00 274 VAL B CA 1
ATOM 2666 C C . VAL B 1 110 ? 27.532 13.281 9.603 1.00 81.82 274 VAL B C 1
ATOM 2667 O O . VAL B 1 110 ? 27.973 13.471 10.742 1.00 82.07 274 VAL B O 1
ATOM 2671 N N . GLY B 1 111 ? 27.303 14.271 8.743 1.00 82.75 275 GLY B N 1
ATOM 2672 C CA . GLY B 1 111 ? 27.568 15.655 9.108 1.00 83.62 275 GLY B CA 1
ATOM 2673 C C . GLY B 1 111 ? 29.050 15.956 9.258 1.00 84.52 275 GLY B C 1
ATOM 2674 O O . GLY B 1 111 ? 29.478 17.114 9.205 1.00 84.74 275 GLY B O 1
ATOM 2675 N N . ARG B 1 119 ? 22.300 14.131 11.595 1.00 79.64 283 ARG B N 1
ATOM 2676 C CA . ARG B 1 119 ? 22.010 13.269 10.453 1.00 79.75 283 ARG B CA 1
ATOM 2677 C C . ARG B 1 119 ? 22.370 11.816 10.756 1.00 79.03 283 ARG B C 1
ATOM 2678 O O . ARG B 1 119 ? 23.422 11.534 11.337 1.00 79.69 283 ARG B O 1
ATOM 2680 N N . TYR B 1 120 ? 21.482 10.906 10.364 1.00 77.46 284 TYR B N 1
ATOM 2681 C CA . TYR B 1 120 ? 21.670 9.464 10.555 1.00 75.56 284 TYR B CA 1
ATOM 2682 C C . TYR B 1 120 ? 21.079 8.728 9.359 1.00 74.84 284 TYR B C 1
ATOM 2683 O O . TYR B 1 120 ? 19.980 9.058 8.907 1.00 76.01 284 TYR B O 1
ATOM 2692 N N . GLN B 1 121 ? 21.800 7.743 8.838 1.00 72.77 285 GLN B N 1
ATOM 2693 C CA . GLN B 1 121 ? 21.294 6.993 7.696 1.00 70.90 285 GLN B CA 1
ATOM 2694 C C . GLN B 1 121 ? 21.294 5.499 7.971 1.00 68.87 285 GLN B C 1
ATOM 2695 O O . GLN B 1 121 ? 22.221 4.967 8.589 1.00 68.43 285 GLN B O 1
ATOM 2701 N N . PRO B 1 122 ? 20.245 4.800 7.510 1.00 66.43 286 PRO B N 1
ATOM 2702 C CA . PRO B 1 122 ? 20.094 3.357 7.690 1.00 64.06 286 PRO B CA 1
ATOM 2703 C C . PRO B 1 122 ? 21.016 2.587 6.767 1.00 62.09 286 PRO B C 1
ATOM 2704 O O . PRO B 1 122 ? 21.127 2.894 5.582 1.00 61.11 286 PRO B O 1
ATOM 2708 N N . PHE B 1 123 ? 21.675 1.579 7.321 1.00 60.77 287 PHE B N 1
ATOM 2709 C CA . PHE B 1 123 ? 22.585 0.756 6.551 1.00 60.37 287 PHE B CA 1
ATOM 2710 C C . PHE B 1 123 ? 22.316 -0.719 6.787 1.00 59.60 287 PHE B C 1
ATOM 2711 O O . PHE B 1 123 ? 21.957 -1.118 7.892 1.00 57.82 287 PHE B O 1
ATOM 2719 N N . ARG B 1 124 ? 22.466 -1.517 5.733 1.00 59.46 288 ARG B N 1
ATOM 2720 C CA . ARG B 1 124 ? 22.305 -2.958 5.837 1.00 58.95 288 ARG B CA 1
ATOM 2721 C C . ARG B 1 124 ? 23.717 -3.490 5.888 1.00 59.70 288 ARG B C 1
ATOM 2722 O O . ARG B 1 124 ? 24.501 -3.257 4.972 1.00 59.57 288 ARG B O 1
ATOM 2730 N N . MET B 1 125 ? 24.042 -4.208 6.954 1.00 60.41 289 MET B N 1
ATOM 2731 C CA . MET B 1 125 ? 25.390 -4.728 7.120 1.00 60.79 289 MET B CA 1
ATOM 2732 C C . MET B 1 125 ? 25.450 -6.248 7.227 1.00 59.94 289 MET B C 1
ATOM 2733 O O . MET B 1 125 ? 24.627 -6.869 7.899 1.00 59.90 289 MET B O 1
ATOM 2738 N N . THR B 1 126 ? 26.436 -6.836 6.559 1.00 59.94 290 THR B N 1
ATOM 2739 C CA . THR B 1 126 ? 26.627 -8.281 6.576 1.00 61.37 290 THR B CA 1
ATOM 2740 C C . THR B 1 126 ? 27.963 -8.582 7.264 1.00 61.77 290 THR B C 1
ATOM 2741 O O . THR B 1 126 ? 29.026 -8.241 6.745 1.00 60.76 290 THR B O 1
ATOM 2745 N N . PRO B 1 127 ? 27.921 -9.229 8.440 1.00 62.66 291 PRO B N 1
ATOM 2746 C CA . PRO B 1 127 ? 29.121 -9.567 9.207 1.00 65.25 291 PRO B CA 1
ATOM 2747 C C . PRO B 1 127 ? 29.788 -10.910 8.886 1.00 68.80 291 PRO B C 1
ATOM 2748 O O . PRO B 1 127 ? 29.140 -11.956 8.881 1.00 68.07 291 PRO B O 1
ATOM 2752 N N . TYR B 1 128 ? 31.097 -10.855 8.640 1.00 73.01 292 TYR B N 1
ATOM 2753 C CA . TYR B 1 128 ? 31.916 -12.026 8.324 1.00 76.97 292 TYR B CA 1
ATOM 2754 C C . TYR B 1 128 ? 33.124 -12.084 9.265 1.00 78.94 292 TYR B C 1
ATOM 2755 O O . TYR B 1 128 ? 33.815 -11.081 9.463 1.00 79.11 292 TYR B O 1
ATOM 2764 N N . LEU B 1 129 ? 33.384 -13.257 9.834 1.00 80.42 293 LEU B N 1
ATOM 2765 C CA . LEU B 1 129 ? 34.502 -13.418 10.761 1.00 81.64 293 LEU B CA 1
ATOM 2766 C C . LEU B 1 129 ? 35.828 -13.718 10.076 1.00 82.47 293 LEU B C 1
ATOM 2767 O O . LEU B 1 129 ? 36.124 -14.877 9.778 1.00 83.09 293 LEU B O 1
ATOM 2772 N N . VAL B 1 130 ? 36.628 -12.683 9.839 1.00 82.60 294 VAL B N 1
ATOM 2773 C CA . VAL B 1 130 ? 37.931 -12.864 9.206 1.00 82.97 294 VAL B CA 1
ATOM 2774 C C . VAL B 1 130 ? 39.016 -13.107 10.266 1.00 84.58 294 VAL B C 1
ATOM 2775 O O . VAL B 1 130 ? 39.173 -12.323 11.207 1.00 84.39 294 VAL B O 1
ATOM 2779 N N . LYS B 1 131 ? 39.753 -14.205 10.113 1.00 85.48 295 LYS B N 1
ATOM 2780 C CA . LYS B 1 131 ? 40.812 -14.560 11.053 1.00 86.37 295 LYS B CA 1
ATOM 2781 C C . LYS B 1 131 ? 42.184 -14.118 10.544 1.00 86.97 295 LYS B C 1
ATOM 2782 O O . LYS B 1 131 ? 42.363 -12.978 10.107 1.00 87.12 295 LYS B O 1
ATOM 2784 N N . GLU B 1 139 ? 46.402 -16.523 13.785 1.00 109.44 303 GLU B N 1
ATOM 2785 C CA . GLU B 1 139 ? 47.653 -16.378 14.519 1.00 109.21 303 GLU B CA 1
ATOM 2786 C C . GLU B 1 139 ? 48.070 -14.914 14.611 1.00 108.98 303 GLU B C 1
ATOM 2787 O O . GLU B 1 139 ? 49.227 -14.612 14.910 1.00 109.21 303 GLU B O 1
ATOM 2789 N N . SER B 1 140 ? 47.127 -14.009 14.356 1.00 108.54 304 SER B N 1
ATOM 2790 C CA . SER B 1 140 ? 47.411 -12.576 14.408 1.00 108.47 304 SER B CA 1
ATOM 2791 C C . SER B 1 140 ? 46.238 -11.743 14.926 1.00 107.36 304 SER B C 1
ATOM 2792 O O . SER B 1 140 ? 46.042 -11.618 16.136 1.00 107.86 304 SER B O 1
ATOM 2795 N N . GLN B 1 141 ? 45.463 -11.173 14.008 1.00 105.38 305 GLN B N 1
ATOM 2796 C CA . GLN B 1 141 ? 44.321 -10.343 14.380 1.00 103.75 305 GLN B CA 1
ATOM 2797 C C . GLN B 1 141 ? 42.997 -10.972 13.936 1.00 102.02 305 GLN B C 1
ATOM 2798 O O . GLN B 1 141 ? 42.841 -11.360 12.773 1.00 101.96 305 GLN B O 1
ATOM 2804 N N . LEU B 1 142 ? 42.049 -11.070 14.869 1.00 99.00 306 LEU B N 1
ATOM 2805 C CA . LEU B 1 142 ? 40.737 -11.647 14.583 1.00 95.89 306 LEU B CA 1
ATOM 2806 C C . LEU B 1 142 ? 39.735 -10.511 14.398 1.00 93.71 306 LEU B C 1
ATOM 2807 O O . LEU B 1 142 ? 39.343 -9.849 15.359 1.00 93.37 306 LEU B O 1
ATOM 2812 N N . CYS B 1 143 ? 39.314 -10.296 13.157 1.00 91.18 307 CYS B N 1
ATOM 2813 C CA . CYS B 1 143 ? 38.394 -9.210 12.855 1.00 88.95 307 CYS B CA 1
ATOM 2814 C C . CYS B 1 143 ? 37.040 -9.619 12.305 1.00 85.44 307 CYS B C 1
ATOM 2815 O O . CYS B 1 143 ? 36.793 -10.782 11.990 1.00 84.36 307 CYS B O 1
ATOM 2818 N N . CYS B 1 144 ? 36.171 -8.622 12.196 1.00 82.53 308 CYS B N 1
ATOM 2819 C CA . CYS B 1 144 ? 34.829 -8.791 11.662 1.00 78.32 308 CYS B CA 1
ATOM 2820 C C . CYS B 1 144 ? 34.752 -7.899 10.432 1.00 76.05 308 CYS B C 1
ATOM 2821 O O . CYS B 1 144 ? 34.789 -6.676 10.554 1.00 75.65 308 CYS B O 1
ATOM 2824 N N . LEU B 1 145 ? 34.675 -8.511 9.253 1.00 73.32 309 LEU B N 1
ATOM 2825 C CA . LEU B 1 145 ? 34.597 -7.754 8.007 1.00 71.44 309 LEU B CA 1
ATOM 2826 C C . LEU B 1 145 ? 33.137 -7.415 7.749 1.00 69.46 309 LEU B C 1
ATOM 2827 O O . LEU B 1 145 ? 32.301 -8.303 7.587 1.00 68.90 309 LEU B O 1
ATOM 2832 N N . LEU B 1 146 ? 32.838 -6.122 7.708 1.00 67.71 310 LEU B N 1
ATOM 2833 C CA . LEU B 1 146 ? 31.472 -5.665 7.509 1.00 66.12 310 LEU B CA 1
ATOM 2834 C C . LEU B 1 146 ? 31.210 -4.994 6.175 1.00 64.72 310 LEU B C 1
ATOM 2835 O O . LEU B 1 146 ? 31.846 -4.005 5.823 1.00 64.23 310 LEU B O 1
ATOM 2840 N N . LEU B 1 147 ? 30.251 -5.544 5.445 1.00 63.88 311 LEU B N 1
ATOM 2841 C CA . LEU B 1 147 ? 29.847 -5.001 4.164 1.00 63.53 311 LEU B CA 1
ATOM 2842 C C . LEU B 1 147 ? 28.649 -4.086 4.434 1.00 62.98 311 LEU B C 1
ATOM 2843 O O . LEU B 1 147 ? 27.639 -4.526 4.971 1.00 61.57 311 LEU B O 1
ATOM 2848 N N . ALA B 1 148 ? 28.773 -2.811 4.086 1.00 62.90 312 ALA B N 1
ATOM 2849 C CA . ALA B 1 148 ? 27.694 -1.856 4.312 1.00 64.54 312 ALA B CA 1
ATOM 2850 C C . ALA B 1 148 ? 27.009 -1.468 3.007 1.00 65.88 312 ALA B C 1
ATOM 2851 O O . ALA B 1 148 ? 27.536 -1.712 1.926 1.00 68.06 312 ALA B O 1
ATOM 2853 N N . GLU B 1 149 ? 25.837 -0.856 3.112 1.00 65.97 313 GLU B N 1
ATOM 2854 C CA . GLU B 1 149 ? 25.091 -0.449 1.929 1.00 66.68 313 GLU B CA 1
ATOM 2855 C C . GLU B 1 149 ? 23.890 0.422 2.301 1.00 66.54 313 GLU B C 1
ATOM 2856 O O . GLU B 1 149 ? 22.931 -0.056 2.898 1.00 66.64 313 GLU B O 1
ATOM 2862 N N . ARG B 1 150 ? 23.951 1.703 1.952 1.00 66.64 314 ARG B N 1
ATOM 2863 C CA . ARG B 1 150 ? 22.868 2.626 2.270 1.00 67.58 314 ARG B CA 1
ATOM 2864 C C . ARG B 1 150 ? 21.530 2.033 1.860 1.00 66.86 314 ARG B C 1
ATOM 2865 O O . ARG B 1 150 ? 21.405 1.494 0.766 1.00 67.97 314 ARG B O 1
ATOM 2873 N N . VAL B 1 151 ? 20.541 2.122 2.747 1.00 65.36 315 VAL B N 1
ATOM 2874 C CA . VAL B 1 151 ? 19.207 1.593 2.476 1.00 63.40 315 VAL B CA 1
ATOM 2875 C C . VAL B 1 151 ? 18.330 2.715 1.920 1.00 65.09 315 VAL B C 1
ATOM 2876 O O . VAL B 1 151 ? 18.170 3.759 2.556 1.00 64.94 315 VAL B O 1
ATOM 2880 N N . HIS B 1 152 ? 17.759 2.503 0.739 1.00 65.32 316 HIS B N 1
ATOM 2881 C CA . HIS B 1 152 ? 16.912 3.520 0.130 1.00 65.76 316 HIS B CA 1
ATOM 2882 C C . HIS B 1 152 ? 15.429 3.276 0.348 1.00 64.89 316 HIS B C 1
ATOM 2883 O O . HIS B 1 152 ? 14.964 2.134 0.340 1.00 63.69 316 HIS B O 1
ATOM 2890 N N . SER B 1 153 ? 14.692 4.368 0.533 1.00 63.46 317 SER B N 1
ATOM 2891 C CA . SER B 1 153 ? 13.258 4.294 0.733 1.00 60.98 317 SER B CA 1
ATOM 2892 C C . SER B 1 153 ? 12.651 3.516 -0.415 1.00 60.13 317 SER B C 1
ATOM 2893 O O . SER B 1 153 ? 12.978 3.757 -1.569 1.00 59.06 317 SER B O 1
ATOM 2896 N N . GLY B 1 154 ? 11.770 2.579 -0.090 1.00 60.76 318 GLY B N 1
ATOM 2897 C CA . GLY B 1 154 ? 11.130 1.783 -1.116 1.00 62.28 318 GLY B CA 1
ATOM 2898 C C . GLY B 1 154 ? 10.313 2.636 -2.068 1.00 64.23 318 GLY B C 1
ATOM 2899 O O . GLY B 1 154 ? 10.037 2.230 -3.196 1.00 64.25 318 GLY B O 1
ATOM 2900 N N . TYR B 1 155 ? 9.931 3.827 -1.620 1.00 65.01 319 TYR B N 1
ATOM 2901 C CA . TYR B 1 155 ? 9.130 4.720 -2.446 1.00 66.31 319 TYR B CA 1
ATOM 2902 C C . TYR B 1 155 ? 9.953 5.862 -3.033 1.00 70.31 319 TYR B C 1
ATOM 2903 O O . TYR B 1 155 ? 9.400 6.841 -3.530 1.00 71.25 319 TYR B O 1
ATOM 2912 N N . GLU B 1 156 ? 11.274 5.725 -2.979 1.00 75.67 320 GLU B N 1
ATOM 2913 C CA . GLU B 1 156 ? 12.186 6.751 -3.475 1.00 79.85 320 GLU B CA 1
ATOM 2914 C C . GLU B 1 156 ? 12.579 6.465 -4.915 1.00 82.04 320 GLU B C 1
ATOM 2915 O O . GLU B 1 156 ? 12.050 5.543 -5.525 1.00 82.86 320 GLU B O 1
ATOM 2921 N N . ALA B 1 157 ? 13.507 7.257 -5.449 1.00 84.79 321 ALA B N 1
ATOM 2922 C CA . ALA B 1 157 ? 13.964 7.102 -6.830 1.00 87.04 321 ALA B CA 1
ATOM 2923 C C . ALA B 1 157 ? 14.004 5.637 -7.249 1.00 88.74 321 ALA B C 1
ATOM 2924 O O . ALA B 1 157 ? 13.340 5.240 -8.210 1.00 89.24 321 ALA B O 1
ATOM 2926 N N . PRO B 1 158 ? 14.782 4.808 -6.534 1.00 90.47 322 PRO B N 1
ATOM 2927 C CA . PRO B 1 158 ? 14.846 3.390 -6.903 1.00 91.10 322 PRO B CA 1
ATOM 2928 C C . PRO B 1 158 ? 13.621 2.635 -6.396 1.00 91.40 322 PRO B C 1
ATOM 2929 O O . PRO B 1 158 ? 13.729 1.474 -5.998 1.00 93.06 322 PRO B O 1
ATOM 2933 N N . ARG B 1 159 ? 12.461 3.289 -6.412 1.00 90.09 323 ARG B N 1
ATOM 2934 C CA . ARG B 1 159 ? 11.239 2.670 -5.917 1.00 87.79 323 ARG B CA 1
ATOM 2935 C C . ARG B 1 159 ? 11.076 1.217 -6.335 1.00 85.40 323 ARG B C 1
ATOM 2936 O O . ARG B 1 159 ? 11.393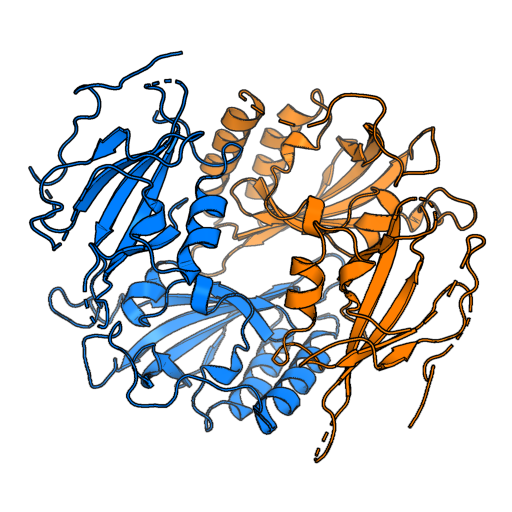 0.832 -7.459 1.00 84.58 323 ARG B O 1
ATOM 2944 N N . ILE B 1 160 ? 10.596 0.411 -5.397 1.00 82.49 324 ILE B N 1
ATOM 2945 C CA . ILE B 1 160 ? 10.378 -1.003 -5.628 1.00 79.05 324 ILE B CA 1
ATOM 2946 C C . ILE B 1 160 ? 9.051 -1.156 -6.367 1.00 77.70 324 ILE B C 1
ATOM 2947 O O . ILE B 1 160 ? 8.022 -0.649 -5.920 1.00 77.93 324 ILE B O 1
ATOM 2952 N N . PRO B 1 161 ? 9.062 -1.846 -7.518 1.00 76.21 325 PRO B N 1
ATOM 2953 C CA . PRO B 1 161 ? 7.853 -2.056 -8.315 1.00 75.26 325 PRO B CA 1
ATOM 2954 C C . PRO B 1 161 ? 6.682 -2.452 -7.434 1.00 75.02 325 PRO B C 1
ATOM 2955 O O . PRO B 1 161 ? 6.857 -3.173 -6.460 1.00 75.00 325 PRO B O 1
ATOM 2959 N N . PRO B 1 162 ? 5.470 -1.984 -7.771 1.00 75.11 326 PRO B N 1
ATOM 2960 C CA . PRO B 1 162 ? 4.261 -2.289 -7.003 1.00 74.85 326 PRO B CA 1
ATOM 2961 C C . PRO B 1 162 ? 4.164 -3.724 -6.492 1.00 74.89 326 PRO B C 1
ATOM 2962 O O . PRO B 1 162 ? 4.204 -3.960 -5.287 1.00 75.95 326 PRO B O 1
ATOM 2966 N N . GLU B 1 163 ? 4.049 -4.681 -7.407 1.00 75.05 327 GLU B N 1
ATOM 2967 C CA . GLU B 1 163 ? 3.921 -6.089 -7.032 1.00 74.35 327 GLU B CA 1
ATOM 2968 C C . GLU B 1 163 ? 5.025 -6.650 -6.150 1.00 72.28 327 GLU B C 1
ATOM 2969 O O . GLU B 1 163 ? 4.803 -7.629 -5.438 1.00 73.01 327 GLU B O 1
ATOM 2975 N N . LYS B 1 164 ? 6.208 -6.045 -6.197 1.00 69.28 328 LYS B N 1
ATOM 2976 C CA . LYS B 1 164 ? 7.324 -6.508 -5.382 1.00 67.15 328 LYS B CA 1
ATOM 2977 C C . LYS B 1 164 ? 7.401 -5.844 -4.012 1.00 64.89 328 LYS B C 1
ATOM 2978 O O . LYS B 1 164 ? 8.264 -6.195 -3.202 1.00 65.45 328 LYS B O 1
ATOM 2984 N N . ARG B 1 165 ? 6.524 -4.880 -3.747 1.00 60.48 329 ARG B N 1
ATOM 2985 C CA . ARG B 1 165 ? 6.544 -4.205 -2.455 1.00 56.59 329 ARG B CA 1
ATOM 2986 C C . ARG B 1 165 ? 5.921 -5.135 -1.434 1.00 53.88 329 ARG B C 1
ATOM 2987 O O . ARG B 1 165 ? 4.856 -4.866 -0.882 1.00 53.56 329 ARG B O 1
ATOM 2995 N N . ILE B 1 166 ? 6.615 -6.239 -1.189 1.00 51.30 330 ILE B N 1
ATOM 2996 C CA . ILE B 1 166 ? 6.152 -7.255 -0.268 1.00 48.14 330 ILE B CA 1
ATOM 2997 C C . ILE B 1 166 ? 7.095 -7.485 0.903 1.00 46.57 330 ILE B C 1
ATOM 2998 O O . ILE B 1 166 ? 8.308 -7.565 0.724 1.00 47.83 330 ILE B O 1
ATOM 3003 N N . PHE B 1 167 ? 6.532 -7.569 2.104 1.00 42.51 331 PHE B N 1
ATOM 3004 C CA . PHE B 1 167 ? 7.317 -7.848 3.295 1.00 43.32 331 PHE B CA 1
ATOM 3005 C C . PHE B 1 167 ? 6.495 -8.728 4.231 1.00 43.16 331 PHE B C 1
ATOM 3006 O O . PHE B 1 167 ? 5.282 -8.848 4.066 1.00 42.35 331 PHE B O 1
ATOM 3014 N N . THR B 1 168 ? 7.146 -9.354 5.207 1.00 41.82 332 THR B N 1
ATOM 3015 C CA . THR B 1 168 ? 6.431 -10.238 6.126 1.00 41.54 332 THR B CA 1
ATOM 3016 C C . THR B 1 168 ? 6.719 -9.909 7.581 1.00 40.79 332 THR B C 1
ATOM 3017 O O . THR B 1 168 ? 7.743 -9.314 7.898 1.00 41.38 332 THR B O 1
ATOM 3021 N N . THR B 1 169 ? 5.817 -10.312 8.466 1.00 39.45 333 THR B N 1
ATOM 3022 C CA . THR B 1 169 ? 6.010 -10.064 9.885 1.00 38.41 333 THR B CA 1
ATOM 3023 C C . THR B 1 169 ? 5.599 -11.283 10.706 1.00 38.40 333 THR B C 1
ATOM 3024 O O . THR B 1 169 ? 4.723 -12.045 10.317 1.00 38.41 333 THR B O 1
ATOM 3028 N N . THR B 1 170 ? 6.249 -11.463 11.846 1.00 36.18 334 THR B N 1
ATOM 3029 C CA . THR B 1 170 ? 5.951 -12.587 12.705 1.00 35.81 334 THR B CA 1
ATOM 3030 C C . THR B 1 170 ? 5.751 -12.038 14.113 1.00 37.13 334 THR B C 1
ATOM 3031 O O . THR B 1 170 ? 6.434 -11.091 14.515 1.00 38.16 334 THR B O 1
ATOM 3035 N N . HIS B 1 171 ? 4.789 -12.594 14.844 1.00 36.60 335 HIS B N 1
ATOM 3036 C CA . HIS B 1 171 ? 4.570 -12.171 16.222 1.00 36.62 335 HIS B CA 1
ATOM 3037 C C . HIS B 1 171 ? 4.084 -13.343 17.059 1.00 34.71 335 HIS B C 1
ATOM 3038 O O . HIS B 1 171 ? 3.529 -14.298 16.544 1.00 33.98 335 HIS B O 1
ATOM 3045 N N . THR B 1 172 ? 4.347 -13.276 18.352 1.00 34.87 336 THR B N 1
ATOM 3046 C CA . THR B 1 172 ? 3.971 -14.330 19.268 1.00 34.08 336 THR B CA 1
ATOM 3047 C C . THR B 1 172 ? 2.535 -14.151 19.747 1.00 35.42 336 THR B C 1
ATOM 3048 O O . THR B 1 172 ? 1.933 -13.103 19.526 1.00 34.84 336 THR B O 1
ATOM 3052 N N . PRO B 1 173 ? 1.954 -15.174 20.397 1.00 36.92 337 PRO B N 1
ATOM 3053 C CA . PRO B 1 173 ? 0.567 -15.030 20.863 1.00 37.34 337 PRO B CA 1
ATOM 3054 C C . PRO B 1 173 ? 0.265 -13.757 21.658 1.00 39.86 337 PRO B C 1
ATOM 3055 O O . PRO B 1 173 ? -0.881 -13.316 21.700 1.00 42.05 337 PRO B O 1
ATOM 3059 N N . ASN B 1 174 ? 1.283 -13.162 22.277 1.00 43.35 338 ASN B N 1
ATOM 3060 C CA . ASN B 1 174 ? 1.090 -11.942 23.066 1.00 44.38 338 ASN B CA 1
ATOM 3061 C C . ASN B 1 174 ? 1.060 -10.691 22.187 1.00 46.02 338 ASN B C 1
ATOM 3062 O O . ASN B 1 174 ? 1.060 -9.566 22.686 1.00 47.61 338 ASN B O 1
ATOM 3067 N N . CYS B 1 175 ? 1.039 -10.891 20.876 1.00 44.50 339 CYS B N 1
ATOM 3068 C CA . CYS B 1 175 ? 0.991 -9.784 19.934 1.00 43.46 339 CYS B CA 1
ATOM 3069 C C . CYS B 1 175 ? 2.118 -8.765 20.013 1.00 42.45 339 CYS B C 1
ATOM 3070 O O . CYS B 1 175 ? 1.901 -7.555 19.911 1.00 41.93 339 CYS B O 1
ATOM 3073 N N . LEU B 1 176 ? 3.330 -9.275 20.197 1.00 41.98 340 LEU B N 1
ATOM 3074 C CA . LEU B 1 176 ? 4.522 -8.448 20.222 1.00 40.38 340 LEU B CA 1
ATOM 3075 C C . LEU B 1 176 ? 5.350 -9.026 19.087 1.00 38.81 340 LEU B C 1
ATOM 3076 O O . LEU B 1 176 ? 5.506 -10.248 19.005 1.00 41.27 340 LEU B O 1
ATOM 3081 N N . PHE B 1 177 ? 5.854 -8.170 18.207 1.00 33.64 341 PHE B N 1
ATOM 3082 C CA . PHE B 1 177 ? 6.680 -8.626 17.095 1.00 34.24 341 PHE B CA 1
ATOM 3083 C C . PHE B 1 177 ? 7.862 -9.483 17.565 1.00 35.44 341 PHE B C 1
ATOM 3084 O O . PHE B 1 177 ? 8.557 -9.118 18.506 1.00 37.72 341 PHE B O 1
ATOM 3092 N N . GLN B 1 178 ? 8.102 -10.621 16.926 1.00 35.83 342 GLN B N 1
ATOM 3093 C CA . GLN B 1 178 ? 9.268 -11.423 17.294 1.00 38.55 342 GLN B CA 1
ATOM 3094 C C . GLN B 1 178 ? 10.269 -11.216 16.160 1.00 38.99 342 GLN B C 1
ATOM 3095 O O . GLN B 1 178 ? 11.472 -11.404 16.323 1.00 38.27 342 GLN B O 1
ATOM 3101 N N . ALA B 1 179 ? 9.745 -10.836 15.002 1.00 38.92 343 ALA B N 1
ATOM 3102 C CA . ALA B 1 179 ? 10.578 -10.606 13.841 1.00 40.88 343 ALA B CA 1
ATOM 3103 C C . ALA B 1 179 ? 9.882 -9.737 12.809 1.00 40.80 343 ALA B C 1
ATOM 3104 O O . ALA B 1 179 ? 8.674 -9.560 12.834 1.00 43.10 343 ALA B O 1
ATOM 3106 N N . VAL B 1 180 ? 10.688 -9.215 11.901 1.00 41.66 344 VAL B N 1
ATOM 3107 C CA . VAL B 1 180 ? 10.262 -8.375 10.804 1.00 42.49 344 VAL B CA 1
ATOM 3108 C C . VAL B 1 180 ? 11.363 -8.659 9.781 1.00 42.85 344 VAL B C 1
ATOM 3109 O O . VAL B 1 180 ? 12.535 -8.550 10.113 1.00 43.67 344 VAL B O 1
ATOM 3113 N N . ASP B 1 181 ? 11.018 -9.042 8.557 1.00 43.16 345 ASP B N 1
ATOM 3114 C CA . ASP B 1 181 ? 12.069 -9.339 7.596 1.00 45.87 345 ASP B CA 1
ATOM 3115 C C . ASP B 1 181 ? 12.692 -8.114 6.919 1.00 46.60 345 ASP B C 1
ATOM 3116 O O . ASP B 1 181 ? 12.161 -7.008 6.980 1.00 47.04 345 ASP B O 1
ATOM 3121 N N . GLU B 1 182 ? 13.845 -8.337 6.294 1.00 47.49 346 GLU B N 1
ATOM 3122 C CA . GLU B 1 182 ? 14.621 -7.298 5.626 1.00 46.44 346 GLU B CA 1
ATOM 3123 C C . GLU B 1 182 ? 13.814 -6.324 4.779 1.00 47.53 346 GLU B C 1
ATOM 3124 O O . GLU B 1 182 ? 14.029 -5.111 4.851 1.00 48.06 346 GLU B O 1
ATOM 3126 N N . ARG B 1 183 ? 12.888 -6.850 3.983 1.00 48.36 347 ARG B N 1
ATOM 3127 C CA . ARG B 1 183 ? 12.064 -6.017 3.110 1.00 47.65 347 ARG B CA 1
ATOM 3128 C C . ARG B 1 183 ? 11.166 -5.053 3.880 1.00 46.82 347 ARG B C 1
ATOM 3129 O O . ARG B 1 183 ? 10.638 -4.093 3.317 1.00 47.80 347 ARG B O 1
ATOM 3137 N N . ALA B 1 184 ? 10.990 -5.290 5.168 1.00 44.32 348 ALA B N 1
ATOM 3138 C CA . ALA B 1 184 ? 10.136 -4.402 5.940 1.00 45.01 348 ALA B CA 1
ATOM 3139 C C . ALA B 1 184 ? 10.745 -3.012 6.114 1.00 44.87 348 ALA B C 1
ATOM 3140 O O . ALA B 1 184 ? 10.024 -2.022 6.163 1.00 45.44 348 ALA B O 1
ATOM 3142 N N . VAL B 1 185 ? 12.070 -2.942 6.192 1.00 44.68 349 VAL B N 1
ATOM 3143 C CA . VAL B 1 185 ? 12.775 -1.675 6.400 1.00 43.46 349 VAL B CA 1
ATOM 3144 C C . VAL B 1 185 ? 12.572 -0.607 5.319 1.00 43.55 349 VAL B C 1
ATOM 3145 O O . VAL B 1 185 ? 12.161 0.510 5.617 1.00 45.15 349 VAL B O 1
ATOM 3149 N N . PRO B 1 186 ? 12.856 -0.932 4.051 1.00 44.22 350 PRO B N 1
ATOM 3150 C CA . PRO B 1 186 ? 12.696 0.017 2.940 1.00 43.94 350 PRO B CA 1
ATOM 3151 C C . PRO B 1 186 ? 11.260 0.500 2.770 1.00 45.20 350 PRO B C 1
ATOM 3152 O O . PRO B 1 186 ? 11.013 1.625 2.323 1.00 46.11 350 PRO B O 1
ATOM 3156 N N . LEU B 1 187 ? 10.318 -0.368 3.124 1.00 44.04 351 LEU B N 1
ATOM 3157 C CA . LEU B 1 187 ? 8.895 -0.086 2.983 1.00 41.43 351 LEU B CA 1
ATOM 3158 C C . LEU B 1 187 ? 8.224 0.539 4.187 1.00 41.76 351 LEU B C 1
ATOM 3159 O O . LEU B 1 187 ? 7.134 1.090 4.062 1.00 40.85 351 LEU B O 1
ATOM 3164 N N . LEU B 1 188 ? 8.854 0.448 5.357 1.00 43.09 352 LEU B N 1
ATOM 3165 C CA . LEU B 1 188 ? 8.243 0.990 6.572 1.00 42.27 352 LEU B CA 1
ATOM 3166 C C . LEU B 1 188 ? 9.057 2.066 7.259 1.00 42.18 352 LEU B C 1
ATOM 3167 O O . LEU B 1 188 ? 8.525 2.820 8.064 1.00 45.06 352 LEU B O 1
ATOM 3172 N N . GLY B 1 189 ? 10.347 2.132 6.971 1.00 41.10 353 GLY B N 1
ATOM 3173 C CA . GLY B 1 189 ? 11.159 3.144 7.610 1.00 41.22 353 GLY B CA 1
ATOM 3174 C C . GLY B 1 189 ? 11.785 2.685 8.912 1.00 43.19 353 GLY B C 1
ATOM 3175 O O . GLY B 1 189 ? 12.734 3.298 9.376 1.00 45.10 353 GLY B O 1
ATOM 3176 N N . TYR B 1 190 ? 11.265 1.620 9.515 1.00 44.75 354 TYR B N 1
ATOM 3177 C CA . TYR B 1 190 ? 11.840 1.117 10.768 1.00 45.49 354 TYR B CA 1
ATOM 3178 C C . TYR B 1 190 ? 12.918 0.069 10.535 1.00 44.62 354 TYR B C 1
ATOM 3179 O O . TYR B 1 190 ? 12.934 -0.600 9.503 1.00 46.57 354 TYR B O 1
ATOM 3188 N N . LEU B 1 191 ? 13.815 -0.080 11.501 1.00 43.43 355 LEU B N 1
ATOM 3189 C CA . LEU B 1 191 ? 14.819 -1.134 11.420 1.00 42.38 355 LEU B CA 1
ATOM 3190 C C . LEU B 1 191 ? 14.178 -2.252 12.263 1.00 40.58 355 LEU B C 1
ATOM 3191 O O . LEU B 1 191 ? 13.361 -1.970 13.142 1.00 39.48 355 LEU B O 1
ATOM 3196 N N . PRO B 1 192 ? 14.515 -3.525 12.000 1.00 38.96 356 PRO B N 1
ATOM 3197 C CA . PRO B 1 192 ? 13.908 -4.609 12.783 1.00 36.63 356 PRO B CA 1
ATOM 3198 C C . PRO B 1 192 ? 13.932 -4.370 14.294 1.00 38.63 356 PRO B C 1
ATOM 3199 O O . PRO B 1 192 ? 12.929 -4.600 14.988 1.00 41.33 356 PRO B O 1
ATOM 3203 N N . GLN B 1 193 ? 15.064 -3.893 14.799 1.00 34.87 357 GLN B N 1
ATOM 3204 C CA . GLN B 1 193 ? 15.205 -3.634 16.216 1.00 36.89 357 GLN B CA 1
ATOM 3205 C C . GLN B 1 193 ? 14.187 -2.635 16.776 1.00 39.03 357 GLN B C 1
ATOM 3206 O O . GLN B 1 193 ? 13.941 -2.631 17.977 1.00 39.06 357 GLN B O 1
ATOM 3212 N N . ASP B 1 194 ? 13.590 -1.798 15.923 1.00 41.07 358 ASP B N 1
ATOM 3213 C CA . ASP B 1 194 ? 12.611 -0.812 16.393 1.00 40.55 358 ASP B CA 1
ATOM 3214 C C . ASP B 1 194 ? 11.274 -1.448 16.700 1.00 40.44 358 ASP B C 1
ATOM 3215 O O . ASP B 1 194 ? 10.554 -1.006 17.592 1.00 39.79 358 ASP B O 1
ATOM 3220 N N . LEU B 1 195 ? 10.937 -2.479 15.935 1.00 39.44 359 LEU B N 1
ATOM 3221 C CA . LEU B 1 195 ? 9.664 -3.154 16.089 1.00 38.27 359 LEU B CA 1
ATOM 3222 C C . LEU B 1 195 ? 9.697 -4.420 16.911 1.00 37.92 359 LEU B C 1
ATOM 3223 O O . LEU B 1 195 ? 8.681 -4.818 17.470 1.00 41.02 359 LEU B O 1
ATOM 3228 N N . ILE B 1 196 ? 10.848 -5.065 16.997 1.00 38.38 360 ILE B N 1
ATOM 3229 C CA . ILE B 1 196 ? 10.919 -6.300 17.758 1.00 38.90 360 ILE B CA 1
ATOM 3230 C C . ILE B 1 196 ? 10.534 -6.094 19.220 1.00 41.05 360 ILE B C 1
ATOM 3231 O O . ILE B 1 196 ? 11.021 -5.177 19.882 1.00 40.74 360 ILE B O 1
ATOM 3236 N N . GLU B 1 197 ? 9.639 -6.955 19.701 1.00 42.68 361 GLU B N 1
ATOM 3237 C CA . GLU B 1 197 ? 9.149 -6.920 21.073 1.00 45.40 361 GLU B CA 1
ATOM 3238 C C . GLU B 1 197 ? 8.158 -5.800 21.348 1.00 44.72 361 GLU B C 1
ATOM 3239 O O . GLU B 1 197 ? 7.790 -5.570 22.499 1.00 46.85 361 GLU B O 1
ATOM 3245 N N . THR B 1 198 ? 7.731 -5.095 20.308 1.00 42.52 362 THR B N 1
ATOM 3246 C CA . THR B 1 198 ? 6.760 -4.022 20.500 1.00 42.70 362 THR B CA 1
ATOM 3247 C C . THR B 1 198 ? 5.379 -4.534 20.126 1.00 43.96 362 THR B C 1
ATOM 3248 O O . THR B 1 198 ? 5.249 -5.518 19.391 1.00 44.90 362 THR B O 1
ATOM 3252 N N . PRO B 1 199 ? 4.325 -3.873 20.627 1.00 45.03 363 PRO B N 1
ATOM 3253 C CA . PRO B 1 199 ? 2.936 -4.258 20.359 1.00 44.41 363 PRO B CA 1
ATOM 3254 C C . PRO B 1 199 ? 2.535 -4.065 18.901 1.00 44.14 363 PRO B C 1
ATOM 3255 O O . PRO B 1 199 ? 2.536 -2.942 18.409 1.00 45.61 363 PRO B O 1
ATOM 3259 N N . VAL B 1 200 ? 2.184 -5.153 18.218 1.00 44.51 364 VAL B N 1
ATOM 3260 C CA . VAL B 1 200 ? 1.787 -5.076 16.810 1.00 44.13 364 VAL B CA 1
ATOM 3261 C C . VAL B 1 200 ? 0.600 -4.148 16.605 1.00 44.22 364 VAL B C 1
ATOM 3262 O O . VAL B 1 200 ? 0.530 -3.440 15.601 1.00 43.54 364 VAL B O 1
ATOM 3266 N N . LEU B 1 201 ? -0.324 -4.150 17.563 1.00 44.28 365 LEU B N 1
ATOM 3267 C CA . LEU B 1 201 ? -1.511 -3.309 17.491 1.00 44.75 365 LEU B CA 1
ATOM 3268 C C . LEU B 1 201 ? -1.184 -1.825 17.492 1.00 46.83 365 LEU B C 1
ATOM 3269 O O . LEU B 1 201 ? -1.766 -1.047 16.732 1.00 49.11 365 LEU B O 1
ATOM 3274 N N . VAL B 1 202 ? -0.254 -1.422 18.342 1.00 46.35 366 VAL B N 1
ATOM 3275 C CA . VAL B 1 202 ? 0.108 -0.021 18.398 1.00 47.56 366 VAL B CA 1
ATOM 3276 C C . VAL B 1 202 ? 0.409 0.518 17.007 1.00 47.88 366 VAL B C 1
ATOM 3277 O O . VAL B 1 202 ? 0.189 1.698 16.739 1.00 49.56 366 VAL B O 1
ATOM 3281 N N . GLN B 1 203 ? 0.898 -0.349 16.124 1.00 47.86 367 GLN B N 1
ATOM 3282 C CA . GLN B 1 203 ? 1.260 0.058 14.766 1.00 48.59 367 GLN B CA 1
ATOM 3283 C C . GLN B 1 203 ? 0.098 0.159 13.781 1.00 48.29 367 GLN B C 1
ATOM 3284 O O . GLN B 1 203 ? 0.246 0.753 12.713 1.00 47.98 367 GLN B O 1
ATOM 3290 N N . LEU B 1 204 ? -1.055 -0.406 14.123 1.00 47.63 368 LEU B N 1
ATOM 3291 C CA . LEU B 1 204 ? -2.190 -0.340 13.210 1.00 48.32 368 LEU B CA 1
ATOM 3292 C C . LEU B 1 204 ? -3.001 0.936 13.435 1.00 49.85 368 LEU B C 1
ATOM 3293 O O . LEU B 1 204 ? -3.035 1.472 14.550 1.00 48.86 368 LEU B O 1
ATOM 3298 N N . HIS B 1 205 ? -3.639 1.424 12.369 1.00 50.99 369 HIS B N 1
ATOM 3299 C CA . HIS B 1 205 ? -4.470 2.615 12.453 1.00 52.69 369 HIS B CA 1
ATOM 3300 C C . HIS B 1 205 ? -5.464 2.318 13.561 1.00 52.89 369 HIS B C 1
ATOM 3301 O O . HIS B 1 205 ? -5.978 1.208 13.646 1.00 51.17 369 HIS B O 1
ATOM 3308 N N . PRO B 1 206 ? -5.743 3.303 14.431 1.00 55.50 370 PRO B N 1
ATOM 3309 C CA . PRO B 1 206 ? -6.684 3.112 15.537 1.00 56.51 370 PRO B CA 1
ATOM 3310 C C . PRO B 1 206 ? -8.019 2.553 15.067 1.00 59.01 370 PRO B C 1
ATOM 3311 O O . PRO B 1 206 ? -8.737 1.893 15.820 1.00 60.31 370 PRO B O 1
ATOM 3315 N N . SER B 1 207 ? -8.340 2.805 13.807 1.00 60.25 371 SER B N 1
ATOM 3316 C CA . SER B 1 207 ? -9.588 2.326 13.259 1.00 62.65 371 SER B CA 1
ATOM 3317 C C . SER B 1 207 ? -9.536 0.828 12.938 1.00 63.61 371 SER B C 1
ATOM 3318 O O . SER B 1 207 ? -10.483 0.094 13.230 1.00 65.60 371 SER B O 1
ATOM 3321 N N . ASP B 1 208 ? -8.434 0.366 12.354 1.00 62.72 372 ASP B N 1
ATOM 3322 C CA . ASP B 1 208 ? -8.305 -1.044 12.000 1.00 61.14 372 ASP B CA 1
ATOM 3323 C C . ASP B 1 208 ? -8.022 -1.975 13.181 1.00 60.57 372 ASP B C 1
ATOM 3324 O O . ASP B 1 208 ? -8.167 -3.190 13.065 1.00 61.15 372 ASP B O 1
ATOM 3329 N N . ARG B 1 209 ? -7.632 -1.419 14.320 1.00 59.58 373 ARG B N 1
ATOM 3330 C CA . ARG B 1 209 ? -7.329 -2.246 15.482 1.00 59.41 373 ARG B CA 1
ATOM 3331 C C . ARG B 1 209 ? -8.349 -3.305 15.855 1.00 61.04 373 ARG B C 1
ATOM 3332 O O . ARG B 1 209 ? -7.986 -4.445 16.141 1.00 63.70 373 ARG B O 1
ATOM 3340 N N . PRO B 1 210 ? -9.639 -2.948 15.889 1.00 62.25 374 PRO B N 1
ATOM 3341 C CA . PRO B 1 210 ? -10.628 -3.971 16.253 1.00 61.85 374 PRO B CA 1
ATOM 3342 C C . PRO B 1 210 ? -10.687 -5.155 15.288 1.00 60.33 374 PRO B C 1
ATOM 3343 O O . PRO B 1 210 ? -10.954 -6.281 15.699 1.00 60.30 374 PRO B O 1
ATOM 3347 N N . LEU B 1 211 ? -10.434 -4.894 14.009 1.00 59.76 375 LEU B N 1
ATOM 3348 C CA . LEU B 1 211 ? -10.462 -5.935 12.987 1.00 60.63 375 LEU B CA 1
ATOM 3349 C C . LEU B 1 211 ? -9.450 -7.039 13.303 1.00 61.32 375 LEU B C 1
ATOM 3350 O O . LEU B 1 211 ? -9.503 -8.135 12.735 1.00 59.57 375 LEU B O 1
ATOM 3355 N N . MET B 1 212 ? -8.532 -6.734 14.219 1.00 61.62 376 MET B N 1
ATOM 3356 C CA . MET B 1 212 ? -7.474 -7.653 14.624 1.00 60.64 376 MET B CA 1
ATOM 3357 C C . MET B 1 212 ? -7.972 -8.786 15.504 1.00 59.74 376 MET B C 1
ATOM 3358 O O . MET B 1 212 ? -7.331 -9.832 15.596 1.00 57.40 376 MET B O 1
ATOM 3363 N N . LEU B 1 213 ? -9.108 -8.581 16.164 1.00 59.99 377 LEU B N 1
ATOM 3364 C CA . LEU B 1 213 ? -9.658 -9.636 17.006 1.00 60.55 377 LEU B CA 1
ATOM 3365 C C . LEU B 1 213 ? -10.315 -10.668 16.101 1.00 60.34 377 LEU B C 1
ATOM 3366 O O . LEU B 1 213 ? -10.248 -11.869 16.358 1.00 61.55 377 LEU B O 1
ATOM 3371 N N . ALA B 1 214 ? -10.942 -10.184 15.031 1.00 58.44 378 ALA B N 1
ATOM 3372 C CA . ALA B 1 214 ? -11.621 -11.046 14.074 1.00 56.18 378 ALA B CA 1
ATOM 3373 C C . ALA B 1 214 ? -10.623 -11.830 13.242 1.00 54.69 378 ALA B C 1
ATOM 3374 O O . ALA B 1 214 ? -10.802 -13.025 13.003 1.00 54.55 378 ALA B O 1
ATOM 3376 N N . ILE B 1 215 ? -9.574 -11.147 12.800 1.00 53.37 379 ILE B N 1
ATOM 3377 C CA . ILE B 1 215 ? -8.549 -11.779 11.987 1.00 52.16 379 ILE B CA 1
ATOM 3378 C C . ILE B 1 215 ? -7.880 -12.924 12.730 1.00 52.77 379 ILE B C 1
ATOM 3379 O O . ILE B 1 215 ? -7.595 -13.964 12.131 1.00 52.52 379 ILE B O 1
ATOM 3384 N N . HIS B 1 216 ? -7.631 -12.743 14.026 1.00 51.97 380 HIS B N 1
ATOM 3385 C CA . HIS B 1 216 ? -7.000 -13.801 14.806 1.00 52.76 380 HIS B CA 1
ATOM 3386 C C . HIS B 1 216 ? -7.953 -14.970 15.028 1.00 52.45 380 HIS B C 1
ATOM 3387 O O . HIS B 1 216 ? -7.532 -16.119 15.041 1.00 51.48 380 HIS B O 1
ATOM 3394 N N . LYS B 1 217 ? -9.237 -14.680 15.197 1.00 54.08 381 LYS B N 1
ATOM 3395 C CA . LYS B 1 217 ? -10.219 -15.742 15.375 1.00 55.23 381 LYS B CA 1
ATOM 3396 C C . LYS B 1 217 ? -10.202 -16.649 14.143 1.00 53.77 381 LYS B C 1
ATOM 3397 O O . LYS B 1 217 ? -10.181 -17.874 14.258 1.00 54.79 381 LYS B O 1
ATOM 3403 N N . LYS B 1 218 ? -10.209 -16.044 12.966 1.00 51.61 382 LYS B N 1
ATOM 3404 C CA . LYS B 1 218 ? -10.172 -16.807 11.725 1.00 52.57 382 LYS B CA 1
ATOM 3405 C C . LYS B 1 218 ? -8.848 -17.560 11.639 1.00 52.47 3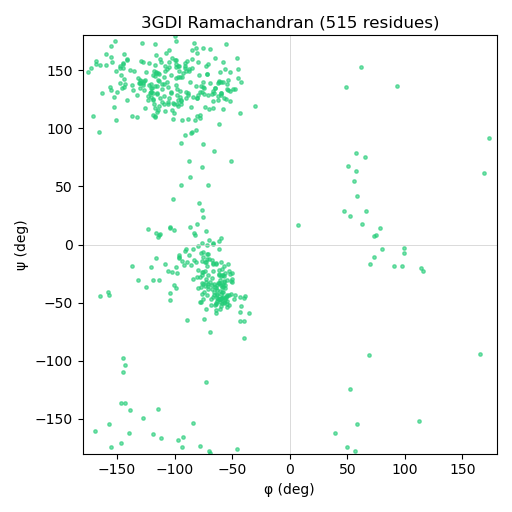82 LYS B C 1
ATOM 3406 O O . LYS B 1 218 ? -8.790 -18.690 11.161 1.00 51.63 382 LYS B O 1
ATOM 3412 N N . ILE B 1 219 ? -7.781 -16.919 12.104 1.00 53.22 383 ILE B N 1
ATOM 3413 C CA . ILE B 1 219 ? -6.461 -17.532 12.093 1.00 51.65 383 ILE B CA 1
ATOM 3414 C C . ILE B 1 219 ? -6.540 -18.807 12.915 1.00 53.24 383 ILE B C 1
ATOM 3415 O O . ILE B 1 219 ? -5.979 -19.839 12.542 1.00 53.92 383 ILE B O 1
ATOM 3420 N N . LEU B 1 220 ? -7.254 -18.731 14.033 1.00 54.82 384 LEU B N 1
ATOM 3421 C CA . LEU B 1 220 ? -7.426 -19.880 14.910 1.00 56.94 384 LEU B CA 1
ATOM 3422 C C . LEU B 1 220 ? -8.252 -20.940 14.182 1.00 57.64 384 LEU B C 1
ATOM 3423 O O . LEU B 1 220 ? -7.913 -22.124 14.200 1.00 57.90 384 LEU B O 1
ATOM 3428 N N . GLN B 1 221 ? -9.331 -20.498 13.538 1.00 57.44 385 GLN B N 1
ATOM 3429 C CA . GLN B 1 221 ? -10.214 -21.391 12.796 1.00 57.99 385 GLN B CA 1
ATOM 3430 C C . GLN B 1 221 ? -9.525 -21.964 11.565 1.00 56.37 385 GLN B C 1
ATOM 3431 O O . GLN B 1 221 ? -9.839 -23.069 11.134 1.00 58.94 385 GLN B O 1
ATOM 3437 N N . ALA B 1 222 ? -8.575 -21.222 11.008 1.00 52.69 386 ALA B N 1
ATOM 3438 C CA . ALA B 1 222 ? -7.883 -21.660 9.803 1.00 49.25 386 ALA B CA 1
ATOM 3439 C C . ALA B 1 222 ? -6.909 -22.812 9.981 1.00 47.70 386 ALA B C 1
ATOM 3440 O O . ALA B 1 222 ? -6.533 -23.458 9.003 1.00 46.02 386 ALA B O 1
ATOM 3442 N N . GLY B 1 223 ? -6.488 -23.055 11.218 1.00 46.84 387 GLY B N 1
ATOM 3443 C CA . GLY B 1 223 ? -5.546 -24.130 11.483 1.00 46.62 387 GLY B CA 1
ATOM 3444 C C . GLY B 1 223 ? -4.272 -24.119 10.644 1.00 47.54 387 GLY B C 1
ATOM 3445 O O . GLY B 1 223 ? -3.645 -25.157 10.449 1.00 50.04 387 GLY B O 1
ATOM 3446 N N . GLY B 1 224 ? -3.870 -22.962 10.142 1.00 46.56 388 GLY B N 1
A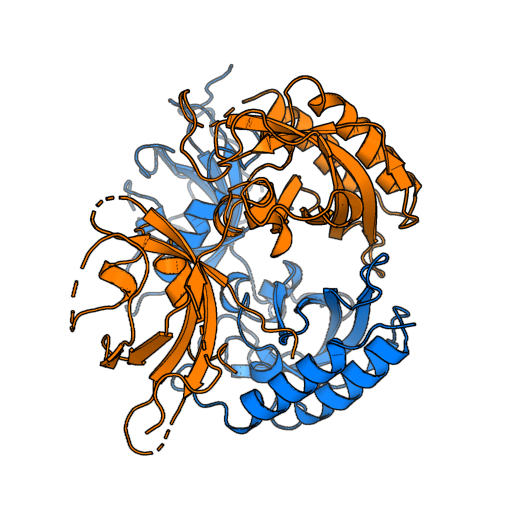TOM 3447 C CA . GLY B 1 224 ? -2.663 -22.914 9.338 1.00 46.72 388 GLY B CA 1
ATOM 3448 C C . GLY B 1 224 ? -2.908 -22.550 7.885 1.00 47.69 388 GLY B C 1
ATOM 3449 O O . GLY B 1 224 ? -1.990 -22.108 7.195 1.00 48.00 388 GLY B O 1
ATOM 3450 N N . GLN B 1 225 ? -4.143 -22.728 7.419 1.00 47.05 389 GLN B N 1
ATOM 3451 C CA . GLN B 1 225 ? -4.497 -22.416 6.037 1.00 45.85 389 GLN B CA 1
ATOM 3452 C C . GLN B 1 225 ? -4.489 -20.909 5.837 1.00 45.70 389 GLN B C 1
ATOM 3453 O O . GLN B 1 225 ? -5.281 -20.179 6.439 1.00 45.86 389 GLN B O 1
ATOM 3459 N N . PRO B 1 226 ? -3.591 -20.422 4.979 1.00 45.86 390 PRO B N 1
ATOM 3460 C CA . PRO B 1 226 ? -3.479 -18.988 4.699 1.00 46.22 390 PRO B CA 1
ATOM 3461 C C . PRO B 1 226 ? -4.742 -18.376 4.107 1.00 46.42 390 PRO B C 1
ATOM 3462 O O . PRO B 1 226 ? -5.487 -19.038 3.391 1.00 46.88 390 PRO B O 1
ATOM 3466 N N . PHE B 1 227 ? -4.985 -17.108 4.420 1.00 49.24 391 PHE B N 1
ATOM 3467 C CA . PHE B 1 227 ? -6.133 -16.385 3.863 1.00 50.56 391 PHE B CA 1
ATOM 3468 C C . PHE B 1 227 ? -5.801 -14.892 3.687 1.00 52.25 391 PHE B C 1
ATOM 3469 O O . PHE B 1 227 ? -4.960 -14.340 4.406 1.00 52.12 391 PHE B O 1
ATOM 3477 N N . ASP B 1 228 ? -6.447 -14.251 2.714 1.00 53.77 392 ASP B N 1
ATOM 3478 C CA . ASP B 1 228 ? -6.220 -12.831 2.441 1.00 54.82 392 ASP B CA 1
ATOM 3479 C C . ASP B 1 228 ? -7.235 -11.981 3.190 1.00 57.05 392 ASP B C 1
ATOM 3480 O O . ASP B 1 228 ? -8.386 -12.365 3.334 1.00 57.96 392 ASP B O 1
ATOM 3485 N N . TYR B 1 229 ? -6.816 -10.820 3.669 1.00 61.19 393 TYR B N 1
ATOM 3486 C CA . TYR B 1 229 ? -7.743 -9.961 4.381 1.00 65.66 393 TYR B CA 1
ATOM 3487 C C . TYR B 1 229 ? -7.798 -8.571 3.773 1.00 67.41 393 TYR B C 1
ATOM 3488 O O . TYR B 1 229 ? -6.804 -8.085 3.231 1.00 67.89 393 TYR B O 1
ATOM 3497 N N . SER B 1 230 ? -8.975 -7.948 3.868 1.00 68.59 394 SER B N 1
ATOM 3498 C CA . SER B 1 230 ? -9.219 -6.604 3.343 1.00 68.03 394 SER B CA 1
ATOM 3499 C C . SER B 1 230 ? -8.083 -5.664 3.735 1.00 67.38 394 SER B C 1
ATOM 3500 O O . SER B 1 230 ? -7.109 -6.087 4.356 1.00 70.69 394 SER B O 1
ATOM 3503 N N . PRO B 1 231 ? -8.189 -4.371 3.397 1.00 64.96 395 PRO B N 1
ATOM 3504 C CA . PRO B 1 231 ? -7.096 -3.466 3.760 1.00 61.66 395 PRO B CA 1
ATOM 3505 C C . PRO B 1 231 ? -6.935 -3.181 5.250 1.00 59.27 395 PRO B C 1
ATOM 3506 O O . PRO B 1 231 ? -7.911 -3.005 5.967 1.00 59.33 395 PRO B O 1
ATOM 3510 N N . ILE B 1 232 ? -5.693 -3.144 5.711 1.00 58.24 396 ILE B N 1
ATOM 3511 C CA . ILE B 1 232 ? -5.403 -2.802 7.098 1.00 57.87 396 ILE B CA 1
ATOM 3512 C C . ILE B 1 232 ? -4.370 -1.688 6.993 1.00 57.53 396 ILE B C 1
ATOM 3513 O O . ILE B 1 232 ? -3.491 -1.740 6.127 1.00 54.69 396 ILE B O 1
ATOM 3518 N N . ARG B 1 233 ? -4.497 -0.666 7.839 1.00 57.23 397 ARG B N 1
ATOM 3519 C CA . ARG B 1 233 ? -3.564 0.461 7.811 1.00 57.21 397 ARG B CA 1
ATOM 3520 C C . ARG B 1 233 ? -2.415 0.329 8.804 1.00 54.70 397 ARG B C 1
ATOM 3521 O O . ARG B 1 233 ? -2.634 0.141 10.005 1.00 52.14 397 ARG B O 1
ATOM 3529 N N . PHE B 1 234 ? -1.197 0.459 8.281 1.00 51.74 398 PHE B N 1
ATOM 3530 C CA . PHE B 1 234 ? 0.022 0.326 9.073 1.00 51.52 398 PHE B CA 1
ATOM 3531 C C . PHE B 1 234 ? 0.818 1.640 9.153 1.00 52.36 398 PHE B C 1
ATOM 3532 O O . PHE B 1 234 ? 1.102 2.268 8.133 1.00 51.70 398 PHE B O 1
ATOM 3540 N N . ARG B 1 235 ? 1.194 2.033 10.368 1.00 52.69 399 ARG B N 1
ATOM 3541 C CA . ARG B 1 235 ? 1.941 3.263 10.587 1.00 53.31 399 ARG B CA 1
ATOM 3542 C C . ARG B 1 235 ? 3.417 3.092 10.229 1.00 52.93 399 ARG B C 1
ATOM 3543 O O . ARG B 1 235 ? 4.048 2.123 10.637 1.00 56.36 399 ARG B O 1
ATOM 3551 N N . THR B 1 236 ? 3.966 4.021 9.458 1.00 51.48 400 THR B N 1
ATOM 3552 C CA . THR B 1 236 ? 5.372 3.945 9.086 1.00 52.12 400 THR B CA 1
ATOM 3553 C C . THR B 1 236 ? 6.188 4.857 10.005 1.00 53.78 400 THR B C 1
ATOM 3554 O O . THR B 1 236 ? 5.633 5.584 10.835 1.00 55.35 400 THR B O 1
ATOM 3558 N N . ARG B 1 237 ? 7.505 4.819 9.852 1.00 54.39 401 ARG B N 1
ATOM 3559 C CA . ARG B 1 237 ? 8.397 5.615 10.682 1.00 56.11 401 ARG B CA 1
ATOM 3560 C C . ARG B 1 237 ? 8.172 7.130 10.645 1.00 55.14 401 ARG B C 1
ATOM 3561 O O . ARG B 1 237 ? 8.254 7.782 11.687 1.00 52.85 401 ARG B O 1
ATOM 3569 N N . ASN B 1 238 ? 7.895 7.696 9.468 1.00 53.12 402 ASN B N 1
ATOM 3570 C CA . ASN B 1 238 ? 7.680 9.142 9.384 1.00 52.18 402 ASN B CA 1
ATOM 3571 C C . ASN B 1 238 ? 6.316 9.586 9.902 1.00 51.88 402 ASN B C 1
ATOM 3572 O O . ASN B 1 238 ? 5.992 10.768 9.871 1.00 52.65 402 ASN B O 1
ATOM 3577 N N . GLY B 1 239 ? 5.520 8.638 10.385 1.00 51.86 403 GLY B N 1
ATOM 3578 C CA . GLY B 1 239 ? 4.214 8.976 10.918 1.00 50.92 403 GLY B CA 1
ATOM 3579 C C . GLY B 1 239 ? 3.040 8.752 9.986 1.00 51.85 403 GLY B C 1
ATOM 3580 O O . GLY B 1 239 ? 1.894 8.890 10.403 1.00 52.37 403 GLY B O 1
ATOM 3581 N N . GLU B 1 240 ? 3.308 8.407 8.731 1.00 51.66 404 GLU B N 1
ATOM 3582 C CA . GLU B 1 240 ? 2.237 8.175 7.763 1.00 52.53 404 GLU B CA 1
ATOM 3583 C C . GLU B 1 240 ? 1.790 6.722 7.715 1.00 51.95 404 GLU B C 1
ATOM 3584 O O . GLU B 1 240 ? 2.568 5.805 7.981 1.00 52.04 404 GLU B O 1
ATOM 3590 N N . TYR B 1 241 ? 0.531 6.528 7.350 1.00 51.65 405 TYR B N 1
ATOM 3591 C CA . TYR B 1 241 ? -0.049 5.198 7.242 1.00 51.60 405 TYR B CA 1
ATOM 3592 C C . TYR B 1 241 ? -0.057 4.694 5.808 1.00 49.68 405 TYR B C 1
ATOM 3593 O O . TYR B 1 241 ? -0.435 5.418 4.885 1.00 50.46 405 TYR B O 1
ATOM 3602 N N . ILE B 1 242 ? 0.373 3.449 5.631 1.00 46.75 406 ILE B N 1
ATOM 3603 C CA . ILE B 1 242 ? 0.349 2.813 4.330 1.00 43.28 406 ILE B CA 1
ATOM 3604 C C . ILE B 1 242 ? -0.766 1.778 4.445 1.00 43.55 406 ILE B C 1
ATOM 3605 O O . ILE B 1 242 ? -1.075 1.310 5.553 1.00 42.44 406 ILE B O 1
ATOM 3610 N N . THR B 1 243 ? -1.380 1.432 3.316 1.00 42.99 407 THR B N 1
ATOM 3611 C CA . THR B 1 243 ? -2.477 0.465 3.304 1.00 43.53 407 THR B CA 1
ATOM 3612 C C . THR B 1 243 ? -2.001 -0.890 2.790 1.00 44.98 407 THR B C 1
ATOM 3613 O O . THR B 1 243 ? -1.380 -0.985 1.734 1.00 45.54 407 THR B O 1
ATOM 3617 N N . LEU B 1 244 ? -2.326 -1.947 3.524 1.00 46.59 408 LEU B N 1
ATOM 3618 C CA . LEU B 1 244 ? -1.857 -3.275 3.159 1.00 46.30 408 LEU B CA 1
ATOM 3619 C C . LEU B 1 244 ? -2.890 -4.346 2.835 1.00 47.01 408 LEU B C 1
ATOM 3620 O O . LEU B 1 244 ? -3.976 -4.392 3.414 1.00 48.00 408 LEU B O 1
ATOM 3625 N N . ASP B 1 245 ? -2.519 -5.205 1.891 1.00 47.85 409 ASP B N 1
ATOM 3626 C CA . ASP B 1 245 ? -3.317 -6.361 1.504 1.00 48.71 409 ASP B CA 1
ATOM 3627 C C . ASP B 1 245 ? -2.544 -7.419 2.278 1.00 48.69 409 ASP B C 1
ATOM 3628 O O . ASP B 1 245 ? -1.380 -7.681 1.971 1.00 48.41 409 ASP B O 1
ATOM 3633 N N . THR B 1 246 ? -3.169 -8.019 3.284 1.00 48.87 410 THR B N 1
ATOM 3634 C CA . THR B 1 246 ? -2.462 -8.994 4.110 1.00 48.35 410 THR B CA 1
ATOM 3635 C C . THR B 1 246 ? -2.881 -10.451 3.999 1.00 47.44 410 THR B C 1
ATOM 3636 O O . THR B 1 246 ? -4.067 -10.756 3.945 1.00 48.77 410 THR B O 1
ATOM 3640 N N . SER B 1 247 ? -1.893 -11.342 3.967 1.00 46.01 411 SER B N 1
ATOM 3641 C CA . SER B 1 247 ? -2.135 -12.786 3.928 1.00 44.97 411 SER B CA 1
ATOM 3642 C C . SER B 1 247 ? -1.712 -13.277 5.315 1.00 44.53 411 SER B C 1
ATOM 3643 O O . SER B 1 247 ? -0.565 -13.092 5.712 1.00 41.98 411 SER B O 1
ATOM 3646 N N . TRP B 1 248 ? -2.629 -13.887 6.056 1.00 43.38 412 TRP B N 1
ATOM 3647 C CA . TRP B 1 248 ? -2.304 -14.369 7.389 1.00 43.62 412 TRP B CA 1
ATOM 3648 C C . TRP B 1 248 ? -2.216 -15.886 7.522 1.00 44.94 412 TRP B C 1
ATOM 3649 O O . TRP B 1 248 ? -2.908 -16.630 6.822 1.00 45.80 412 TRP B O 1
ATOM 3660 N N . SER B 1 249 ? -1.356 -16.338 8.431 1.00 43.39 413 SER B N 1
ATOM 3661 C CA . SER B 1 249 ? -1.209 -17.759 8.704 1.00 42.73 413 SER B CA 1
ATOM 3662 C C . SER B 1 249 ? -0.664 -17.958 10.117 1.00 42.34 413 SER B C 1
ATOM 3663 O O . SER B 1 249 ? -0.528 -17.001 10.877 1.00 42.03 413 SER B O 1
ATOM 3666 N N . SER B 1 250 ? -0.365 -19.198 10.479 1.00 41.36 414 SER B N 1
ATOM 3667 C CA . SER B 1 250 ? 0.177 -19.454 11.803 1.00 41.60 414 SER B CA 1
ATOM 3668 C C . SER B 1 250 ? 1.025 -20.714 11.884 1.00 40.66 414 SER B C 1
ATOM 3669 O O . SER B 1 250 ? 0.916 -21.613 11.044 1.00 40.75 414 SER B O 1
ATOM 3672 N N . PHE B 1 251 ? 1.898 -20.742 12.886 1.00 39.35 415 PHE B N 1
ATOM 3673 C CA . PHE B 1 251 ? 2.754 -21.885 13.144 1.00 39.84 415 PHE B CA 1
ATOM 3674 C C . PHE B 1 251 ? 2.185 -22.519 14.417 1.00 42.83 415 PHE B C 1
ATOM 3675 O O . PHE B 1 251 ? 2.194 -21.914 15.497 1.00 43.41 415 PHE B O 1
ATOM 3683 N N . ILE B 1 252 ? 1.681 -23.738 14.269 1.00 42.95 416 ILE B N 1
ATOM 3684 C CA . ILE B 1 252 ? 1.063 -24.479 15.356 1.00 42.50 416 ILE B CA 1
ATOM 3685 C C . ILE B 1 252 ? 2.004 -25.516 15.955 1.00 42.05 416 ILE B C 1
ATOM 3686 O O . ILE B 1 252 ? 2.479 -26.399 15.241 1.00 42.62 416 ILE B O 1
ATOM 3691 N N . ASN B 1 253 ? 2.284 -25.417 17.251 1.00 40.24 417 ASN B N 1
ATOM 3692 C CA . ASN B 1 253 ? 3.132 -26.418 17.892 1.00 41.74 417 ASN B CA 1
ATOM 3693 C C . ASN B 1 253 ? 2.420 -27.769 17.641 1.00 43.39 417 ASN B C 1
ATOM 3694 O O . ASN B 1 253 ? 1.242 -27.926 17.959 1.00 42.11 417 ASN B O 1
ATOM 3699 N N . PRO B 1 254 ? 3.130 -28.755 17.072 1.00 44.71 418 PRO B N 1
ATOM 3700 C CA . PRO B 1 254 ? 2.573 -30.079 16.765 1.00 46.81 418 PRO B CA 1
ATOM 3701 C C . PRO B 1 254 ? 2.195 -30.986 17.934 1.00 49.21 418 PRO B C 1
ATOM 3702 O O . PRO B 1 254 ? 1.508 -31.990 17.742 1.00 50.37 418 PRO B O 1
ATOM 3706 N N . TRP B 1 255 ? 2.629 -30.642 19.140 1.00 50.08 419 TRP B N 1
ATOM 3707 C CA . TRP B 1 255 ? 2.361 -31.490 20.289 1.00 48.13 419 TRP B CA 1
ATOM 3708 C C . TRP B 1 255 ? 1.272 -30.951 21.182 1.00 48.79 419 TRP B C 1
ATOM 3709 O O . TRP B 1 255 ? 0.429 -31.702 21.647 1.00 51.11 419 TRP B O 1
ATOM 3720 N N . SER B 1 256 ? 1.282 -29.648 21.419 1.00 48.62 420 SER B N 1
ATOM 3721 C CA . SER B 1 256 ? 0.271 -29.036 22.265 1.00 47.50 420 SER B CA 1
ATOM 3722 C C . SER B 1 256 ? -0.869 -28.452 21.419 1.00 47.83 420 SER B C 1
ATOM 3723 O O . SER B 1 256 ? -1.909 -28.034 21.939 1.00 47.35 420 SER B O 1
ATOM 3726 N N . ARG B 1 257 ? -0.659 -28.430 20.109 1.00 47.12 421 ARG B N 1
ATOM 3727 C CA . ARG B 1 257 ? -1.637 -27.900 19.164 1.00 45.80 421 ARG B CA 1
ATOM 3728 C C . ARG B 1 257 ? -1.946 -26.426 19.345 1.00 44.61 421 ARG B C 1
ATOM 3729 O O . ARG B 1 257 ? -2.952 -25.949 18.850 1.00 43.59 421 ARG B O 1
ATOM 3737 N N . LYS B 1 258 ? -1.088 -25.702 20.054 1.00 45.75 422 LYS B N 1
ATOM 3738 C CA . LYS B 1 258 ? -1.304 -24.269 20.249 1.00 47.12 422 LYS B CA 1
ATOM 3739 C C . LYS B 1 258 ? -0.451 -23.470 19.268 1.00 46.11 422 LYS B C 1
ATOM 3740 O O . LYS B 1 258 ? 0.604 -23.927 18.828 1.00 45.77 422 LYS B O 1
ATOM 3746 N N . ILE B 1 259 ? -0.914 -22.276 18.920 1.00 45.93 423 ILE B N 1
ATOM 3747 C CA . ILE B 1 259 ? -0.170 -21.426 17.998 1.00 45.71 423 ILE B CA 1
ATOM 3748 C C . ILE B 1 259 ? 1.041 -20.814 18.699 1.00 46.29 423 ILE B C 1
ATOM 3749 O O . ILE B 1 259 ? 0.923 -20.253 19.792 1.00 48.17 423 ILE B O 1
ATOM 3754 N N . SER B 1 260 ? 2.205 -20.949 18.065 1.00 45.08 424 SER B N 1
ATOM 3755 C CA . SER B 1 260 ? 3.454 -20.419 18.590 1.00 41.71 424 SER B CA 1
ATOM 3756 C C . SER B 1 260 ? 3.773 -19.085 17.908 1.00 41.63 424 SER B C 1
ATOM 3757 O O . SER B 1 260 ? 4.295 -18.168 18.539 1.00 42.15 424 SER B O 1
ATOM 3760 N N . PHE B 1 261 ? 3.477 -18.986 16.614 1.00 38.58 425 PHE B N 1
ATOM 3761 C CA . PHE B 1 261 ? 3.721 -17.745 15.876 1.00 36.65 425 PHE B CA 1
ATOM 3762 C C . PHE B 1 261 ? 2.647 -17.461 14.836 1.00 37.28 425 PHE B C 1
ATOM 3763 O O . PHE B 1 261 ? 2.146 -18.376 14.174 1.00 36.76 425 PHE B O 1
ATOM 3771 N N . ILE B 1 262 ? 2.302 -16.186 14.698 1.00 36.19 426 ILE B N 1
ATOM 3772 C CA . ILE B 1 262 ? 1.356 -15.744 13.689 1.00 34.59 426 ILE B CA 1
ATOM 3773 C C . ILE B 1 262 ? 2.245 -15.081 12.636 1.00 37.23 426 ILE B C 1
ATOM 3774 O O . ILE B 1 262 ? 3.043 -14.193 12.958 1.00 38.15 426 ILE B O 1
ATOM 3779 N N . ILE B 1 263 ? 2.124 -15.507 11.386 1.00 37.77 427 ILE B N 1
ATOM 3780 C CA . ILE B 1 263 ? 2.926 -14.926 10.308 1.00 37.23 427 ILE B CA 1
ATOM 3781 C C . ILE B 1 263 ? 2.062 -14.205 9.279 1.00 38.13 427 ILE B C 1
ATOM 3782 O O . ILE B 1 263 ? 1.011 -14.703 8.869 1.00 39.58 427 ILE B O 1
ATOM 3787 N N . GLY B 1 264 ? 2.500 -13.025 8.862 1.00 36.41 428 GLY B N 1
ATOM 3788 C CA . GLY B 1 264 ? 1.727 -12.274 7.899 1.00 35.75 428 GLY B CA 1
ATOM 3789 C C . GLY B 1 264 ? 2.582 -11.861 6.727 1.00 37.06 428 GLY B C 1
ATOM 3790 O O . GLY B 1 264 ? 3.722 -11.449 6.915 1.00 39.21 428 GLY B O 1
ATOM 3791 N N . ARG B 1 265 ? 2.048 -11.988 5.519 1.00 36.66 429 ARG B N 1
ATOM 3792 C CA . ARG B 1 265 ? 2.774 -11.595 4.324 1.00 40.64 429 ARG B CA 1
ATOM 3793 C C . ARG B 1 265 ? 1.979 -10.416 3.793 1.00 43.02 429 ARG B C 1
ATOM 3794 O O . ARG B 1 265 ? 0.803 -10.549 3.463 1.00 44.87 429 ARG B O 1
ATOM 3802 N N . HIS B 1 266 ? 2.621 -9.261 3.719 1.00 43.19 430 HIS B N 1
ATOM 3803 C CA . HIS B 1 266 ? 1.942 -8.060 3.295 1.00 45.15 430 HIS B CA 1
ATOM 3804 C C . HIS B 1 266 ? 2.429 -7.486 1.967 1.00 47.66 430 HIS B C 1
ATOM 3805 O O . HIS B 1 266 ? 3.603 -7.597 1.606 1.00 46.26 430 HIS B O 1
ATOM 3812 N N . LYS B 1 267 ? 1.492 -6.886 1.240 1.00 48.80 431 LYS B N 1
ATOM 3813 C CA . LYS B 1 267 ? 1.770 -6.265 -0.042 1.00 49.79 431 LYS B CA 1
ATOM 3814 C C . LYS B 1 267 ? 1.378 -4.810 0.155 1.00 49.09 431 LYS B C 1
ATOM 3815 O O . LYS B 1 267 ? 0.298 -4.526 0.684 1.00 48.02 431 LYS B O 1
ATOM 3821 N N . VAL B 1 268 ? 2.251 -3.890 -0.234 1.00 47.29 432 VAL B N 1
ATOM 3822 C CA . VAL B 1 268 ? 1.936 -2.477 -0.087 1.00 48.28 432 VAL B CA 1
ATOM 3823 C C . VAL B 1 268 ? 1.200 -1.994 -1.345 1.00 50.46 432 VAL B C 1
ATOM 3824 O O . VAL B 1 268 ? 1.800 -1.858 -2.415 1.00 50.54 432 VAL B O 1
ATOM 3828 N N . ARG B 1 269 ? -0.101 -1.743 -1.211 1.00 52.13 433 ARG B N 1
ATOM 3829 C CA . ARG B 1 269 ? -0.916 -1.283 -2.333 1.00 55.27 433 ARG B CA 1
ATOM 3830 C C . ARG B 1 269 ? -1.087 0.244 -2.388 1.00 55.10 433 ARG B C 1
ATOM 3831 O O . ARG B 1 269 ? -1.590 0.783 -3.373 1.00 57.75 433 ARG B O 1
ATOM 3839 N N . VAL B 1 270 ? -0.689 0.929 -1.322 1.00 54.16 434 VAL B N 1
ATOM 3840 C CA . VAL B 1 270 ? -0.772 2.386 -1.234 1.00 52.45 434 VAL B CA 1
ATOM 3841 C C . VAL B 1 270 ? 0.339 2.907 -0.315 1.00 51.37 434 VAL B C 1
ATOM 3842 O O . VAL B 1 270 ? 0.291 2.756 0.905 1.00 48.51 434 VAL B O 1
ATOM 3846 N N . GLY B 1 271 ? 1.348 3.520 -0.918 1.00 52.04 435 GLY B N 1
ATOM 3847 C CA . GLY B 1 271 ? 2.452 4.052 -0.145 1.00 51.06 435 GLY B CA 1
ATOM 3848 C C . GLY B 1 271 ? 2.110 5.362 0.530 1.00 50.32 435 GLY B C 1
ATOM 3849 O O . GLY B 1 271 ? 0.957 5.794 0.515 1.00 49.65 435 GLY B O 1
ATOM 3850 N N . PRO B 1 272 ? 3.098 6.009 1.163 1.00 50.46 436 PRO B N 1
ATOM 3851 C CA . PRO B 1 272 ? 2.873 7.284 1.842 1.00 50.18 436 PRO B CA 1
ATOM 3852 C C . PRO B 1 272 ? 3.075 8.478 0.900 1.00 50.73 436 PRO B C 1
ATOM 3853 O O . PRO B 1 272 ? 3.756 8.370 -0.136 1.00 49.05 436 PRO B O 1
ATOM 3857 N N . LEU B 1 273 ? 2.473 9.609 1.261 1.00 50.44 437 LEU B N 1
ATOM 3858 C CA . LEU B 1 273 ? 2.589 10.822 0.461 1.00 51.49 437 LEU B CA 1
ATOM 3859 C C . LEU B 1 273 ? 4.046 11.288 0.426 1.00 51.93 437 LEU B C 1
ATOM 3860 O O . LEU B 1 273 ? 4.583 11.575 -0.643 1.00 53.25 437 LEU B O 1
ATOM 3865 N N . ASN B 1 274 ? 4.685 11.362 1.594 1.00 52.84 438 ASN B N 1
ATOM 3866 C CA . ASN B 1 274 ? 6.094 11.758 1.676 1.00 53.26 438 ASN B CA 1
ATOM 3867 C C . ASN B 1 274 ? 6.910 10.505 1.376 1.00 54.52 438 ASN B C 1
ATOM 3868 O O . ASN B 1 274 ? 6.983 9.595 2.196 1.00 56.74 438 ASN B O 1
ATOM 3873 N N . GLU B 1 275 ? 7.513 10.460 0.193 1.00 55.44 439 GLU B N 1
ATOM 3874 C CA . GLU B 1 275 ? 8.295 9.307 -0.247 1.00 57.58 439 GLU B CA 1
ATOM 3875 C C . GLU B 1 275 ? 9.450 8.880 0.649 1.00 59.09 439 GLU B C 1
ATOM 3876 O O . GLU B 1 275 ? 9.940 7.764 0.520 1.00 59.91 439 GLU B O 1
ATOM 3882 N N . ASP B 1 276 ? 9.910 9.765 1.526 1.00 60.42 440 ASP B N 1
ATOM 3883 C CA . ASP B 1 276 ? 11.019 9.440 2.421 1.00 61.75 440 ASP B CA 1
ATOM 3884 C C . ASP B 1 276 ? 10.452 8.875 3.719 1.00 62.12 440 ASP B C 1
ATOM 3885 O O . ASP B 1 276 ? 10.106 9.617 4.645 1.00 60.68 440 ASP B O 1
ATOM 3890 N N . VAL B 1 277 ? 10.373 7.549 3.768 1.00 61.91 441 VAL B N 1
ATOM 3891 C CA . VAL B 1 277 ? 9.817 6.823 4.905 1.00 61.94 441 VAL B CA 1
ATOM 3892 C C . VAL B 1 277 ? 10.705 6.777 6.157 1.00 63.02 441 VAL B C 1
ATOM 3893 O O . VAL B 1 277 ? 10.233 6.451 7.250 1.00 61.63 441 VAL B O 1
ATOM 3897 N N . PHE B 1 278 ? 11.981 7.119 6.008 1.00 64.49 442 PHE B N 1
ATOM 3898 C CA . PHE B 1 278 ? 12.902 7.096 7.139 1.00 67.31 442 PHE B CA 1
ATOM 3899 C C . PHE B 1 278 ? 12.887 8.384 7.967 1.00 70.56 442 PHE B C 1
ATOM 3900 O O . PHE B 1 278 ? 13.344 8.400 9.117 1.00 71.26 442 PHE B O 1
ATOM 3908 N N . ALA B 1 279 ? 12.353 9.456 7.389 1.00 73.57 443 ALA B N 1
ATOM 3909 C CA . ALA B 1 279 ? 12.289 10.742 8.073 1.00 76.50 443 ALA B CA 1
ATOM 3910 C C . ALA B 1 279 ? 11.526 10.642 9.389 1.00 79.09 443 ALA B C 1
ATOM 3911 O O . ALA B 1 279 ? 10.716 9.737 9.581 1.00 79.79 443 ALA B O 1
ATOM 3913 N N . ALA B 1 280 ? 11.793 11.579 10.292 1.00 82.32 444 ALA B N 1
ATOM 3914 C CA . ALA B 1 280 ? 11.126 11.607 11.590 1.00 85.86 444 ALA B CA 1
ATOM 3915 C C . ALA B 1 280 ? 9.663 12.024 11.435 1.00 88.32 444 ALA B C 1
ATOM 3916 O O . ALA B 1 280 ? 9.298 12.705 10.472 1.00 87.33 444 ALA B O 1
ATOM 3918 N N . PRO B 1 281 ? 8.834 11.617 12.393 1.00 91.38 445 PRO B N 1
ATOM 3919 C CA . PRO B 1 281 ? 7.406 11.927 12.364 1.00 94.71 445 PRO B CA 1
ATOM 3920 C C . PRO B 1 281 ? 7.047 13.303 12.931 1.00 97.61 445 PRO B C 1
ATOM 3921 O O . PRO B 1 281 ? 7.418 13.641 14.058 1.00 97.81 445 PRO B O 1
ATOM 3923 N N . PRO B 1 282 ? 6.302 14.110 12.154 1.00 100.23 446 PRO B N 1
ATOM 3924 C CA . PRO B 1 282 ? 5.880 15.453 12.562 1.00 102.83 446 PRO B CA 1
ATOM 3925 C C . PRO B 1 282 ? 4.816 15.428 13.660 1.00 105.59 446 PRO B C 1
ATOM 3926 O O . PRO B 1 282 ? 3.770 16.072 13.543 1.00 106.01 446 PRO B O 1
ATOM 3930 N N . CYS B 1 283 ? 5.093 14.681 14.723 1.00 108.43 447 CYS B N 1
ATOM 3931 C CA . CYS B 1 283 ? 4.171 14.569 15.846 1.00 111.44 447 CYS B CA 1
ATOM 3932 C C . CYS B 1 283 ? 4.822 13.739 16.954 1.00 112.91 447 CYS B C 1
ATOM 3933 O O . CYS B 1 283 ? 5.619 12.839 16.680 1.00 112.90 447 CYS B O 1
ATOM 3936 N N . PRO B 1 284 ? 4.496 14.037 18.224 1.00 114.23 448 PRO B N 1
ATOM 3937 C CA . PRO B 1 284 ? 5.060 13.309 19.364 1.00 114.83 448 PRO B CA 1
ATOM 3938 C C . PRO B 1 284 ? 5.066 11.792 19.172 1.00 115.23 448 PRO B C 1
ATOM 3939 O O . PRO B 1 284 ? 4.218 11.244 18.464 1.00 115.22 448 PRO B O 1
ATOM 3943 N N . GLU B 1 285 ? 6.029 11.124 19.804 1.00 115.53 449 GLU B N 1
ATOM 3944 C CA . GLU B 1 285 ? 6.162 9.672 19.712 1.00 115.38 449 GLU B CA 1
ATOM 3945 C C . GLU B 1 285 ? 5.436 8.984 20.865 1.00 115.19 449 GLU B C 1
ATOM 3946 O O . GLU B 1 285 ? 4.315 8.497 20.706 1.00 114.94 449 GLU B O 1
ATOM 3948 N N . PRO B 1 291 ? -4.140 1.977 26.529 1.00 88.57 455 PRO B N 1
ATOM 3949 C CA . PRO B 1 291 ? -4.995 1.220 27.450 1.00 87.97 455 PRO B CA 1
ATOM 3950 C C . PRO B 1 291 ? -5.953 0.285 26.719 1.00 86.96 455 PRO B C 1
ATOM 3951 O O . PRO B 1 291 ? -6.129 -0.867 27.115 1.00 85.89 455 PRO B O 1
ATOM 3955 N N . SER B 1 292 ? -6.570 0.787 25.652 1.00 86.13 456 SER B N 1
ATOM 3956 C CA . SER B 1 292 ? -7.496 -0.016 24.861 1.00 84.72 456 SER B CA 1
ATOM 3957 C C . SER B 1 292 ? -6.671 -0.968 24.010 1.00 82.95 456 SER B C 1
ATOM 3958 O O . SER B 1 292 ? -7.139 -2.041 23.621 1.00 82.68 456 SER B O 1
ATOM 3961 N N . VAL B 1 293 ? -5.440 -0.559 23.715 1.00 80.54 457 VAL B N 1
ATOM 3962 C CA . VAL B 1 293 ? -4.536 -1.394 22.936 1.00 78.15 457 VAL B CA 1
ATOM 3963 C C . VAL B 1 293 ? -4.072 -2.491 23.883 1.00 77.19 457 VAL B C 1
ATOM 3964 O O . VAL B 1 293 ? -3.978 -3.656 23.509 1.00 77.26 457 VAL B O 1
ATOM 3968 N N . GLN B 1 294 ? -3.805 -2.104 25.124 1.00 77.11 458 GLN B N 1
ATOM 3969 C CA . GLN B 1 294 ? -3.363 -3.041 26.143 1.00 78.10 458 GLN B CA 1
ATOM 3970 C C . GLN B 1 294 ? -4.436 -4.081 26.421 1.00 77.80 458 GLN B C 1
ATOM 3971 O O . GLN B 1 294 ? -4.151 -5.276 26.501 1.00 78.59 458 GLN B O 1
ATOM 3977 N N . GLU B 1 295 ? -5.675 -3.626 26.569 1.00 77.18 459 GLU B N 1
ATOM 3978 C CA . GLU B 1 295 ? -6.778 -4.537 26.850 1.00 76.49 459 GLU B CA 1
ATOM 3979 C C . GLU B 1 295 ? -7.088 -5.438 25.659 1.00 74.54 459 GLU B C 1
ATOM 3980 O O . GLU B 1 295 ? -7.238 -6.650 25.816 1.00 74.23 459 GLU B O 1
ATOM 3986 N N . LEU B 1 296 ? -7.171 -4.845 24.472 1.00 72.18 460 LEU B N 1
ATOM 3987 C CA . LEU B 1 296 ? -7.467 -5.601 23.262 1.00 70.30 460 LEU B CA 1
ATOM 3988 C C . LEU B 1 296 ? -6.443 -6.720 23.107 1.00 69.68 460 LEU B C 1
ATOM 3989 O O . LEU B 1 296 ? -6.788 -7.866 22.818 1.00 69.67 460 LEU B O 1
ATOM 3994 N N . THR B 1 297 ? -5.179 -6.372 23.305 1.00 67.30 461 THR B N 1
ATOM 3995 C CA . THR B 1 297 ? -4.091 -7.328 23.203 1.00 65.18 461 THR B CA 1
ATOM 3996 C C . THR B 1 297 ? -4.327 -8.509 24.138 1.00 65.64 461 THR B C 1
ATOM 3997 O O . THR B 1 297 ? -3.992 -9.651 23.818 1.00 64.82 461 THR B O 1
ATOM 4001 N N . GLU B 1 298 ? -4.919 -8.239 25.294 1.00 66.92 462 GLU B N 1
ATOM 4002 C CA . GLU B 1 298 ? -5.185 -9.302 26.250 1.00 67.37 462 GLU B CA 1
ATOM 4003 C C . GLU B 1 298 ? -6.292 -10.226 25.759 1.00 65.58 462 GLU B C 1
ATOM 4004 O O . GLU B 1 298 ? -6.340 -11.393 26.140 1.00 65.09 462 GLU B O 1
ATOM 4010 N N . GLN B 1 299 ? -7.181 -9.712 24.914 1.00 64.88 463 GLN B N 1
ATOM 4011 C CA . GLN B 1 299 ? -8.260 -10.542 24.377 1.00 64.45 463 GLN B CA 1
ATOM 4012 C C . GLN B 1 299 ? -7.668 -11.502 23.358 1.00 63.09 463 GLN B C 1
ATOM 4013 O O . GLN B 1 299 ? -7.838 -12.715 23.456 1.00 62.69 463 GLN B O 1
ATOM 4019 N N . ILE B 1 300 ? -6.982 -10.939 22.368 1.00 62.42 464 ILE B N 1
ATOM 4020 C CA . ILE B 1 300 ? -6.353 -11.733 21.325 1.00 61.94 464 ILE B CA 1
ATOM 4021 C C . ILE B 1 300 ? -5.400 -12.751 21.932 1.00 61.39 464 ILE B C 1
ATOM 4022 O O . ILE B 1 300 ? -5.316 -13.875 21.454 1.00 61.81 464 ILE B O 1
ATOM 4027 N N . HIS B 1 301 ? -4.700 -12.357 22.995 1.00 61.41 465 HIS B N 1
ATOM 4028 C CA . HIS B 1 301 ? -3.749 -13.239 23.674 1.00 61.33 465 HIS B CA 1
ATOM 4029 C C . HIS B 1 301 ? -4.483 -14.418 24.307 1.00 60.41 465 HIS B C 1
ATOM 4030 O O . HIS B 1 301 ? -4.131 -15.575 24.083 1.00 60.20 465 HIS B O 1
ATOM 4037 N N . ARG B 1 302 ? -5.510 -14.117 25.093 1.00 61.16 466 ARG B N 1
ATOM 4038 C CA . ARG B 1 302 ? -6.311 -15.146 25.755 1.00 61.86 466 ARG B CA 1
ATOM 4039 C C . ARG B 1 302 ? -6.880 -16.103 24.710 1.00 60.17 466 ARG B C 1
ATOM 4040 O O . ARG B 1 302 ? -6.779 -17.323 24.828 1.00 59.55 466 ARG B O 1
ATOM 4048 N N . LEU B 1 303 ? -7.473 -15.518 23.680 1.00 58.49 467 LEU B N 1
ATOM 4049 C CA . LEU B 1 303 ? -8.077 -16.256 22.581 1.00 57.54 467 LEU B CA 1
ATOM 4050 C C . LEU B 1 303 ? -7.147 -17.301 21.971 1.00 57.24 467 LEU B C 1
ATOM 4051 O O . LEU B 1 303 ? -7.578 -18.421 21.686 1.00 57.18 467 LEU B O 1
ATOM 4056 N N . LEU B 1 304 ? -5.877 -16.938 21.782 1.00 55.38 468 LEU B N 1
ATOM 4057 C CA . LEU B 1 304 ? -4.888 -17.837 21.186 1.00 55.07 468 LEU B CA 1
ATOM 4058 C C . LEU B 1 304 ? -4.443 -19.027 22.050 1.00 55.32 468 LEU B C 1
ATOM 4059 O O . LEU B 1 304 ? -3.747 -19.921 21.569 1.00 53.86 468 LEU B O 1
ATOM 4064 N N . MET B 1 305 ? -4.849 -19.049 23.314 1.00 56.82 469 MET B N 1
ATOM 4065 C CA . MET B 1 305 ? -4.493 -20.150 24.213 1.00 58.27 469 MET B CA 1
ATOM 4066 C C . MET B 1 305 ? -5.258 -21.423 23.850 1.00 58.14 469 MET B C 1
ATOM 4067 O O . MET B 1 305 ? -4.946 -22.510 24.336 1.00 58.46 469 MET B O 1
ATOM 4072 N N . GLN B 1 306 ? -6.269 -21.274 23.001 1.00 58.85 470 GLN B N 1
ATOM 4073 C CA . GLN B 1 306 ? -7.102 -22.394 22.571 1.00 60.28 470 GLN B CA 1
ATOM 4074 C C . GLN B 1 306 ? -6.395 -23.276 21.538 1.00 59.76 470 GLN B C 1
ATOM 4075 O O . GLN B 1 306 ? -5.827 -22.780 20.568 1.00 58.72 470 GLN B O 1
ATOM 4081 N N . PRO B 1 307 ? -6.401 -24.599 21.754 1.00 59.81 471 PRO B N 1
ATOM 4082 C CA . PRO B 1 307 ? -5.759 -25.543 20.834 1.00 60.95 471 PRO B CA 1
ATOM 4083 C C . PRO B 1 307 ? -6.463 -25.671 19.488 1.00 63.21 471 PRO B C 1
ATOM 4084 O O . PRO B 1 307 ? -7.582 -25.192 19.318 1.00 63.66 471 PRO B O 1
ATOM 4088 N N . VAL B 1 308 ? -5.798 -26.326 18.539 1.00 65.90 472 VAL B N 1
ATOM 4089 C CA . VAL B 1 308 ? -6.336 -26.524 17.194 1.00 68.27 472 VAL B CA 1
ATOM 4090 C C . VAL B 1 308 ? -5.578 -27.589 16.385 1.00 72.24 472 VAL B C 1
ATOM 4091 O O . VAL B 1 308 ? -4.529 -27.307 15.798 1.00 73.18 472 VAL B O 1
ATOM 4095 N N . PRO B 1 309 ? -6.089 -28.832 16.357 1.00 74.62 473 PRO B N 1
ATOM 4096 C CA . PRO B 1 309 ? -7.314 -29.256 17.050 1.00 76.54 473 PRO B CA 1
ATOM 4097 C C . PRO B 1 309 ? -6.994 -30.025 18.342 1.00 77.81 473 PRO B C 1
ATOM 4098 O O . PRO B 1 309 ? -7.293 -29.499 19.438 1.00 78.32 473 PRO B O 1
#

CATH classification: 3.30.450.20 (+1 more: 3.30.450.20)